Protein AF-0000000084943170 (afdb_homodimer)

pLDDT: mean 95.64, std 4.32, range [64.0, 98.88]

Radius of gyration: 23.35 Å; Cα contacts (8 Å, |Δi|>4): 1087; chains: 2; bounding box: 53×66×60 Å

Organism: NCBI:txid638301

Solvent-accessible surface area (backbone atoms only — not comparable to full-atom values): 25078 Å² total; per-residue (Å²): 88,80,46,65,38,45,72,90,43,23,25,42,84,36,26,47,27,69,30,46,51,51,42,52,52,52,50,51,52,50,56,54,42,66,68,33,92,60,60,56,48,46,53,76,71,42,34,42,80,41,78,40,33,44,36,36,41,33,76,44,67,56,38,62,67,37,54,33,36,45,46,72,45,60,60,23,20,44,67,50,40,37,36,32,39,36,38,34,22,39,81,86,64,44,74,25,33,40,34,42,38,33,32,32,32,30,33,62,87,75,68,38,79,39,67,54,55,63,76,59,52,64,60,47,89,51,87,39,62,83,37,82,77,73,79,81,81,64,70,83,64,61,72,90,75,34,48,74,45,78,41,71,52,50,57,79,41,19,26,64,87,60,27,47,37,74,38,51,54,47,52,56,56,55,40,69,62,37,67,70,52,53,74,47,36,42,69,38,33,38,38,38,41,53,69,41,86,46,55,76,80,36,52,35,42,40,33,38,42,82,39,82,46,98,80,30,37,34,38,28,34,36,36,27,42,88,92,31,71,24,31,40,25,34,34,35,29,33,71,109,89,78,46,66,38,45,73,88,45,23,25,42,85,35,27,46,27,69,31,45,52,49,44,52,52,51,49,52,53,49,56,55,42,66,69,35,92,59,60,56,49,44,54,76,70,42,33,43,79,40,78,40,32,44,38,38,41,34,75,44,68,57,38,60,67,38,53,31,35,44,45,72,45,60,59,23,20,45,67,48,39,37,35,33,38,38,38,34,21,38,81,88,65,44,73,25,34,40,34,41,37,34,32,32,32,29,32,62,88,77,68,39,79,39,65,55,54,64,74,58,53,66,61,48,89,51,84,37,64,83,36,83,77,74,80,80,80,64,70,82,62,61,71,93,76,34,47,75,44,78,42,70,53,49,56,77,41,19,26,64,87,60,25,46,38,74,40,51,53,47,53,56,58,54,38,68,61,37,68,70,52,53,75,45,35,41,70,38,33,40,36,37,40,54,71,41,86,46,54,75,80,35,54,34,42,40,33,37,40,82,39,82,46,98,79,32,37,35,37,28,36,36,35,27,42,90,91,32,71,24,31,39,26,33,35,36,30,34,71,109

Secondary structure (DSSP, 8-state):
-EEEPPGGGB-TTSBB-HHHHHHHHHHHHHHHHHTSSSTTHHHHTTEEEEEEEEEEEES-PPBTT-EEEEEEEEEEE-SS-EEEEEEEEETT--EEEEEEEEEEEEETTTTEEEPPPHHHHTTS--S-S---PPPPPPPPP-TTT-EEEEEEPPGGGB-TTSSB-GGGHHHHHHHHHHHHHHHHEEEEEEEEEE-SPPPTT-EEEEEEEEEEETTEEEEEEEEEETTEEEEEEEEEEEE-/-EEEPPGGGB-TTSBB-HHHHHHHHHHHHHHHHHTSSSTTHHHHTTEEEEEEEEEEEES-PPBTT-EEEEEEEEEEE-SS-EEEEEEEEETT--EEEEEEEEEEEEETTTTEEEPPPHHHHTTS--S-S---PPPPPPPPP-TTT-EEEEEEPPGGGB-TTSSB-GGGHHHHHHHHHHHHHHHHEEEEEEEEEE-SPPPTT-EEEEEEEEEEETTEEEEEEEEEETTEEEEEEEEEEEE-

Sequence (480 aa):
MNHVVKAYECNWKGELSLSHVVGIMMLASRKQERGLAHPDLIYQKGLSWIVIQNQLTVNRLPKLEEEIIVETEPIGYNKFFTFRRYTILSQEEEVLVDALTTFSMINIKERKLISLDEEVLSEYPIENKKDNRRNPRVPKIDLDNASVQTYRVRLNDIDYNHHVNNAKYFDWVMDSLGMDFIKTHSLKSVLVKYDKEILPEATVKSFYEIRETGNGVQTLHQLESDDQKCCHLSLEWEVKMNHVVKAYECNWKGELSLSHVVGIMMLASRKQERGLAHPDLIYQKGLSWIVIQNQLTVNRLPKLEEEIIVETEPIGYNKFFTFRRYTILSQEEEVLVDALTTFSMINIKERKLISLDEEVLSEYPIENKKDNRRNPRVPKIDLDNASVQTYRVRLNDIDYNHHVNNAKYFDWVMDSLGMDFIKTHSLKSVLVKYDKEILPEATVKSFYEIRETGNGVQTLHQLESDDQKCCHLSLEWEVK

Nearest PDB structures (foldseek):
  2own-assembly1_A  TM=9.478E-01  e=1.189E-25  Lactiplantibacillus plantarum
  2ess-assembly1_A-2  TM=8.669E-01  e=7.166E-19  Bacteroides thetaiotaomicron VPI-5482
  5kl9-assembly1_B  TM=9.130E-01  e=8.724E-07  Escherichia coli O157:H7
  5eo2-assembly2_C  TM=8.674E-01  e=5.618E-06  Staphylococcus aureus subsp. aureus Mu50
  5vpj-assembly3_J  TM=8.301E-01  e=6.269E-06  Actinomadura verrucosospora

Foldseek 3Di:
DKDFAAPVQADPVQFRAQLVVVVVLVVQVLVVLVPFPCSCVQVVVQKDKDWFKKKKFFPATDGHRFMKDKDKAWAEDDFFKTKMKIFIAGPVRHTGMIMIIIMGMARNVVRDTGTDDPVVVVRGPYPYHDDPDDADDADDDDQVPWDKDKDWDDPVQADPVQFGDPSCVSVVVVPVCPDVNPVFKDWGMKIKGFDATHHHRWMKIKTKDWDDDPFAIKMKIWIDTPNHTGMIMMITIGGD/DKDFAAPVQADPVQFRAQLVVVVVLVVQVLVVLVPFPCSCVQVVVQKDKDWFKKKKFFPATDGHRFMKDKDKAWAEDDFFKTKMKIFIAGPVRHTGMIMIIIMGMARNVVRGTGTDDPVVVVRGPYPYHDDPDDADDADDDDQVPWDKDKDWDDPVLADPVQFGDPSCVSVVVVPVCPDVNPVFKDWGMKIKGFDATHHHRWMKIKTKDWDADPFAIKMKIWIDTPNHTGMIMMIGIGGD

Structure (mmCIF, N/CA/C/O backbone):
data_AF-0000000084943170-model_v1
#
loop_
_entity.id
_entity.type
_entity.pdbx_description
1 polymer 'Acyl-ACP thioesterase'
#
loop_
_atom_site.group_PDB
_atom_site.id
_atom_site.type_symbol
_atom_site.label_atom_id
_atom_site.label_alt_id
_atom_site.label_comp_id
_atom_site.label_asym_id
_atom_site.label_entity_id
_atom_site.label_seq_id
_atom_site.pdbx_PDB_ins_code
_atom_site.Cartn_x
_atom_site.Cartn_y
_atom_site.Cartn_z
_atom_site.occupancy
_atom_site.B_iso_or_equiv
_atom_site.auth_seq_id
_atom_site.auth_comp_id
_atom_site.auth_asym_id
_atom_site.auth_atom_id
_atom_site.pdbx_PDB_model_num
ATOM 1 N N . MET A 1 1 ? -1.779 -1.945 -21.016 1 95.69 1 MET A N 1
ATOM 2 C CA . MET A 1 1 ? -2.273 -0.81 -20.234 1 95.69 1 MET A CA 1
ATOM 3 C C . MET A 1 1 ? -1.126 0.103 -19.812 1 95.69 1 MET A C 1
ATOM 5 O O . MET A 1 1 ? -0.005 -0.36 -19.609 1 95.69 1 MET A O 1
ATOM 9 N N . ASN A 1 2 ? -1.379 1.353 -19.734 1 97 2 ASN A N 1
ATOM 10 C CA . ASN A 1 2 ? -0.413 2.326 -19.25 1 97 2 ASN A CA 1
ATOM 11 C C . ASN A 1 2 ? -0.577 2.566 -17.75 1 97 2 ASN A C 1
ATOM 13 O O . ASN A 1 2 ? -1.683 2.457 -17.219 1 97 2 ASN A O 1
ATOM 17 N N . HIS A 1 3 ? 0.514 2.795 -17.156 1 97.94 3 HIS A N 1
ATOM 18 C CA . HIS A 1 3 ? 0.517 3.066 -15.727 1 97.94 3 HIS A CA 1
ATOM 19 C C . HIS A 1 3 ? 1.647 4.016 -15.352 1 97.94 3 HIS A C 1
ATOM 21 O O . HIS A 1 3 ? 2.773 3.873 -15.828 1 97.94 3 HIS A O 1
ATOM 27 N N . VAL A 1 4 ? 1.336 5.035 -14.578 1 97.5 4 VAL A N 1
ATOM 28 C CA . VAL A 1 4 ? 2.367 5.895 -14.008 1 97.5 4 VAL A CA 1
ATOM 29 C C . VAL A 1 4 ? 2.623 5.496 -12.555 1 97.5 4 VAL A C 1
ATOM 31 O O . VAL A 1 4 ? 1.701 5.484 -11.734 1 97.5 4 VAL A O 1
ATOM 34 N N . VAL A 1 5 ? 3.873 5.168 -12.297 1 98.12 5 VAL A N 1
ATOM 35 C CA . VAL A 1 5 ? 4.238 4.707 -10.961 1 98.12 5 VAL A CA 1
ATOM 36 C C . VAL A 1 5 ? 4.008 5.824 -9.945 1 98.12 5 VAL A C 1
ATOM 38 O O . VAL A 1 5 ? 4.531 6.93 -10.102 1 98.12 5 VAL A O 1
ATOM 41 N N . LYS A 1 6 ? 3.26 5.535 -8.914 1 97.31 6 LYS A N 1
ATOM 42 C CA . LYS A 1 6 ? 2.893 6.516 -7.898 1 97.31 6 LYS A CA 1
ATOM 43 C C . LYS A 1 6 ? 3.764 6.371 -6.652 1 97.31 6 LYS A C 1
ATOM 45 O O . LYS A 1 6 ? 4.301 5.293 -6.387 1 97.31 6 LYS A O 1
ATOM 50 N N . ALA A 1 7 ? 3.84 7.418 -5.867 1 95.88 7 ALA A N 1
ATOM 51 C CA . ALA A 1 7 ? 4.715 7.457 -4.699 1 95.88 7 ALA A CA 1
ATOM 52 C C . ALA A 1 7 ? 4.344 6.371 -3.695 1 95.88 7 ALA A C 1
ATOM 54 O O . ALA A 1 7 ? 5.219 5.68 -3.164 1 95.88 7 ALA A O 1
ATOM 55 N N . TYR A 1 8 ? 3.035 6.172 -3.486 1 96.19 8 TYR A N 1
ATOM 56 C CA . TYR A 1 8 ? 2.615 5.242 -2.443 1 96.19 8 TYR A CA 1
ATOM 57 C C . TYR A 1 8 ? 2.736 3.799 -2.918 1 96.19 8 TYR A C 1
ATOM 59 O O . TYR A 1 8 ? 2.404 2.865 -2.184 1 96.19 8 TYR A O 1
ATOM 67 N N . GLU A 1 9 ? 3.205 3.594 -4.172 1 97.69 9 GLU A N 1
ATOM 68 C CA . GLU A 1 9 ? 3.479 2.258 -4.691 1 97.69 9 GLU A CA 1
ATOM 69 C C . GLU A 1 9 ? 4.961 1.908 -4.566 1 97.69 9 GLU A C 1
ATOM 71 O O . GLU A 1 9 ? 5.359 0.774 -4.836 1 97.69 9 GLU A O 1
ATOM 76 N N . CYS A 1 10 ? 5.758 2.863 -4.148 1 97.38 10 CYS A N 1
ATOM 77 C CA . CYS A 1 10 ? 7.211 2.713 -4.184 1 97.38 10 CYS A CA 1
ATOM 78 C C . CYS A 1 10 ? 7.75 2.346 -2.805 1 97.38 10 CYS A C 1
ATOM 80 O O . CYS A 1 10 ? 7.121 2.639 -1.787 1 97.38 10 CYS A O 1
ATOM 82 N N . ASN A 1 11 ? 8.914 1.675 -2.854 1 94.75 11 ASN A N 1
ATOM 83 C CA . ASN A 1 11 ? 9.695 1.483 -1.638 1 94.75 11 ASN A CA 1
ATOM 84 C C . ASN A 1 11 ? 10.547 2.707 -1.323 1 94.75 11 ASN A C 1
ATOM 86 O O . ASN A 1 11 ? 10.445 3.732 -2 1 94.75 11 ASN A O 1
ATOM 90 N N . TRP A 1 12 ? 11.375 2.568 -0.243 1 95.5 12 TRP A N 1
ATOM 91 C CA . TRP A 1 12 ? 12.133 3.703 0.273 1 95.5 12 TRP A CA 1
ATOM 92 C C . TRP A 1 12 ? 13.227 4.121 -0.705 1 95.5 12 TRP A C 1
ATOM 94 O O . TRP A 1 12 ? 13.82 5.188 -0.559 1 95.5 12 TRP A O 1
ATOM 104 N N . LYS A 1 13 ? 13.523 3.326 -1.732 1 96.06 13 LYS A N 1
ATOM 105 C CA . LYS A 1 13 ? 14.508 3.645 -2.764 1 96.06 13 LYS A CA 1
ATOM 106 C C . LYS A 1 13 ? 13.859 4.383 -3.932 1 96.06 13 LYS A C 1
ATOM 108 O O . LYS A 1 13 ? 14.531 4.73 -4.902 1 96.06 13 LYS A O 1
ATOM 113 N N . GLY A 1 14 ? 12.547 4.562 -3.885 1 96.31 14 GLY A N 1
ATOM 114 C CA . GLY A 1 14 ? 11.844 5.176 -5 1 96.31 14 GLY A CA 1
ATOM 115 C C . GLY A 1 14 ? 11.594 4.215 -6.148 1 96.31 14 GLY A C 1
ATOM 116 O O . GLY A 1 14 ? 11.547 4.625 -7.309 1 96.31 14 GLY A O 1
ATOM 117 N N . GLU A 1 15 ? 11.594 2.988 -5.859 1 97.56 15 GLU A N 1
ATOM 118 C CA . GLU A 1 15 ? 11.297 1.934 -6.824 1 97.56 15 GLU A CA 1
ATOM 119 C C . GLU A 1 15 ? 9.969 1.257 -6.516 1 97.56 15 GLU A C 1
ATOM 121 O O . GLU A 1 15 ? 9.586 1.127 -5.348 1 97.56 15 GLU A O 1
ATOM 126 N N . LEU A 1 16 ? 9.289 0.887 -7.609 1 98.31 16 LEU A N 1
ATOM 127 C CA . LEU A 1 16 ? 8.062 0.115 -7.418 1 98.31 16 LEU A CA 1
ATOM 128 C C . LEU A 1 16 ? 8.328 -1.115 -6.555 1 98.31 16 LEU A C 1
ATOM 130 O O . LEU A 1 16 ? 9.258 -1.877 -6.82 1 98.31 16 LEU A O 1
ATOM 134 N N . SER A 1 17 ? 7.566 -1.269 -5.48 1 97.88 17 SER A N 1
ATOM 135 C CA . SER A 1 17 ? 7.758 -2.426 -4.613 1 97.88 17 SER A CA 1
ATOM 136 C C . SER A 1 17 ? 7.332 -3.715 -5.309 1 97.88 17 SER A C 1
ATOM 138 O O . SER A 1 17 ? 6.508 -3.688 -6.227 1 97.88 17 SER A O 1
ATOM 140 N N . LEU A 1 18 ? 7.844 -4.836 -4.859 1 98 18 LEU A N 1
ATOM 141 C CA . LEU A 1 18 ? 7.52 -6.121 -5.469 1 98 18 LEU A CA 1
ATOM 142 C C . LEU A 1 18 ? 6.031 -6.43 -5.324 1 98 18 LEU A C 1
ATOM 144 O O . LEU A 1 18 ? 5.414 -6.969 -6.246 1 98 18 LEU A O 1
ATOM 148 N N . SER A 1 19 ? 5.465 -6.117 -4.141 1 98.12 19 SER A N 1
ATOM 149 C CA . SER A 1 19 ? 4.035 -6.332 -3.949 1 98.12 19 SER A CA 1
ATOM 150 C C . SER A 1 19 ? 3.217 -5.551 -4.973 1 98.12 19 SER A C 1
ATOM 152 O O . SER A 1 19 ? 2.209 -6.047 -5.48 1 98.12 19 SER A O 1
ATOM 154 N N . HIS A 1 20 ? 3.648 -4.34 -5.277 1 98.38 20 HIS A N 1
ATOM 155 C CA . HIS A 1 20 ? 2.904 -3.537 -6.242 1 98.38 20 HIS A CA 1
ATOM 156 C C . HIS A 1 20 ? 3.193 -3.984 -7.672 1 98.38 20 HIS A C 1
ATOM 158 O O . HIS A 1 20 ? 2.346 -3.834 -8.555 1 98.38 20 HIS A O 1
ATOM 164 N N . VAL A 1 21 ? 4.383 -4.551 -7.93 1 98.75 21 VAL A N 1
ATOM 165 C CA . VAL A 1 21 ? 4.613 -5.195 -9.219 1 98.75 21 VAL A CA 1
ATOM 166 C C . VAL A 1 21 ? 3.541 -6.258 -9.461 1 98.75 21 VAL A C 1
ATOM 168 O O . VAL A 1 21 ? 2.857 -6.234 -10.484 1 98.75 21 VAL A O 1
ATOM 171 N N . VAL A 1 22 ? 3.371 -7.117 -8.508 1 98.44 22 VAL A N 1
ATOM 172 C CA . VAL A 1 22 ? 2.398 -8.203 -8.625 1 98.44 22 VAL A CA 1
ATOM 173 C C . VAL A 1 22 ? 0.987 -7.621 -8.695 1 98.44 22 VAL A C 1
ATOM 175 O O . VAL A 1 22 ? 0.159 -8.086 -9.484 1 98.44 22 VAL A O 1
ATOM 178 N N . GLY A 1 23 ? 0.731 -6.605 -7.922 1 97.69 23 GLY A N 1
ATOM 179 C CA . GLY A 1 23 ? -0.563 -5.945 -7.977 1 97.69 23 GLY A CA 1
ATOM 180 C C . GLY A 1 23 ? -0.897 -5.391 -9.352 1 97.69 23 GLY A C 1
ATOM 181 O O . GLY A 1 23 ? -2.025 -5.539 -9.828 1 97.69 23 GLY A O 1
ATOM 182 N N . ILE A 1 24 ? 0.049 -4.75 -9.938 1 98.31 24 ILE A N 1
ATOM 183 C CA . ILE A 1 24 ? -0.141 -4.133 -11.25 1 98.31 24 ILE A CA 1
ATOM 184 C C . ILE A 1 24 ? -0.339 -5.219 -12.305 1 98.31 24 ILE A C 1
ATOM 186 O O . ILE A 1 24 ? -1.137 -5.055 -13.227 1 98.31 24 ILE A O 1
ATOM 190 N N . MET A 1 25 ? 0.372 -6.324 -12.172 1 98.31 25 MET A N 1
ATOM 191 C CA . MET A 1 25 ? 0.158 -7.465 -13.062 1 98.31 25 MET A CA 1
ATOM 192 C C . MET A 1 25 ? -1.285 -7.953 -12.977 1 98.31 25 MET A C 1
ATOM 194 O O . MET A 1 25 ? -1.931 -8.164 -14.008 1 98.31 25 MET A O 1
ATOM 198 N N . MET A 1 26 ? -1.789 -8.094 -11.758 1 97.19 26 MET A N 1
ATOM 199 C CA . MET A 1 26 ? -3.158 -8.562 -11.555 1 97.19 26 MET A CA 1
ATOM 200 C C . MET A 1 26 ? -4.16 -7.562 -12.125 1 97.19 26 MET A C 1
ATOM 202 O O . MET A 1 26 ? -5.176 -7.957 -12.695 1 97.19 26 MET A O 1
ATOM 206 N N . LEU A 1 27 ? -3.822 -6.348 -11.945 1 96.81 27 LEU A N 1
ATOM 207 C CA . LEU A 1 27 ? -4.676 -5.305 -12.5 1 96.81 27 LEU A CA 1
ATOM 208 C C . LEU A 1 27 ? -4.789 -5.449 -14.016 1 96.81 27 LEU A C 1
ATOM 210 O O . LEU A 1 27 ? -5.879 -5.332 -14.578 1 96.81 27 LEU A O 1
ATOM 214 N N . ALA A 1 28 ? -3.695 -5.703 -14.68 1 97.5 28 ALA A N 1
ATOM 215 C CA . ALA A 1 28 ? -3.682 -5.867 -16.125 1 97.5 28 ALA A CA 1
ATOM 216 C C . ALA A 1 28 ? -4.547 -7.051 -16.562 1 97.5 28 ALA A C 1
ATOM 218 O O . ALA A 1 28 ? -5.305 -6.953 -17.531 1 97.5 28 ALA A O 1
ATOM 219 N N . SER A 1 29 ? -4.41 -8.148 -15.859 1 95.5 29 SER A N 1
ATOM 220 C CA . SER A 1 29 ? -5.203 -9.328 -16.203 1 95.5 29 SER A CA 1
ATOM 221 C C . SER A 1 29 ? -6.691 -9.07 -16 1 95.5 29 SER A C 1
ATOM 223 O O . SER A 1 29 ? -7.52 -9.5 -16.797 1 95.5 29 SER A O 1
ATOM 225 N N . ARG A 1 30 ? -7.031 -8.375 -14.914 1 94.12 30 ARG A N 1
ATOM 226 C CA . ARG A 1 30 ? -8.43 -8.047 -14.648 1 94.12 30 ARG A CA 1
ATOM 227 C C . ARG A 1 30 ? -9 -7.156 -15.75 1 94.12 30 ARG A C 1
ATOM 229 O O . ARG A 1 30 ? -10.133 -7.352 -16.188 1 94.12 30 ARG A O 1
ATOM 236 N N . LYS A 1 31 ? -8.242 -6.184 -16.125 1 94.94 31 LYS A N 1
ATOM 237 C CA . LYS A 1 31 ? -8.672 -5.309 -17.219 1 94.94 31 LYS A CA 1
ATOM 238 C C . LYS A 1 31 ? -8.945 -6.105 -18.484 1 94.94 31 LYS A C 1
ATOM 240 O O . LYS A 1 31 ? -9.938 -5.871 -19.172 1 94.94 31 LYS A O 1
ATOM 245 N N . GLN A 1 32 ? -8.047 -6.988 -18.828 1 94.38 32 GLN A N 1
ATOM 246 C CA . GLN A 1 32 ? -8.266 -7.836 -19.984 1 94.38 32 GLN A CA 1
ATOM 247 C C . GLN A 1 32 ? -9.531 -8.672 -19.844 1 94.38 32 GLN A C 1
ATOM 249 O O . GLN A 1 32 ? -10.312 -8.812 -20.781 1 94.38 32 GLN A O 1
ATOM 254 N N . GLU A 1 33 ? -9.703 -9.25 -18.672 1 93.19 33 GLU A N 1
ATOM 255 C CA . GLU A 1 33 ? -10.852 -10.109 -18.391 1 93.19 33 GLU A CA 1
ATOM 256 C C . GLU A 1 33 ? -12.164 -9.344 -18.547 1 93.19 33 GLU A C 1
ATOM 258 O O . GLU A 1 33 ? -13.172 -9.906 -18.984 1 93.19 33 GLU A O 1
ATOM 263 N N . ARG A 1 34 ? -12.195 -8.125 -18.188 1 93.06 34 ARG A N 1
ATOM 264 C CA . ARG A 1 34 ? -13.383 -7.293 -18.328 1 93.06 34 ARG A CA 1
ATOM 265 C C . ARG A 1 34 ? -13.773 -7.125 -19.797 1 93.06 34 ARG A C 1
ATOM 267 O O . ARG A 1 34 ? -14.93 -6.82 -20.109 1 93.06 34 ARG A O 1
ATOM 274 N N . GLY A 1 35 ? -12.875 -7.34 -20.688 1 92.94 35 GLY A N 1
ATOM 275 C CA . GLY A 1 35 ? -13.141 -7.223 -22.109 1 92.94 35 GLY A CA 1
ATOM 276 C C . GLY A 1 35 ? -13.641 -8.508 -22.734 1 92.94 35 GLY A C 1
ATOM 277 O O . GLY A 1 35 ? -13.984 -8.539 -23.906 1 92.94 35 GLY A O 1
ATOM 278 N N . LEU A 1 36 ? -13.688 -9.555 -21.953 1 94.56 36 LEU A N 1
ATOM 279 C CA . LEU A 1 36 ? -14.203 -10.836 -22.438 1 94.56 36 LEU A CA 1
ATOM 280 C C . LEU A 1 36 ? -15.695 -10.742 -22.719 1 94.56 36 LEU A C 1
ATOM 282 O O . LEU A 1 36 ? -16.375 -9.836 -22.234 1 94.56 36 LEU A O 1
ATOM 286 N N . ALA A 1 37 ? -16.234 -11.711 -23.5 1 94.56 37 ALA A N 1
ATOM 287 C CA . ALA A 1 37 ? -17.656 -11.75 -23.828 1 94.56 37 ALA A CA 1
ATOM 288 C C . ALA A 1 37 ? -18.5 -11.961 -22.578 1 94.56 37 ALA A C 1
ATOM 290 O O . ALA A 1 37 ? -19.547 -11.32 -22.406 1 94.56 37 ALA A O 1
ATOM 291 N N . HIS A 1 38 ? -18.094 -12.805 -21.719 1 95.81 38 HIS A N 1
ATOM 292 C CA . HIS A 1 38 ? -18.766 -13.086 -20.453 1 95.81 38 HIS A CA 1
ATOM 293 C C . HIS A 1 38 ? -17.781 -13.031 -19.297 1 95.81 38 HIS A C 1
ATOM 295 O O . HIS A 1 38 ? -17.438 -14.062 -18.719 1 95.81 38 HIS A O 1
ATOM 301 N N . PRO A 1 39 ? -17.5 -11.852 -18.891 1 93.25 39 PRO A N 1
ATOM 302 C CA . PRO A 1 39 ? -16.469 -11.703 -17.859 1 93.25 39 PRO A CA 1
ATOM 303 C C . PRO A 1 39 ? -16.859 -12.328 -16.531 1 93.25 39 PRO A C 1
ATOM 305 O O . PRO A 1 39 ? -15.992 -12.711 -15.742 1 93.25 39 PRO A O 1
ATOM 308 N N . ASP A 1 40 ? -18.141 -12.516 -16.312 1 94.56 40 ASP A N 1
ATOM 309 C CA . ASP A 1 40 ? -18.609 -13.016 -15.023 1 94.56 40 ASP A CA 1
ATOM 310 C C . ASP A 1 40 ? -18.922 -14.508 -15.078 1 94.56 40 ASP A C 1
ATOM 312 O O . ASP A 1 40 ? -19.359 -15.094 -14.094 1 94.56 40 ASP A O 1
ATOM 316 N N . LEU A 1 41 ? -18.656 -15.078 -16.172 1 96.5 41 LEU A N 1
ATOM 317 C CA . LEU A 1 41 ? -19.016 -16.484 -16.359 1 96.5 41 LEU A CA 1
ATOM 318 C C . LEU A 1 41 ? -18.422 -17.359 -15.273 1 96.5 41 LEU A C 1
ATOM 320 O O . LEU A 1 41 ? -19.094 -18.234 -14.734 1 96.5 41 LEU A O 1
ATOM 324 N N . ILE A 1 42 ? -17.172 -17.141 -14.969 1 96.38 42 ILE A N 1
ATOM 325 C CA . ILE A 1 42 ? -16.5 -17.969 -13.992 1 96.38 42 ILE A CA 1
ATOM 326 C C . ILE A 1 42 ? -17.219 -17.906 -12.648 1 96.38 42 ILE A C 1
ATOM 328 O O . ILE A 1 42 ? -17.438 -18.922 -11.992 1 96.38 42 ILE A O 1
ATOM 332 N N . TYR A 1 43 ? -17.609 -16.797 -12.273 1 95.25 43 TYR A N 1
ATOM 333 C CA . TYR A 1 43 ? -18.297 -16.609 -11 1 95.25 43 TYR A CA 1
ATOM 334 C C . TYR A 1 43 ? -19.719 -17.172 -11.055 1 95.25 43 TYR A C 1
ATOM 336 O O . TYR A 1 43 ? -20.219 -17.703 -10.07 1 95.25 43 TYR A O 1
ATOM 344 N N . GLN A 1 44 ? -20.328 -16.969 -12.141 1 97 44 GLN A N 1
ATOM 345 C CA . GLN A 1 44 ? -21.672 -17.5 -12.328 1 97 44 GLN A CA 1
ATOM 346 C C . GLN A 1 44 ? -21.688 -19.031 -12.188 1 97 44 GLN A C 1
ATOM 348 O O . GLN A 1 44 ? -22.688 -19.609 -11.766 1 97 44 GLN A O 1
ATOM 353 N N . LYS A 1 45 ? -20.578 -19.609 -12.477 1 97.25 45 LYS A N 1
ATOM 354 C CA . LYS A 1 45 ? -20.438 -21.062 -12.375 1 97.25 45 LYS A CA 1
ATOM 355 C C . LYS A 1 45 ? -19.984 -21.484 -10.984 1 97.25 45 LYS A C 1
ATOM 357 O O . LYS A 1 45 ? -19.719 -22.656 -10.734 1 97.25 45 LYS A O 1
ATOM 362 N N . GLY A 1 46 ? -19.797 -20.516 -10.141 1 97.06 46 GLY A N 1
ATOM 363 C CA . GLY A 1 46 ? -19.359 -20.797 -8.789 1 97.06 46 GLY A CA 1
ATOM 364 C C . GLY A 1 46 ? -17.875 -21.078 -8.68 1 97.06 46 GLY A C 1
ATOM 365 O O . GLY A 1 46 ? -17.438 -21.812 -7.789 1 97.06 46 GLY A O 1
ATOM 366 N N . LEU A 1 47 ? -17.109 -20.547 -9.625 1 97.44 47 LEU A N 1
ATOM 367 C CA . LEU A 1 47 ? -15.68 -20.797 -9.695 1 97.44 47 LEU A CA 1
ATOM 368 C C . LEU A 1 47 ? -14.891 -19.5 -9.516 1 97.44 47 LEU A C 1
ATOM 370 O O . LEU A 1 47 ? -15.461 -18.406 -9.562 1 97.44 47 LEU A O 1
ATOM 374 N N . SER A 1 48 ? -13.625 -19.688 -9.203 1 95.56 48 SER A N 1
ATOM 375 C CA . SER A 1 48 ? -12.703 -18.562 -9.117 1 95.56 48 SER A CA 1
ATOM 376 C C . SER A 1 48 ? -11.281 -18.984 -9.469 1 95.56 48 SER A C 1
ATOM 378 O O . SER A 1 48 ? -10.922 -20.141 -9.32 1 95.56 48 SER A O 1
ATOM 380 N N . TRP A 1 49 ? -10.539 -18.078 -9.977 1 95.75 49 TRP A N 1
ATOM 381 C CA . TRP A 1 49 ? -9.125 -18.297 -10.234 1 95.75 49 TRP A CA 1
ATOM 382 C C . TRP A 1 49 ? -8.312 -18.172 -8.945 1 95.75 49 TRP A C 1
ATOM 384 O O . TRP A 1 49 ? -8.586 -17.297 -8.117 1 95.75 49 TRP A O 1
ATOM 394 N N . ILE A 1 50 ? -7.297 -18.953 -8.805 1 95.75 50 ILE A N 1
ATOM 395 C CA . ILE A 1 50 ? -6.355 -18.812 -7.703 1 95.75 50 ILE A CA 1
ATOM 396 C C . ILE A 1 50 ? -4.926 -18.812 -8.234 1 95.75 50 ILE A C 1
ATOM 398 O O . ILE A 1 50 ? -4.609 -19.547 -9.18 1 95.75 50 ILE A O 1
ATOM 402 N N . VAL A 1 51 ? -4.145 -18 -7.691 1 97.38 51 VAL A N 1
ATOM 403 C CA . VAL A 1 51 ? -2.738 -17.953 -8.07 1 97.38 51 VAL A CA 1
ATOM 404 C C . VAL A 1 51 ? -1.98 -19.094 -7.387 1 97.38 51 VAL A C 1
ATOM 406 O O . VAL A 1 51 ? -2.029 -19.234 -6.16 1 97.38 51 VAL A O 1
ATOM 409 N N . ILE A 1 52 ? -1.231 -19.859 -8.164 1 97.19 52 ILE A N 1
ATOM 410 C CA . ILE A 1 52 ? -0.487 -21.016 -7.676 1 97.19 52 ILE A CA 1
ATOM 411 C C . ILE A 1 52 ? 0.998 -20.656 -7.582 1 97.19 52 ILE A C 1
ATOM 413 O O . ILE A 1 52 ? 1.663 -21.016 -6.605 1 97.19 52 ILE A O 1
ATOM 417 N N . GLN A 1 53 ? 1.463 -20.016 -8.586 1 98.44 53 GLN A N 1
ATOM 418 C CA . GLN A 1 53 ? 2.893 -19.734 -8.656 1 98.44 53 GLN A CA 1
ATOM 419 C C . GLN A 1 53 ? 3.164 -18.484 -9.484 1 98.44 53 GLN A C 1
ATOM 421 O O . GLN A 1 53 ? 2.518 -18.25 -10.508 1 98.44 53 GLN A O 1
ATOM 426 N N . ASN A 1 54 ? 4.109 -17.703 -9.023 1 98.69 54 ASN A N 1
ATOM 427 C CA . ASN A 1 54 ? 4.652 -16.594 -9.805 1 98.69 54 ASN A CA 1
ATOM 428 C C . ASN A 1 54 ? 6.145 -16.766 -10.07 1 98.69 54 ASN A C 1
ATOM 430 O O . ASN A 1 54 ? 6.895 -17.156 -9.172 1 98.69 54 ASN A O 1
ATOM 434 N N . GLN A 1 55 ? 6.52 -16.562 -11.242 1 98.69 55 GLN A N 1
ATOM 435 C CA . GLN A 1 55 ? 7.914 -16.5 -11.68 1 98.69 55 GLN A CA 1
ATOM 436 C C . GLN A 1 55 ? 8.227 -15.133 -12.289 1 98.69 55 GLN A C 1
ATOM 438 O O . GLN A 1 55 ? 7.637 -14.75 -13.305 1 98.69 55 GLN A O 1
ATOM 443 N N . LEU A 1 56 ? 9.156 -14.469 -11.727 1 98.81 56 LEU A N 1
ATOM 444 C CA . LEU A 1 56 ? 9.5 -13.148 -12.242 1 98.81 56 LEU A CA 1
ATOM 445 C C . LEU A 1 56 ? 10.984 -13.07 -12.586 1 98.81 56 LEU A C 1
ATOM 447 O O . LEU A 1 56 ? 11.828 -13.578 -11.844 1 98.81 56 LEU A O 1
ATOM 451 N N . THR A 1 57 ? 11.289 -12.477 -13.633 1 98.81 57 THR A N 1
ATOM 452 C CA . THR A 1 57 ? 12.617 -11.961 -13.961 1 98.81 57 THR A CA 1
ATOM 453 C C . THR A 1 57 ? 12.625 -10.438 -13.906 1 98.81 57 THR A C 1
ATOM 455 O O . THR A 1 57 ? 11.789 -9.781 -14.523 1 98.81 57 THR A O 1
ATOM 458 N N . VAL A 1 58 ? 13.602 -9.93 -13.164 1 98.75 58 VAL A N 1
ATOM 459 C CA . VAL A 1 58 ? 13.633 -8.492 -12.922 1 98.75 58 VAL A CA 1
ATOM 460 C C . VAL A 1 58 ? 14.922 -7.902 -13.492 1 98.75 58 VAL A C 1
ATOM 462 O O . VAL A 1 58 ? 16.016 -8.133 -12.953 1 98.75 58 VAL A O 1
ATOM 465 N N . ASN A 1 59 ? 14.828 -7.164 -14.555 1 98.62 59 ASN A N 1
ATOM 466 C CA . ASN A 1 59 ? 15.977 -6.402 -15.039 1 98.62 59 ASN A CA 1
ATOM 467 C C . ASN A 1 59 ? 16.219 -5.152 -14.195 1 98.62 59 ASN A C 1
ATOM 469 O O . ASN A 1 59 ? 17.344 -4.863 -13.812 1 98.62 59 ASN A O 1
ATOM 473 N N . ARG A 1 60 ? 15.188 -4.469 -13.969 1 98 60 ARG A N 1
ATOM 474 C CA . ARG A 1 60 ? 15.125 -3.414 -12.961 1 98 60 ARG A CA 1
ATOM 475 C C . ARG A 1 60 ? 13.688 -3.105 -12.578 1 98 60 ARG A C 1
ATOM 477 O O . ARG A 1 60 ? 12.758 -3.375 -13.352 1 98 60 ARG A O 1
ATOM 484 N N . LEU A 1 61 ? 13.492 -2.57 -11.383 1 98.38 61 LEU A N 1
ATOM 485 C CA . LEU A 1 61 ? 12.156 -2.156 -10.969 1 98.38 61 LEU A CA 1
ATOM 486 C C . LEU A 1 61 ? 11.828 -0.761 -11.492 1 98.38 61 LEU A C 1
ATOM 488 O O . LEU A 1 61 ? 12.711 0.103 -11.547 1 98.38 61 LEU A O 1
ATOM 492 N N . PRO A 1 62 ? 10.539 -0.545 -11.922 1 98.69 62 PRO A N 1
ATOM 493 C CA . PRO A 1 62 ? 10.148 0.802 -12.344 1 98.69 62 PRO A CA 1
ATOM 494 C C . PRO A 1 62 ? 10.391 1.852 -11.258 1 98.69 62 PRO A C 1
ATOM 496 O O . PRO A 1 62 ? 10.289 1.549 -10.062 1 98.69 62 PRO A O 1
ATOM 499 N N . LYS A 1 63 ? 10.648 3.061 -11.672 1 98.12 63 LYS A N 1
ATOM 500 C CA . LYS A 1 63 ? 10.969 4.137 -10.742 1 98.12 63 LYS A CA 1
ATOM 501 C C . LYS A 1 63 ? 9.773 5.055 -10.523 1 98.12 63 LYS A C 1
ATOM 503 O O . LYS A 1 63 ? 8.828 5.047 -11.312 1 98.12 63 LYS A O 1
ATOM 508 N N . LEU A 1 64 ? 9.852 5.809 -9.461 1 96.94 64 LEU A N 1
ATOM 509 C CA . LEU A 1 64 ? 8.836 6.805 -9.141 1 96.94 64 LEU A CA 1
ATOM 510 C C . LEU A 1 64 ? 8.539 7.688 -10.352 1 96.94 64 LEU A C 1
ATOM 512 O O . LEU A 1 64 ? 9.461 8.164 -11.016 1 96.94 64 LEU A O 1
ATOM 516 N N . GLU A 1 65 ? 7.246 7.852 -10.672 1 95.88 65 GLU A N 1
ATOM 517 C CA . GLU A 1 65 ? 6.699 8.719 -11.703 1 95.88 65 GLU A CA 1
ATOM 518 C C . GLU A 1 65 ? 7.074 8.219 -13.102 1 95.88 65 GLU A C 1
ATOM 520 O O . GLU A 1 65 ? 6.801 8.883 -14.102 1 95.88 65 GLU A O 1
ATOM 525 N N . GLU A 1 66 ? 7.75 7.031 -13.172 1 98.06 66 GLU A N 1
ATOM 526 C CA . GLU A 1 66 ? 8.023 6.426 -14.477 1 98.06 66 GLU A CA 1
ATOM 527 C C . GLU A 1 66 ? 6.738 5.938 -15.141 1 98.06 66 GLU A C 1
ATOM 529 O O . GLU A 1 66 ? 5.891 5.324 -14.484 1 98.06 66 GLU A O 1
ATOM 534 N N . GLU A 1 67 ? 6.531 6.32 -16.359 1 98.19 67 GLU A N 1
ATOM 535 C CA . GLU A 1 67 ? 5.43 5.766 -17.141 1 98.19 67 GLU A CA 1
ATOM 536 C C . GLU A 1 67 ? 5.793 4.395 -17.703 1 98.19 67 GLU A C 1
ATOM 538 O O . GLU A 1 67 ? 6.773 4.262 -18.438 1 98.19 67 GLU A O 1
ATOM 543 N N . ILE A 1 68 ? 5 3.428 -17.391 1 98.75 68 ILE A N 1
ATOM 544 C CA . ILE A 1 68 ? 5.309 2.068 -17.812 1 98.75 68 ILE A CA 1
ATOM 545 C C . ILE A 1 68 ? 4.129 1.498 -18.609 1 98.75 68 ILE A C 1
ATOM 547 O O . ILE A 1 68 ? 3.01 2.006 -18.516 1 98.75 68 ILE A O 1
ATOM 551 N N . ILE A 1 69 ? 4.434 0.524 -19.406 1 98.75 69 ILE A N 1
ATOM 552 C CA . ILE A 1 69 ? 3.453 -0.244 -20.172 1 98.75 69 ILE A CA 1
ATOM 553 C C . ILE A 1 69 ? 3.395 -1.674 -19.641 1 98.75 69 ILE A C 1
ATOM 555 O O . ILE A 1 69 ? 4.43 -2.33 -19.484 1 98.75 69 ILE A O 1
ATOM 559 N N . VAL A 1 70 ? 2.23 -2.133 -19.312 1 98.75 70 VAL A N 1
ATOM 560 C CA . VAL A 1 70 ? 2.041 -3.494 -18.812 1 98.75 70 VAL A CA 1
ATOM 561 C C . VAL A 1 70 ? 1.278 -4.316 -19.859 1 98.75 70 VAL A C 1
ATOM 563 O O . VAL A 1 70 ? 0.176 -3.943 -20.266 1 98.75 70 VAL A O 1
ATOM 566 N N . GLU A 1 71 ? 1.902 -5.375 -20.25 1 98.38 71 GLU A N 1
ATOM 567 C CA . GLU A 1 71 ? 1.287 -6.309 -21.188 1 98.38 71 GLU A CA 1
ATOM 568 C C . GLU A 1 71 ? 1.027 -7.66 -20.531 1 98.38 71 GLU A C 1
ATOM 570 O O . GLU A 1 71 ? 1.763 -8.07 -19.625 1 98.38 71 GLU A O 1
ATOM 575 N N . THR A 1 72 ? -0.032 -8.312 -20.969 1 97.94 72 THR A N 1
ATOM 576 C CA . THR A 1 72 ? -0.31 -9.648 -20.453 1 97.94 72 THR A CA 1
ATOM 577 C C . THR A 1 72 ? -1.069 -10.477 -21.484 1 97.94 72 THR A C 1
ATOM 579 O O . THR A 1 72 ? -1.783 -9.93 -22.328 1 97.94 72 THR A O 1
ATOM 582 N N . GLU A 1 73 ? -0.877 -11.742 -21.391 1 95.38 73 GLU A N 1
ATOM 583 C CA . GLU A 1 73 ? -1.593 -12.672 -22.25 1 95.38 73 GLU A CA 1
ATOM 584 C C . GLU A 1 73 ? -1.603 -14.078 -21.656 1 95.38 73 GLU A C 1
ATOM 586 O O . GLU A 1 73 ? -0.569 -14.57 -21.203 1 95.38 73 GLU A O 1
ATOM 591 N N . PRO A 1 74 ? -2.779 -14.664 -21.641 1 95.38 74 PRO A N 1
ATOM 592 C CA . PRO A 1 74 ? -2.742 -16.109 -21.359 1 95.38 74 PRO A CA 1
ATOM 593 C C . PRO A 1 74 ? -2.014 -16.891 -22.453 1 95.38 74 PRO A C 1
ATOM 595 O O . PRO A 1 74 ? -2.227 -16.656 -23.641 1 95.38 74 PRO A O 1
ATOM 598 N N . ILE A 1 75 ? -1.188 -17.844 -22.062 1 94.38 75 ILE A N 1
ATOM 599 C CA . ILE A 1 75 ? -0.332 -18.406 -23.109 1 94.38 75 ILE A CA 1
ATOM 600 C C . ILE A 1 75 ? -0.587 -19.906 -23.234 1 94.38 75 ILE A C 1
ATOM 602 O O . ILE A 1 75 ? -0.122 -20.547 -24.172 1 94.38 75 ILE A O 1
ATOM 606 N N . GLY A 1 76 ? -1.297 -20.531 -22.344 1 94.19 76 GLY A N 1
ATOM 607 C CA . GLY A 1 76 ? -1.587 -21.953 -22.422 1 94.19 76 GLY A CA 1
ATOM 608 C C . GLY A 1 76 ? -2.248 -22.484 -21.172 1 94.19 76 GLY A C 1
ATOM 609 O O . GLY A 1 76 ? -2.438 -21.766 -20.203 1 94.19 76 GLY A O 1
ATOM 610 N N . TYR A 1 77 ? -2.719 -23.703 -21.344 1 94.25 77 TYR A N 1
ATOM 611 C CA . TYR A 1 77 ? -3.326 -24.344 -20.188 1 94.25 77 TYR A CA 1
ATOM 612 C C . TYR A 1 77 ? -3.279 -25.859 -20.328 1 94.25 77 TYR A C 1
ATOM 614 O O . TYR A 1 77 ? -3.051 -26.391 -21.422 1 94.25 77 TYR A O 1
ATOM 622 N N . ASN A 1 78 ? -3.305 -26.547 -19.281 1 92.62 78 ASN A N 1
ATOM 623 C CA . ASN A 1 78 ? -3.557 -27.984 -19.219 1 92.62 78 ASN A CA 1
ATOM 624 C C . ASN A 1 78 ? -4.805 -28.297 -18.391 1 92.62 78 ASN A C 1
ATOM 626 O O . ASN A 1 78 ? -5.703 -27.469 -18.281 1 92.62 78 ASN A O 1
ATOM 630 N N . LYS A 1 79 ? -4.848 -29.547 -17.953 1 92.5 79 LYS A N 1
ATOM 631 C CA . LYS A 1 79 ? -6.074 -29.984 -17.297 1 92.5 79 LYS A CA 1
ATOM 632 C C . LYS A 1 79 ? -6.355 -29.172 -16.047 1 92.5 79 LYS A C 1
ATOM 634 O O . LYS A 1 79 ? -7.512 -28.891 -15.727 1 92.5 79 LYS A O 1
ATOM 639 N N . PHE A 1 80 ? -5.258 -28.75 -15.32 1 94.75 80 PHE A N 1
ATOM 640 C CA . PHE A 1 80 ? -5.469 -28.188 -13.992 1 94.75 80 PHE A CA 1
ATOM 641 C C . PHE A 1 80 ? -4.918 -26.766 -13.898 1 94.75 80 PHE A C 1
ATOM 643 O O . PHE A 1 80 ? -5.273 -26.016 -12.992 1 94.75 80 PHE A O 1
ATOM 650 N N . PHE A 1 81 ? -4.082 -26.391 -14.859 1 95.88 81 PHE A N 1
ATOM 651 C CA . PHE A 1 81 ? -3.381 -25.125 -14.719 1 95.88 81 PHE A CA 1
ATOM 652 C C . PHE A 1 81 ? -3.484 -24.297 -16 1 95.88 81 PHE A C 1
ATOM 654 O O . PHE A 1 81 ? -3.559 -24.875 -17.094 1 95.88 81 PHE A O 1
ATOM 661 N N . THR A 1 82 ? -3.533 -23.031 -15.867 1 95.88 82 THR A N 1
ATOM 662 C CA . THR A 1 82 ? -3.355 -22.094 -16.969 1 95.88 82 THR A CA 1
ATOM 663 C C . THR A 1 82 ? -2.193 -21.141 -16.703 1 95.88 82 THR A C 1
ATOM 665 O O . THR A 1 82 ? -1.88 -20.859 -15.539 1 95.88 82 THR A O 1
ATOM 668 N N . PHE A 1 83 ? -1.571 -20.703 -17.75 1 96.75 83 PHE A N 1
ATOM 669 C CA . PHE A 1 83 ? -0.347 -19.922 -17.672 1 96.75 83 PHE A CA 1
ATOM 670 C C . PHE A 1 83 ? -0.534 -18.562 -18.344 1 96.75 83 PHE A C 1
ATOM 672 O O . PHE A 1 83 ? -1.035 -18.484 -19.469 1 96.75 83 PHE A O 1
ATOM 679 N N . ARG A 1 84 ? -0.172 -17.562 -17.609 1 97 84 ARG A N 1
ATOM 680 C CA . ARG A 1 84 ? -0.312 -16.203 -18.125 1 97 84 ARG A CA 1
ATOM 681 C C . ARG A 1 84 ? 1.009 -15.445 -18.047 1 97 84 ARG A C 1
ATOM 683 O O . ARG A 1 84 ? 1.679 -15.477 -17.016 1 97 84 ARG A O 1
ATOM 690 N N . ARG A 1 85 ? 1.351 -14.805 -19.078 1 97.44 85 ARG A N 1
ATOM 691 C CA . ARG A 1 85 ? 2.578 -14.023 -19.141 1 97.44 85 ARG A CA 1
ATOM 692 C C . ARG A 1 85 ? 2.295 -12.539 -18.891 1 97.44 85 ARG A C 1
ATOM 694 O O . ARG A 1 85 ? 1.265 -12.023 -19.328 1 97.44 85 ARG A O 1
ATOM 701 N N . TYR A 1 86 ? 3.229 -11.922 -18.234 1 98.75 86 TYR A N 1
ATOM 702 C CA . TYR A 1 86 ? 3.219 -10.477 -18.047 1 98.75 86 TYR A CA 1
ATOM 703 C C . TYR A 1 86 ? 4.559 -9.859 -18.438 1 98.75 86 TYR A C 1
ATOM 705 O O . TYR A 1 86 ? 5.613 -10.445 -18.172 1 98.75 86 TYR A O 1
ATOM 713 N N . THR A 1 87 ? 4.465 -8.688 -19.031 1 98.81 87 THR A N 1
ATOM 714 C CA . THR A 1 87 ? 5.66 -7.898 -19.312 1 98.81 87 THR A CA 1
ATOM 715 C C . THR A 1 87 ? 5.441 -6.438 -18.922 1 98.81 87 THR A C 1
ATOM 717 O O . THR A 1 87 ? 4.457 -5.824 -19.344 1 98.81 87 THR A O 1
ATOM 720 N N . ILE A 1 88 ? 6.297 -5.945 -18.078 1 98.88 88 ILE A N 1
ATOM 721 C CA . ILE A 1 88 ? 6.316 -4.523 -17.766 1 98.88 88 ILE A CA 1
ATOM 722 C C . ILE A 1 88 ? 7.445 -3.836 -18.531 1 98.88 88 ILE A C 1
ATOM 724 O O . ILE A 1 88 ? 8.609 -4.215 -18.406 1 98.88 88 ILE A O 1
ATOM 728 N N . LEU A 1 89 ? 7.09 -2.84 -19.281 1 98.88 89 LEU A N 1
ATOM 729 C CA . LEU A 1 89 ? 8.023 -2.16 -20.172 1 98.88 89 LEU A CA 1
ATOM 730 C C . LEU A 1 89 ? 8.133 -0.679 -19.828 1 98.88 89 LEU A C 1
ATOM 732 O O . LEU A 1 89 ? 7.16 -0.078 -19.359 1 98.88 89 LEU A O 1
ATOM 736 N N . SER A 1 90 ? 9.305 -0.162 -20.078 1 98.5 90 SER A N 1
ATOM 737 C CA . SER A 1 90 ? 9.422 1.292 -20.125 1 98.5 90 SER A CA 1
ATOM 738 C C . SER A 1 90 ? 8.766 1.866 -21.375 1 98.5 90 SER A C 1
ATOM 740 O O . SER A 1 90 ? 8.336 1.119 -22.25 1 98.5 90 SER A O 1
ATOM 742 N N . GLN A 1 91 ? 8.672 3.193 -21.406 1 97.44 91 GLN A N 1
ATOM 743 C CA . GLN A 1 91 ? 8.117 3.838 -22.594 1 97.44 91 GLN A CA 1
ATOM 744 C C . GLN A 1 91 ? 9.008 3.598 -23.812 1 97.44 91 GLN A C 1
ATOM 746 O O . GLN A 1 91 ? 8.531 3.617 -24.953 1 97.44 91 GLN A O 1
ATOM 751 N N . GLU A 1 92 ? 10.266 3.365 -23.594 1 97.5 92 GLU A N 1
ATOM 752 C CA . GLU A 1 92 ? 11.211 3.074 -24.672 1 97.5 92 GLU A CA 1
ATOM 753 C C . GLU A 1 92 ? 11.227 1.585 -25 1 97.5 92 GLU A C 1
ATOM 755 O O . GLU A 1 92 ? 12.117 1.116 -25.719 1 97.5 92 GLU A O 1
ATOM 760 N N . GLU A 1 93 ? 10.375 0.783 -24.375 1 96.25 93 GLU A N 1
ATOM 761 C CA . GLU A 1 93 ? 10.141 -0.63 -24.641 1 96.25 93 GLU A CA 1
ATOM 762 C C . GLU A 1 93 ? 11.258 -1.501 -24.094 1 96.25 93 GLU A C 1
ATOM 764 O O . GLU A 1 93 ? 11.5 -2.604 -24.578 1 96.25 93 GLU A O 1
ATOM 769 N N . GLU A 1 94 ? 11.914 -0.903 -23.188 1 98.12 94 GLU A N 1
ATOM 770 C CA . GLU A 1 94 ? 12.797 -1.752 -22.391 1 98.12 94 GLU A CA 1
ATOM 771 C C . GLU A 1 94 ? 12.008 -2.678 -21.469 1 98.12 94 GLU A C 1
ATOM 773 O O . GLU A 1 94 ? 11.086 -2.236 -20.781 1 98.12 94 GLU A O 1
ATOM 778 N N . VAL A 1 95 ? 12.398 -3.986 -21.516 1 98.75 95 VAL A N 1
ATOM 779 C CA . VAL A 1 95 ? 11.734 -4.906 -20.594 1 98.75 95 VAL A CA 1
ATOM 780 C C . VAL A 1 95 ? 12.266 -4.695 -19.188 1 98.75 95 VAL A C 1
ATOM 782 O O . VAL A 1 95 ? 13.453 -4.926 -18.922 1 98.75 95 VAL A O 1
ATOM 785 N N . LEU A 1 96 ? 11.453 -4.258 -18.312 1 98.88 96 LEU A N 1
ATOM 786 C CA . LEU A 1 96 ? 11.812 -4.02 -16.922 1 98.88 96 LEU A CA 1
ATOM 787 C C . LEU A 1 96 ? 11.578 -5.27 -16.078 1 98.88 96 LEU A C 1
ATOM 789 O O . LEU A 1 96 ? 12.43 -5.637 -15.258 1 98.88 96 LEU A O 1
ATOM 793 N N . VAL A 1 97 ? 10.469 -5.914 -16.203 1 98.88 97 VAL A N 1
ATOM 794 C CA . VAL A 1 97 ? 10.094 -7.137 -15.492 1 98.88 97 VAL A CA 1
ATOM 795 C C . VAL A 1 97 ? 9.352 -8.078 -16.453 1 98.88 97 VAL A C 1
ATOM 797 O O . VAL A 1 97 ? 8.492 -7.641 -17.219 1 98.88 97 VAL A O 1
ATOM 800 N N . ASP A 1 98 ? 9.727 -9.289 -16.438 1 98.75 98 ASP A N 1
ATOM 801 C CA . ASP A 1 98 ? 9.008 -10.375 -17.109 1 98.75 98 ASP A CA 1
ATOM 802 C C . ASP A 1 98 ? 8.516 -11.406 -16.094 1 98.75 98 ASP A C 1
ATOM 804 O O . ASP A 1 98 ? 9.242 -11.781 -15.172 1 98.75 98 ASP A O 1
ATOM 808 N N . ALA A 1 99 ? 7.27 -11.836 -16.328 1 98.75 99 ALA A N 1
ATOM 809 C CA . ALA A 1 99 ? 6.715 -12.727 -15.32 1 98.75 99 ALA A CA 1
ATOM 810 C C . ALA A 1 99 ? 5.797 -13.773 -15.945 1 98.75 99 ALA A C 1
ATOM 812 O O . ALA A 1 99 ? 5.215 -13.531 -17.016 1 98.75 99 ALA A O 1
ATOM 813 N N . LEU A 1 100 ? 5.734 -14.891 -15.367 1 98.5 100 LEU A N 1
ATOM 814 C CA . LEU A 1 100 ? 4.793 -15.961 -15.656 1 98.5 100 LEU A CA 1
ATOM 815 C C . LEU A 1 100 ? 4.023 -16.359 -14.406 1 98.5 100 LEU A C 1
ATOM 817 O O . LEU A 1 100 ? 4.625 -16.672 -13.375 1 98.5 100 LEU A O 1
ATOM 821 N N . THR A 1 101 ? 2.766 -16.281 -14.492 1 98.5 101 THR A N 1
ATOM 822 C CA . THR A 1 101 ? 1.913 -16.688 -13.383 1 98.5 101 THR A CA 1
ATOM 823 C C . THR A 1 101 ? 1.143 -17.953 -13.727 1 98.5 101 THR A C 1
ATOM 825 O O . THR A 1 101 ? 0.598 -18.078 -14.828 1 98.5 101 THR A O 1
ATOM 828 N N . THR A 1 102 ? 1.126 -18.891 -12.859 1 98.12 102 THR A N 1
ATOM 829 C CA . THR A 1 102 ? 0.296 -20.094 -12.961 1 98.12 102 THR A CA 1
ATOM 830 C C . THR A 1 102 ? -0.972 -19.938 -12.125 1 98.12 102 THR A C 1
ATOM 832 O O . THR A 1 102 ? -0.903 -19.641 -10.938 1 98.12 102 THR A O 1
ATOM 835 N N . PHE A 1 103 ? -2.076 -20.125 -12.789 1 97.44 103 PHE A N 1
ATOM 836 C CA . PHE A 1 103 ? -3.363 -20.094 -12.109 1 97.44 103 PHE A CA 1
ATOM 837 C C . PHE A 1 103 ? -3.998 -21.469 -12.07 1 97.44 103 PHE A C 1
ATOM 839 O O . PHE A 1 103 ? -3.674 -22.328 -12.898 1 97.44 103 PHE A O 1
ATOM 846 N N . SER A 1 104 ? -4.828 -21.656 -11.133 1 97.06 104 SER A N 1
ATOM 847 C CA . SER A 1 104 ? -5.758 -22.781 -11.094 1 97.06 104 SER A CA 1
ATOM 848 C C . SER A 1 104 ? -7.176 -22.328 -10.773 1 97.06 104 SER A C 1
ATOM 850 O O . SER A 1 104 ? -7.434 -21.125 -10.68 1 97.06 104 SER A O 1
ATOM 852 N N . MET A 1 105 ? -8.062 -23.312 -10.828 1 97.25 105 MET A N 1
ATOM 853 C CA . MET A 1 105 ? -9.469 -23 -10.594 1 97.25 105 MET A CA 1
ATOM 854 C C . MET A 1 105 ? -9.977 -23.672 -9.32 1 97.25 105 MET A C 1
ATOM 856 O O . MET A 1 105 ? -9.633 -24.812 -9.039 1 97.25 105 MET A O 1
ATOM 860 N N . ILE A 1 106 ? -10.742 -22.891 -8.609 1 96.56 106 ILE A N 1
ATOM 861 C CA . ILE A 1 106 ? -11.289 -23.422 -7.363 1 96.56 106 ILE A CA 1
ATOM 862 C C . ILE A 1 106 ? -12.812 -23.312 -7.383 1 96.56 106 ILE A C 1
ATOM 864 O O . ILE A 1 106 ? -13.359 -22.328 -7.887 1 96.56 106 ILE A O 1
ATOM 868 N N . ASN A 1 107 ? -13.492 -24.344 -6.863 1 96.75 107 ASN A N 1
ATOM 869 C CA . ASN A 1 107 ? -14.906 -24.234 -6.547 1 96.75 107 ASN A CA 1
ATOM 870 C C . ASN A 1 107 ? -15.141 -23.391 -5.293 1 96.75 107 ASN A C 1
ATOM 872 O O . ASN A 1 107 ? -14.68 -23.766 -4.207 1 96.75 107 ASN A O 1
ATOM 876 N N . ILE A 1 108 ? -15.859 -22.375 -5.43 1 93.88 108 ILE A N 1
ATOM 877 C CA . ILE A 1 108 ? -15.992 -21.406 -4.352 1 93.88 108 ILE A CA 1
ATOM 878 C C . ILE A 1 108 ? -16.688 -22.047 -3.156 1 93.88 108 ILE A C 1
ATOM 880 O O . ILE A 1 108 ? -16.266 -21.875 -2.012 1 93.88 108 ILE A O 1
ATOM 884 N N . LYS A 1 109 ? -17.719 -22.812 -3.35 1 94 109 LYS A N 1
ATOM 885 C CA . LYS A 1 109 ? -18.516 -23.422 -2.295 1 94 109 LYS A CA 1
ATOM 886 C C . LYS A 1 109 ? -17.734 -24.547 -1.604 1 94 109 LYS A C 1
ATOM 888 O O . LYS A 1 109 ? -17.656 -24.578 -0.375 1 94 109 LYS A O 1
ATOM 893 N N . GLU A 1 110 ? -17.172 -25.359 -2.383 1 94.31 110 GLU A N 1
ATOM 894 C CA . GLU A 1 110 ? -16.484 -26.547 -1.842 1 94.31 110 GLU A CA 1
ATOM 895 C C . GLU A 1 110 ? -15.07 -26.203 -1.395 1 94.31 110 GLU A C 1
ATOM 897 O O . GLU A 1 110 ? -14.438 -26.969 -0.673 1 94.31 110 GLU A O 1
ATOM 902 N N . ARG A 1 111 ? -14.578 -25.141 -1.888 1 90.69 111 ARG A N 1
ATOM 903 C CA . ARG A 1 111 ? -13.219 -24.703 -1.604 1 90.69 111 ARG A CA 1
ATOM 904 C C . ARG A 1 111 ? -12.203 -25.766 -1.986 1 90.69 111 ARG A C 1
ATOM 906 O O . ARG A 1 111 ? -11.328 -26.109 -1.192 1 90.69 111 ARG A O 1
ATOM 913 N N . LYS A 1 112 ? -12.398 -26.297 -3.172 1 93.88 112 LYS A N 1
ATOM 914 C CA . LYS A 1 112 ? -11.516 -27.312 -3.717 1 93.88 112 LYS A CA 1
ATOM 915 C C . LYS A 1 112 ? -11.062 -26.969 -5.129 1 93.88 112 LYS A C 1
ATOM 917 O O . LYS A 1 112 ? -11.836 -26.422 -5.918 1 93.88 112 LYS A O 1
ATOM 922 N N . LEU A 1 113 ? -9.781 -27.328 -5.363 1 94.12 113 LEU A N 1
ATOM 923 C CA . LEU A 1 113 ? -9.273 -27.203 -6.723 1 94.12 113 LEU A CA 1
ATOM 924 C C . LEU A 1 113 ? -9.992 -28.141 -7.672 1 94.12 113 LEU A C 1
ATOM 926 O O . LEU A 1 113 ? -10.273 -29.297 -7.312 1 94.12 113 LEU A O 1
ATOM 930 N N . ILE A 1 114 ? -10.289 -27.672 -8.766 1 95.31 114 ILE A N 1
ATOM 931 C CA . ILE A 1 114 ? -10.953 -28.484 -9.773 1 95.31 114 ILE A CA 1
ATOM 932 C C . ILE A 1 114 ? -10.195 -28.391 -11.094 1 95.31 114 ILE A C 1
ATOM 934 O O . ILE A 1 114 ? -9.312 -27.547 -11.258 1 95.31 114 ILE A O 1
ATOM 938 N N . SER A 1 115 ? -10.555 -29.359 -11.953 1 95.75 115 SER A N 1
ATOM 939 C CA . SER A 1 115 ? -10.078 -29.219 -13.328 1 95.75 115 SER A CA 1
ATOM 940 C C . SER A 1 115 ? -10.625 -27.953 -13.969 1 95.75 115 SER A C 1
ATOM 942 O O . SER A 1 115 ? -11.727 -27.516 -13.648 1 95.75 115 SER A O 1
ATOM 944 N N . LEU A 1 116 ? -9.844 -27.422 -14.906 1 95.19 116 LEU A N 1
ATOM 945 C CA . LEU A 1 116 ? -10.242 -26.172 -15.547 1 95.19 116 LEU A CA 1
ATOM 946 C C . LEU A 1 116 ? -11.539 -26.359 -16.328 1 95.19 116 LEU A C 1
ATOM 948 O O . LEU A 1 116 ? -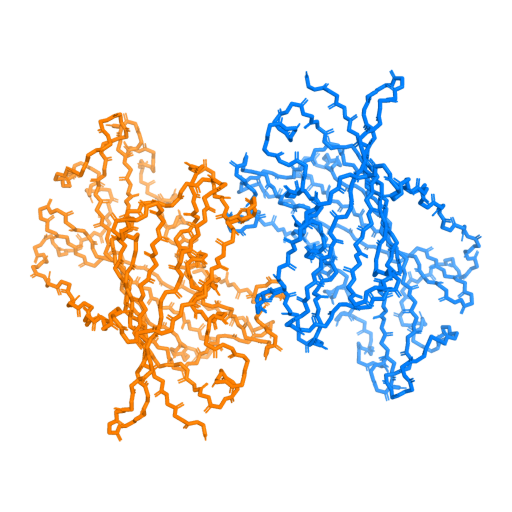11.719 -27.375 -17 1 95.19 116 LEU A O 1
ATOM 952 N N . ASP A 1 117 ? -12.367 -25.422 -16.156 1 94.94 117 ASP A N 1
ATOM 953 C CA . ASP A 1 117 ? -13.648 -25.438 -16.859 1 94.94 117 ASP A CA 1
ATOM 954 C C . ASP A 1 117 ? -13.469 -24.969 -18.312 1 94.94 117 ASP A C 1
ATOM 956 O O . ASP A 1 117 ? -13.109 -23.828 -18.562 1 94.94 117 ASP A O 1
ATOM 960 N N . GLU A 1 118 ? -13.852 -25.797 -19.219 1 92.19 118 GLU A N 1
ATOM 961 C CA . GLU A 1 118 ? -13.602 -25.547 -20.641 1 92.19 118 GLU A CA 1
ATOM 962 C C . GLU A 1 118 ? -14.406 -24.344 -21.141 1 92.19 118 GLU A C 1
ATOM 964 O O . GLU A 1 118 ? -13.945 -23.594 -22 1 92.19 118 GLU A O 1
ATOM 969 N N . GLU A 1 119 ? -15.562 -24.234 -20.688 1 94.25 119 GLU A N 1
ATOM 970 C CA . GLU A 1 119 ? -16.391 -23.109 -21.094 1 94.25 119 GLU A CA 1
ATOM 971 C C . GLU A 1 119 ? -15.766 -21.781 -20.688 1 94.25 119 GLU A C 1
ATOM 973 O O . GLU A 1 119 ? -15.758 -20.812 -21.469 1 94.25 119 GLU A O 1
ATOM 978 N N . VAL A 1 120 ? -15.242 -21.734 -19.484 1 94.56 120 VAL A N 1
ATOM 979 C CA . VAL A 1 120 ? -14.578 -20.531 -19 1 94.56 120 VAL A CA 1
ATOM 980 C C . VAL A 1 120 ? -13.328 -20.266 -19.828 1 94.56 120 VAL A C 1
ATOM 982 O O . VAL A 1 120 ? -13.086 -19.125 -20.25 1 94.56 120 VAL A O 1
ATOM 985 N N . LEU A 1 121 ? -12.617 -21.297 -20.125 1 93.31 121 LEU A N 1
ATOM 986 C CA . LEU A 1 121 ? -11.367 -21.172 -20.875 1 93.31 121 LEU A CA 1
ATOM 987 C C . LEU A 1 121 ? -11.633 -20.672 -22.297 1 93.31 121 LEU A C 1
ATOM 989 O O . LEU A 1 121 ? -10.812 -19.953 -22.859 1 93.31 121 LEU A O 1
ATOM 993 N N . SER A 1 122 ? -12.703 -21.047 -22.781 1 92.06 122 SER A N 1
ATOM 994 C CA . SER A 1 122 ? -13.031 -20.719 -24.172 1 92.06 122 SER A CA 1
ATOM 995 C C . SER A 1 122 ? -13.227 -19.219 -24.344 1 92.06 122 SER A C 1
ATOM 997 O O . SER A 1 122 ? -13.203 -18.703 -25.469 1 92.06 122 SER A O 1
ATOM 999 N N . GLU A 1 123 ? -13.453 -18.547 -23.234 1 92.75 123 GLU A N 1
ATOM 1000 C CA . GLU A 1 123 ? -13.641 -17.109 -23.312 1 92.75 123 GLU A CA 1
ATOM 1001 C C . GLU A 1 123 ? -12.32 -16.391 -23.594 1 92.75 123 GLU A C 1
ATOM 1003 O O . GLU A 1 123 ? -12.312 -15.242 -24.031 1 92.75 123 GLU A O 1
ATOM 1008 N N . TYR A 1 124 ? -11.211 -17.094 -23.281 1 92.12 124 TYR A N 1
ATOM 1009 C CA . TYR A 1 124 ? -9.898 -16.469 -23.391 1 92.12 124 TYR A CA 1
ATOM 1010 C C . TYR A 1 124 ? -9.258 -16.781 -24.75 1 92.12 124 TYR A C 1
ATOM 1012 O O . TYR A 1 124 ? -9.453 -17.859 -25.297 1 92.12 124 TYR A O 1
ATOM 1020 N N . PRO A 1 125 ? -8.586 -15.805 -25.281 1 86.44 125 PRO A N 1
ATOM 1021 C CA . PRO A 1 125 ? -7.891 -16.031 -26.547 1 86.44 125 PRO A CA 1
ATOM 1022 C C . PRO A 1 125 ? -6.602 -16.828 -26.391 1 86.44 125 PRO A C 1
ATOM 1024 O O . PRO A 1 125 ? -5.508 -16.297 -26.594 1 86.44 125 PRO A O 1
ATOM 1027 N N . ILE A 1 126 ? -6.762 -18.078 -26.047 1 86.81 126 ILE A N 1
ATOM 1028 C CA . ILE A 1 126 ? -5.602 -18.953 -25.844 1 86.81 126 ILE A CA 1
ATOM 1029 C C . ILE A 1 126 ? -5.375 -19.812 -27.094 1 86.81 126 ILE A C 1
ATOM 1031 O O . ILE A 1 126 ? -6.285 -20.516 -27.531 1 86.81 126 ILE A O 1
ATOM 1035 N N . GLU A 1 127 ? -4.262 -19.625 -27.75 1 73.75 127 GLU A N 1
ATOM 1036 C CA . GLU A 1 127 ? -3.955 -20.375 -28.953 1 73.75 127 GLU A CA 1
ATOM 1037 C C . GLU A 1 127 ? -3.609 -21.828 -28.641 1 73.75 127 GLU A C 1
ATOM 1039 O O . GLU A 1 127 ? -4.008 -22.75 -29.359 1 73.75 127 GLU A O 1
ATOM 1044 N N . ASN A 1 128 ? -2.723 -21.906 -27.578 1 64 128 ASN A N 1
ATOM 1045 C CA . ASN A 1 128 ? -2.164 -23.219 -27.266 1 64 128 ASN A CA 1
ATOM 1046 C C . ASN A 1 128 ? -2.898 -23.875 -26.109 1 64 128 ASN A C 1
ATOM 1048 O O . ASN A 1 128 ? -2.59 -23.609 -24.938 1 64 128 ASN A O 1
ATOM 1052 N N . LYS A 1 129 ? -3.768 -24.719 -26.359 1 69.69 129 LYS A N 1
ATOM 1053 C CA . LYS A 1 129 ? -4.586 -25.406 -25.359 1 69.69 129 LYS A CA 1
ATOM 1054 C C . LYS A 1 129 ? -3.771 -26.469 -24.625 1 69.69 129 LYS A C 1
ATOM 1056 O O . LYS A 1 129 ? -3.965 -26.672 -23.422 1 69.69 129 LYS A O 1
ATOM 1061 N N . LYS A 1 130 ? -2.742 -27.047 -25.312 1 80.88 130 LYS A N 1
ATOM 1062 C CA . LYS A 1 130 ? -2.037 -28.141 -24.656 1 80.88 130 LYS A CA 1
ATOM 1063 C C . LYS A 1 130 ? -0.635 -27.719 -24.234 1 80.88 130 LYS A C 1
ATOM 1065 O O . LYS A 1 130 ? 0.325 -27.891 -24.984 1 80.88 130 LYS A O 1
ATOM 1070 N N . ASP A 1 131 ? -0.636 -26.953 -23.125 1 88 131 ASP A N 1
ATOM 1071 C CA . ASP A 1 131 ? 0.62 -26.531 -22.516 1 88 131 ASP A CA 1
ATOM 1072 C C . ASP A 1 131 ? 0.985 -27.422 -21.328 1 88 131 ASP A C 1
ATOM 1074 O O . ASP A 1 131 ? 0.409 -27.281 -20.234 1 88 131 ASP A O 1
ATOM 1078 N N . ASN A 1 132 ? 2 -28.219 -21.531 1 88.62 132 ASN A N 1
ATOM 1079 C CA . ASN A 1 132 ? 2.381 -29.203 -20.516 1 88.62 132 ASN A CA 1
ATOM 1080 C C . ASN A 1 132 ? 3.617 -28.75 -19.734 1 88.62 132 ASN A C 1
ATOM 1082 O O . ASN A 1 132 ? 4.34 -29.578 -19.188 1 88.62 132 ASN A O 1
ATOM 1086 N N . ARG A 1 133 ? 3.799 -27.469 -19.75 1 90.88 133 ARG A N 1
ATOM 1087 C CA . ARG A 1 133 ? 4.934 -26.969 -18.984 1 90.88 133 ARG A CA 1
ATOM 1088 C C . ARG A 1 133 ? 4.809 -27.344 -17.516 1 90.88 133 ARG A C 1
ATOM 1090 O O . ARG A 1 133 ? 3.701 -27.406 -16.969 1 90.88 133 ARG A O 1
ATOM 1097 N N . ARG A 1 134 ? 5.926 -27.578 -16.984 1 89.44 134 ARG A N 1
ATOM 1098 C CA . ARG A 1 134 ? 5.969 -27.844 -15.555 1 89.44 134 ARG A CA 1
ATOM 1099 C C . ARG A 1 134 ? 6.457 -26.609 -14.789 1 89.44 134 ARG A C 1
ATOM 1101 O O . ARG A 1 134 ? 7.41 -25.953 -15.203 1 89.44 134 ARG A O 1
ATOM 1108 N N . ASN A 1 135 ? 5.758 -26.344 -13.75 1 91.94 135 ASN A N 1
ATOM 1109 C CA . ASN A 1 135 ? 6.23 -25.297 -12.859 1 91.94 135 ASN A CA 1
ATOM 1110 C C . ASN A 1 135 ? 7.547 -25.672 -12.188 1 91.94 135 ASN A C 1
ATOM 1112 O O . ASN A 1 135 ? 7.695 -26.797 -11.695 1 91.94 135 ASN A O 1
ATOM 1116 N N . PRO A 1 136 ? 8.484 -24.781 -12.25 1 95.25 136 PRO A N 1
ATOM 1117 C CA . PRO A 1 136 ? 9.727 -25.078 -11.531 1 95.25 136 PRO A CA 1
ATOM 1118 C C . PRO A 1 136 ? 9.516 -25.266 -10.031 1 95.25 136 PRO A C 1
ATOM 1120 O O . PRO A 1 136 ? 8.609 -24.656 -9.453 1 95.25 136 PRO A O 1
ATOM 1123 N N . ARG A 1 137 ? 10.359 -26.125 -9.477 1 96.06 137 ARG A N 1
ATOM 1124 C CA . ARG A 1 137 ? 10.297 -26.344 -8.031 1 96.06 137 ARG A CA 1
ATOM 1125 C C . ARG A 1 137 ? 11.055 -25.25 -7.281 1 96.06 137 ARG A C 1
ATOM 1127 O O . ARG A 1 137 ? 12.172 -24.891 -7.664 1 96.06 137 ARG A O 1
ATOM 1134 N N . VAL A 1 138 ? 10.414 -24.734 -6.262 1 96.69 138 VAL A N 1
ATOM 1135 C CA . VAL A 1 138 ? 11.102 -23.797 -5.379 1 96.69 138 VAL A CA 1
ATOM 1136 C C . VAL A 1 138 ? 12.062 -24.547 -4.465 1 96.69 138 VAL A C 1
ATOM 1138 O O . VAL A 1 138 ? 11.68 -25.531 -3.822 1 96.69 138 VAL A O 1
ATOM 1141 N N . PRO A 1 139 ? 13.297 -24.156 -4.43 1 95.81 139 PRO A N 1
ATOM 1142 C CA . PRO A 1 139 ? 14.242 -24.828 -3.539 1 95.81 139 PRO A CA 1
ATOM 1143 C C . PRO A 1 139 ? 13.797 -24.812 -2.08 1 95.81 139 PRO A C 1
ATOM 1145 O O . PRO A 1 139 ? 13.188 -23.844 -1.624 1 95.81 139 PRO A O 1
ATOM 1148 N N . LYS A 1 140 ? 14.188 -25.859 -1.395 1 93.94 140 LYS A N 1
ATOM 1149 C CA . LYS A 1 140 ? 13.781 -26 0.002 1 93.94 140 LYS A CA 1
ATOM 1150 C C . LYS A 1 140 ? 14.68 -25.188 0.919 1 93.94 140 LYS A C 1
ATOM 1152 O O . LYS A 1 140 ? 15.898 -25.125 0.716 1 93.94 140 LYS A O 1
ATOM 1157 N N . ILE A 1 141 ? 14.102 -24.625 1.842 1 97 141 ILE A N 1
ATOM 1158 C CA . ILE A 1 141 ? 14.812 -23.906 2.893 1 97 141 ILE A CA 1
ATOM 1159 C C . ILE A 1 141 ? 15.156 -24.859 4.035 1 97 141 ILE A C 1
ATOM 1161 O O . ILE A 1 141 ? 14.422 -25.828 4.285 1 97 141 ILE A O 1
ATOM 1165 N N . ASP A 1 142 ? 16.328 -24.672 4.664 1 96.56 142 ASP A N 1
ATOM 1166 C CA . ASP A 1 142 ? 16.688 -25.391 5.887 1 96.56 142 ASP A CA 1
ATOM 1167 C C . ASP A 1 142 ? 16.094 -24.703 7.113 1 96.56 142 ASP A C 1
ATOM 1169 O O . ASP A 1 142 ? 16.75 -23.875 7.75 1 96.56 142 ASP A O 1
ATOM 1173 N N . LEU A 1 143 ? 14.953 -25.109 7.535 1 96.25 143 LEU A N 1
ATOM 1174 C CA . LEU A 1 143 ? 14.195 -24.438 8.586 1 96.25 143 LEU A CA 1
ATOM 1175 C C . LEU A 1 143 ? 14.945 -24.5 9.914 1 96.25 143 LEU A C 1
ATOM 1177 O O . LEU A 1 143 ? 14.836 -23.578 10.727 1 96.25 143 LEU A O 1
ATOM 1181 N N . ASP A 1 144 ? 15.719 -25.578 10.117 1 96.31 144 ASP A N 1
ATOM 1182 C CA . ASP A 1 144 ? 16.422 -25.766 11.375 1 96.31 144 ASP A CA 1
ATOM 1183 C C . ASP A 1 144 ? 17.5 -24.703 11.578 1 96.31 144 ASP A C 1
ATOM 1185 O O . ASP A 1 144 ? 17.812 -24.328 12.711 1 96.31 144 ASP A O 1
ATOM 1189 N N . ASN A 1 145 ? 17.984 -24.203 10.516 1 97 145 ASN A N 1
ATOM 1190 C CA . ASN A 1 145 ? 19.062 -23.234 10.602 1 97 145 ASN A CA 1
ATOM 1191 C C . ASN A 1 145 ? 18.641 -21.875 10.062 1 97 145 ASN A C 1
ATOM 1193 O O . ASN A 1 145 ? 19.453 -20.953 9.977 1 97 145 ASN A O 1
ATOM 1197 N N . ALA A 1 146 ? 17.438 -21.766 9.711 1 98.06 146 ALA A N 1
ATOM 1198 C CA . ALA A 1 146 ? 16.938 -20.516 9.109 1 98.06 146 ALA A CA 1
ATOM 1199 C C . ALA A 1 146 ? 16.703 -19.453 10.18 1 98.06 146 ALA A C 1
ATOM 1201 O O . ALA A 1 146 ? 16.422 -19.781 11.336 1 98.06 146 ALA A O 1
ATOM 1202 N N . SER A 1 147 ? 16.922 -18.203 9.812 1 98.38 147 SER A N 1
ATOM 1203 C CA . SER A 1 147 ? 16.453 -17.078 10.633 1 98.38 147 SER A CA 1
ATOM 1204 C C . SER A 1 147 ? 14.93 -16.938 10.539 1 98.38 147 SER A C 1
ATOM 1206 O O . SER A 1 147 ? 14.312 -17.438 9.602 1 98.38 147 SER A O 1
ATOM 1208 N N . VAL A 1 148 ? 14.367 -16.312 11.578 1 98.06 148 VAL A N 1
ATOM 1209 C CA . VAL A 1 148 ? 12.914 -16.172 11.578 1 98.06 148 VAL A CA 1
ATOM 1210 C C . VAL A 1 148 ? 12.516 -14.781 12.07 1 98.06 148 VAL A C 1
ATOM 1212 O O . VAL A 1 148 ? 13.117 -14.258 13.008 1 98.06 148 VAL A O 1
ATOM 1215 N N . GLN A 1 149 ? 11.664 -14.148 11.391 1 97.06 149 GLN A N 1
ATOM 1216 C CA . GLN A 1 149 ? 10.992 -12.922 11.82 1 97.06 149 GLN A CA 1
ATOM 1217 C C . GLN A 1 149 ? 9.477 -13.125 11.898 1 97.06 149 GLN A C 1
ATOM 1219 O O . GLN A 1 149 ? 8.875 -13.68 10.977 1 97.06 149 GLN A O 1
ATOM 1224 N N . THR A 1 150 ? 8.867 -12.648 12.938 1 96.88 150 THR A N 1
ATOM 1225 C CA . THR A 1 150 ? 7.434 -12.844 13.141 1 96.88 150 THR A CA 1
ATOM 1226 C C . THR A 1 150 ? 6.668 -11.562 12.828 1 96.88 150 THR A C 1
ATOM 1228 O O . THR A 1 150 ? 7.098 -10.469 13.203 1 96.88 150 THR A O 1
ATOM 1231 N N . TYR A 1 151 ? 5.562 -11.75 12.141 1 96.31 151 TYR A N 1
ATOM 1232 C CA . TYR A 1 151 ? 4.703 -10.625 11.773 1 96.31 151 TYR A CA 1
ATOM 1233 C C . TYR A 1 151 ? 3.27 -10.875 12.227 1 96.31 151 TYR A C 1
ATOM 1235 O O . TYR A 1 151 ? 2.764 -11.992 12.125 1 96.31 151 TYR A O 1
ATOM 1243 N N . ARG A 1 152 ? 2.656 -9.805 12.688 1 95 152 ARG A N 1
ATOM 1244 C CA . ARG A 1 152 ? 1.204 -9.828 12.844 1 95 152 ARG A CA 1
ATOM 1245 C C . ARG A 1 152 ? 0.512 -9.367 11.562 1 95 152 ARG A C 1
ATOM 1247 O O . ARG A 1 152 ? 0.88 -8.344 10.984 1 95 152 ARG A O 1
ATOM 1254 N N . VAL A 1 153 ? -0.445 -10.148 11.156 1 97.12 153 VAL A N 1
ATOM 1255 C CA . VAL A 1 153 ? -1.239 -9.703 10.016 1 97.12 153 VAL A CA 1
ATOM 1256 C C . VAL A 1 153 ? -1.959 -8.398 10.367 1 97.12 153 VAL A C 1
ATOM 1258 O O . VAL A 1 153 ? -2.525 -8.273 11.453 1 97.12 153 VAL A O 1
ATOM 1261 N N . ARG A 1 154 ? -1.854 -7.402 9.453 1 96.75 154 ARG A N 1
ATOM 1262 C CA . ARG A 1 154 ? -2.549 -6.129 9.625 1 96.75 154 ARG A CA 1
ATOM 1263 C C . ARG A 1 154 ? -3.805 -6.074 8.758 1 96.75 154 ARG A C 1
ATOM 1265 O O . ARG A 1 154 ? -3.932 -6.824 7.793 1 96.75 154 ARG A O 1
ATOM 1272 N N . LEU A 1 155 ? -4.68 -5.195 9.133 1 95.94 155 LEU A N 1
ATOM 1273 C CA . LEU A 1 155 ? -5.938 -5.07 8.398 1 95.94 155 LEU A CA 1
ATOM 1274 C C . LEU A 1 155 ? -5.684 -4.789 6.926 1 95.94 155 LEU A C 1
ATOM 1276 O O . LEU A 1 155 ? -6.359 -5.344 6.059 1 95.94 155 LEU A O 1
ATOM 1280 N N . ASN A 1 156 ? -4.691 -3.975 6.668 1 93.75 156 ASN A N 1
ATOM 1281 C CA . ASN A 1 156 ? -4.434 -3.545 5.297 1 93.75 156 ASN A CA 1
ATOM 1282 C C . ASN A 1 156 ? -3.729 -4.633 4.492 1 93.75 156 ASN A C 1
ATOM 1284 O O . ASN A 1 156 ? -3.521 -4.484 3.287 1 93.75 156 ASN A O 1
ATOM 1288 N N . ASP A 1 157 ? -3.359 -5.746 5.145 1 96.81 157 ASP A N 1
ATOM 1289 C CA . ASP A 1 157 ? -2.83 -6.902 4.43 1 96.81 157 ASP A CA 1
ATOM 1290 C C . ASP A 1 157 ? -3.953 -7.727 3.809 1 96.81 157 ASP A C 1
ATOM 1292 O O . ASP A 1 157 ? -3.713 -8.547 2.92 1 96.81 157 ASP A O 1
ATOM 1296 N N . ILE A 1 158 ? -5.129 -7.523 4.301 1 96.5 158 ILE A N 1
ATOM 1297 C CA . ILE A 1 158 ? -6.281 -8.359 3.986 1 96.5 158 ILE A CA 1
ATOM 1298 C C . ILE A 1 158 ? -7.023 -7.789 2.779 1 96.5 158 ILE A C 1
ATOM 1300 O O . ILE A 1 158 ? -7.27 -6.582 2.709 1 96.5 158 ILE A O 1
ATOM 1304 N N . ASP A 1 159 ? -7.312 -8.656 1.821 1 93.44 159 ASP A N 1
ATOM 1305 C CA . ASP A 1 159 ? -8.039 -8.203 0.641 1 93.44 159 ASP A CA 1
ATOM 1306 C C . ASP A 1 159 ? -9.531 -8.5 0.766 1 93.44 159 ASP A C 1
ATOM 1308 O O . ASP A 1 159 ? -10 -8.898 1.833 1 93.44 159 ASP A O 1
ATOM 1312 N N . TYR A 1 160 ? -10.273 -8.227 -0.272 1 90.62 160 TYR A N 1
ATOM 1313 C CA . TYR A 1 160 ? -11.727 -8.328 -0.252 1 90.62 160 TYR A CA 1
ATOM 1314 C C . TYR A 1 160 ? -12.18 -9.781 -0.133 1 90.62 160 TYR A C 1
ATOM 1316 O O . TYR A 1 160 ? -13.352 -10.055 0.144 1 90.62 160 TYR A O 1
ATOM 1324 N N . ASN A 1 161 ? -11.281 -10.789 -0.37 1 87.69 161 ASN A N 1
ATOM 1325 C CA . ASN A 1 161 ? -11.586 -12.195 -0.148 1 87.69 161 ASN A CA 1
ATOM 1326 C C . ASN A 1 161 ? -11.453 -12.57 1.325 1 87.69 161 ASN A C 1
ATOM 1328 O O . ASN A 1 161 ? -11.672 -13.727 1.697 1 87.69 161 ASN A O 1
ATOM 1332 N N . HIS A 1 162 ? -11 -11.609 2.164 1 91.88 162 HIS A N 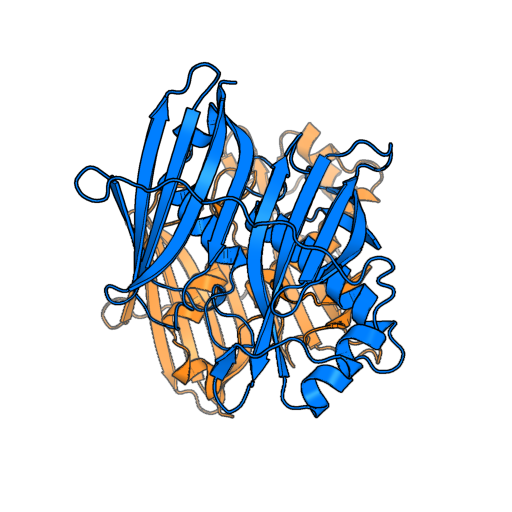1
ATOM 1333 C CA . HIS A 1 162 ? -10.906 -11.742 3.613 1 91.88 162 HIS A CA 1
ATOM 1334 C C . HIS A 1 162 ? -9.742 -12.641 4.008 1 91.88 162 HIS A C 1
ATOM 1336 O O . HIS A 1 162 ? -9.812 -13.359 5.008 1 91.88 162 HIS A O 1
ATOM 1342 N N . HIS A 1 163 ? -8.766 -12.773 3.217 1 94.88 163 HIS A N 1
ATOM 1343 C CA . HIS A 1 163 ? -7.457 -13.328 3.553 1 94.88 163 HIS A CA 1
ATOM 1344 C C . HIS A 1 163 ? -6.336 -12.367 3.164 1 94.88 163 HIS A C 1
ATOM 1346 O O . HIS A 1 163 ? -6.574 -11.359 2.504 1 94.88 163 HIS A O 1
ATOM 1352 N N . VAL A 1 164 ? -5.164 -12.695 3.586 1 97.19 164 VAL A N 1
ATOM 1353 C CA . VAL A 1 164 ? -4.02 -11.875 3.215 1 97.19 164 VAL A CA 1
ATOM 1354 C C . VAL A 1 164 ? -3.805 -11.938 1.704 1 97.19 164 VAL A C 1
ATOM 1356 O O . VAL A 1 164 ? -3.812 -13.023 1.113 1 97.19 164 VAL A O 1
ATOM 1359 N N . ASN A 1 165 ? -3.719 -10.75 1.061 1 96.06 165 ASN A N 1
ATOM 1360 C CA . ASN A 1 165 ? -3.369 -10.688 -0.354 1 96.06 165 ASN A CA 1
ATOM 1361 C C . ASN A 1 165 ? -2.006 -11.312 -0.624 1 96.06 165 ASN A C 1
ATOM 1363 O O . ASN A 1 165 ? -1.031 -11.016 0.069 1 96.06 165 ASN A O 1
ATOM 1367 N N . ASN A 1 166 ? -1.912 -12.172 -1.634 1 94.5 166 ASN A N 1
ATOM 1368 C CA . ASN A 1 166 ? -0.68 -12.898 -1.918 1 94.5 166 ASN A CA 1
ATOM 1369 C C . ASN A 1 166 ? 0.472 -11.953 -2.232 1 94.5 166 ASN A C 1
ATOM 1371 O O . ASN A 1 166 ? 1.638 -12.289 -2.016 1 94.5 166 ASN A O 1
ATOM 1375 N N . ALA A 1 167 ? 0.144 -10.781 -2.799 1 96.5 167 ALA A N 1
ATOM 1376 C CA . ALA A 1 167 ? 1.184 -9.797 -3.09 1 96.5 167 ALA A CA 1
ATOM 1377 C C . ALA A 1 167 ? 1.863 -9.32 -1.808 1 96.5 167 ALA A C 1
ATOM 1379 O O . ALA A 1 167 ? 3.053 -8.992 -1.813 1 96.5 167 ALA A O 1
ATOM 1380 N N . LYS A 1 168 ? 1.154 -9.32 -0.725 1 96.88 168 LYS A N 1
ATOM 1381 C CA . LYS A 1 168 ? 1.649 -8.789 0.542 1 96.88 168 LYS A CA 1
ATOM 1382 C C . LYS A 1 168 ? 2.699 -9.711 1.151 1 96.88 168 LYS A C 1
ATOM 1384 O O . LYS A 1 168 ? 3.459 -9.305 2.033 1 96.88 168 LYS A O 1
ATOM 1389 N N . TYR A 1 169 ? 2.74 -10.984 0.729 1 98.25 169 TYR A N 1
ATOM 1390 C CA . TYR A 1 169 ? 3.766 -11.914 1.188 1 98.25 169 TYR A CA 1
ATOM 1391 C C . TYR A 1 169 ? 5.16 -11.375 0.888 1 98.25 169 TYR A C 1
ATOM 1393 O O . TYR A 1 169 ? 6.082 -11.539 1.692 1 98.25 169 TYR A O 1
ATOM 1401 N N . PHE A 1 170 ? 5.266 -10.68 -0.189 1 98.31 170 PHE A N 1
ATOM 1402 C CA . PHE A 1 170 ? 6.555 -10.148 -0.61 1 98.31 170 PHE A CA 1
ATOM 1403 C C . PHE A 1 170 ? 7.031 -9.062 0.349 1 98.31 170 PHE A C 1
ATOM 1405 O O . PHE A 1 170 ? 8.234 -8.875 0.533 1 98.31 170 PHE A O 1
ATOM 1412 N N . ASP A 1 171 ? 6.098 -8.375 0.937 1 97.69 171 ASP A N 1
ATOM 1413 C CA . ASP A 1 171 ? 6.469 -7.348 1.902 1 97.69 171 ASP A CA 1
ATOM 1414 C C . ASP A 1 171 ? 7.188 -7.957 3.104 1 97.69 171 ASP A C 1
ATOM 1416 O O . ASP A 1 171 ? 8.203 -7.422 3.5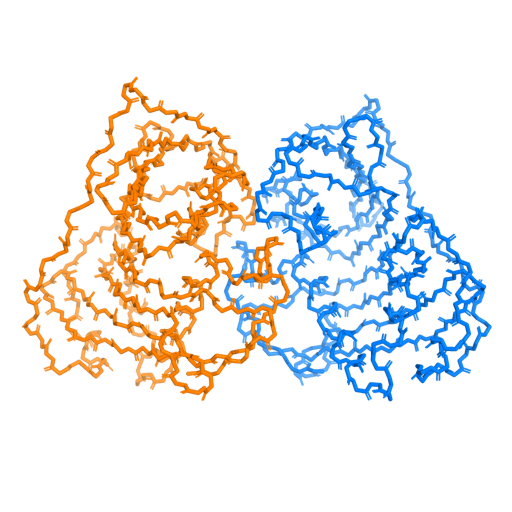62 1 97.69 171 ASP A O 1
ATOM 1420 N N . TRP A 1 172 ? 6.676 -9.078 3.605 1 98.06 172 TRP A N 1
ATOM 1421 C CA . TRP A 1 172 ? 7.301 -9.758 4.734 1 98.06 172 TRP A CA 1
ATOM 1422 C C . TRP A 1 172 ? 8.656 -10.328 4.34 1 98.06 172 TRP A C 1
ATOM 1424 O O . TRP A 1 172 ? 9.625 -10.227 5.098 1 98.06 172 TRP A O 1
ATOM 1434 N N . VAL A 1 173 ? 8.727 -10.867 3.162 1 98.38 173 VAL A N 1
ATOM 1435 C CA . VAL A 1 173 ? 9.938 -11.492 2.646 1 98.38 173 VAL A CA 1
ATOM 1436 C C . VAL A 1 173 ? 11.047 -10.453 2.537 1 98.38 173 VAL A C 1
ATOM 1438 O O . VAL A 1 173 ? 12.141 -10.648 3.068 1 98.38 173 VAL A O 1
ATOM 1441 N N . MET A 1 174 ? 10.75 -9.352 1.898 1 98 174 MET A N 1
ATOM 1442 C CA . MET A 1 174 ? 11.734 -8.297 1.726 1 98 174 MET A CA 1
ATOM 1443 C C . MET A 1 174 ? 12.125 -7.691 3.07 1 98 174 MET A C 1
ATOM 1445 O O . MET A 1 174 ? 13.305 -7.426 3.316 1 98 174 MET A O 1
ATOM 1449 N N . ASP A 1 175 ? 11.141 -7.492 3.885 1 97.75 175 ASP A N 1
ATOM 1450 C CA . ASP A 1 175 ? 11.375 -6.891 5.195 1 97.75 175 ASP A CA 1
ATOM 1451 C C . ASP A 1 175 ? 12.305 -7.754 6.035 1 97.75 175 ASP A C 1
ATOM 1453 O O . ASP A 1 175 ? 13.156 -7.23 6.766 1 97.75 175 ASP A O 1
ATOM 1457 N N . SER A 1 176 ? 12.156 -9.031 5.984 1 97.56 176 SER A N 1
ATOM 1458 C CA . SER A 1 176 ? 12.961 -9.945 6.793 1 97.56 176 SER A CA 1
ATOM 1459 C C . SER A 1 176 ? 14.438 -9.844 6.434 1 97.56 176 SER A C 1
ATOM 1461 O O . SER A 1 176 ? 15.305 -10.125 7.266 1 97.56 176 SER A O 1
ATOM 1463 N N . LEU A 1 177 ? 14.758 -9.484 5.223 1 97.44 177 LEU A N 1
ATOM 1464 C CA . LEU A 1 177 ? 16.141 -9.391 4.773 1 97.44 177 LEU A CA 1
ATOM 1465 C C . LEU A 1 177 ? 16.797 -8.125 5.305 1 97.44 177 LEU A C 1
ATOM 1467 O O . LEU A 1 177 ? 18.031 -8.062 5.434 1 97.44 177 LEU A O 1
ATOM 1471 N N . GLY A 1 178 ? 16 -7.051 5.52 1 95.38 178 GLY A N 1
ATOM 1472 C CA . GLY A 1 178 ? 16.5 -5.816 6.102 1 95.38 178 GLY A CA 1
ATOM 1473 C C . GLY A 1 178 ? 17.016 -4.832 5.066 1 95.38 178 GLY A C 1
ATOM 1474 O O . GLY A 1 178 ? 17.328 -5.215 3.939 1 95.38 178 GLY A O 1
ATOM 1475 N N . MET A 1 179 ? 17.156 -3.639 5.449 1 94.69 179 MET A N 1
ATOM 1476 C CA . MET A 1 179 ? 17.547 -2.541 4.562 1 94.69 179 MET A CA 1
ATOM 1477 C C . MET A 1 179 ? 18.984 -2.699 4.094 1 94.69 179 MET A C 1
ATOM 1479 O O . MET A 1 179 ? 19.297 -2.426 2.934 1 94.69 179 MET A O 1
ATOM 1483 N N . ASP A 1 180 ? 19.828 -3.109 5.016 1 95.44 180 ASP A N 1
ATOM 1484 C CA . ASP A 1 180 ? 21.25 -3.246 4.68 1 95.44 180 ASP A CA 1
ATOM 1485 C C . ASP A 1 180 ? 21.453 -4.242 3.541 1 95.44 180 ASP A C 1
ATOM 1487 O O . ASP A 1 180 ? 22.188 -3.969 2.592 1 95.44 180 ASP A O 1
ATOM 1491 N N . PHE A 1 181 ? 20.844 -5.355 3.607 1 97 181 PHE A N 1
ATOM 1492 C CA . PHE A 1 181 ? 20.953 -6.359 2.553 1 97 181 PHE A CA 1
ATOM 1493 C C . PHE A 1 181 ? 20.438 -5.801 1.229 1 97 181 PHE A C 1
ATOM 1495 O O . PHE A 1 181 ? 21.109 -5.922 0.2 1 97 181 PHE A O 1
ATOM 1502 N N . ILE A 1 182 ? 19.281 -5.152 1.256 1 96.44 182 ILE A N 1
ATOM 1503 C CA . ILE A 1 182 ? 18.609 -4.688 0.049 1 96.44 182 ILE A CA 1
ATOM 1504 C C . ILE A 1 182 ? 19.422 -3.576 -0.603 1 96.44 182 ILE A C 1
ATOM 1506 O O . ILE A 1 182 ? 19.484 -3.477 -1.831 1 96.44 182 ILE A O 1
ATOM 1510 N N . LYS A 1 183 ? 20.062 -2.785 0.191 1 94.75 183 LYS A N 1
ATOM 1511 C CA . LYS A 1 183 ? 20.875 -1.688 -0.319 1 94.75 183 LYS A CA 1
ATOM 1512 C C . LYS A 1 183 ? 22.062 -2.215 -1.138 1 94.75 183 LYS A C 1
ATOM 1514 O O . LYS A 1 183 ? 22.5 -1.564 -2.088 1 94.75 183 LYS A O 1
ATOM 1519 N N . THR A 1 184 ? 22.531 -3.365 -0.76 1 95.56 184 THR A N 1
ATOM 1520 C CA . THR A 1 184 ? 23.781 -3.842 -1.343 1 95.56 184 THR A CA 1
ATOM 1521 C C . THR A 1 184 ? 23.516 -4.93 -2.379 1 95.56 184 THR A C 1
ATOM 1523 O O . THR A 1 184 ? 24.453 -5.488 -2.955 1 95.56 184 THR A O 1
ATOM 1526 N N . HIS A 1 185 ? 22.281 -5.27 -2.627 1 96.56 185 HIS A N 1
ATOM 1527 C CA . HIS A 1 185 ? 21.938 -6.309 -3.588 1 96.56 185 HIS A CA 1
ATOM 1528 C C . HIS A 1 185 ? 20.828 -5.844 -4.531 1 96.56 185 HIS A C 1
ATOM 1530 O O . HIS A 1 185 ? 19.984 -5.043 -4.145 1 96.56 185 HIS A O 1
ATOM 1536 N N . SER A 1 186 ? 20.891 -6.297 -5.762 1 96.38 186 SER A N 1
ATOM 1537 C CA . SER A 1 186 ? 19.859 -6.043 -6.75 1 96.38 186 SER A CA 1
ATOM 1538 C C . SER A 1 186 ? 19.062 -7.309 -7.059 1 96.38 186 SER A C 1
ATOM 1540 O O . SER A 1 186 ? 19.641 -8.359 -7.348 1 96.38 186 SER A O 1
ATOM 1542 N N . LEU A 1 187 ? 17.797 -7.23 -6.953 1 98.06 187 LEU A N 1
ATOM 1543 C CA . LEU A 1 187 ? 16.906 -8.359 -7.207 1 98.06 187 LEU A CA 1
ATOM 1544 C C . LEU A 1 187 ? 16.938 -8.758 -8.68 1 98.06 187 LEU A C 1
ATOM 1546 O O . LEU A 1 187 ? 16.797 -7.902 -9.562 1 98.06 187 LEU A O 1
ATOM 1550 N N . LYS A 1 188 ? 17.047 -10.023 -8.984 1 97.88 188 LYS A N 1
ATOM 1551 C CA . LYS A 1 188 ? 17.156 -10.477 -10.367 1 97.88 188 LYS A CA 1
ATOM 1552 C C . LYS A 1 188 ? 15.984 -11.391 -10.742 1 97.88 188 LYS A C 1
ATOM 1554 O O . LYS A 1 188 ? 15.531 -11.383 -11.891 1 97.88 188 LYS A O 1
ATOM 1559 N N . SER A 1 189 ? 15.586 -12.188 -9.781 1 98.12 189 SER A N 1
ATOM 1560 C CA . SER A 1 189 ? 14.469 -13.078 -10.078 1 98.12 189 SER A CA 1
ATOM 1561 C C . SER A 1 189 ? 13.734 -13.484 -8.805 1 98.12 189 SER A C 1
ATOM 1563 O O . SER A 1 189 ? 14.289 -13.398 -7.703 1 98.12 189 SER A O 1
ATOM 1565 N N . VAL A 1 190 ? 12.562 -13.875 -8.938 1 98.75 190 VAL A N 1
ATOM 1566 C CA . VAL A 1 190 ? 11.688 -14.344 -7.867 1 98.75 190 VAL A CA 1
ATOM 1567 C C . VAL A 1 190 ? 10.945 -15.594 -8.32 1 98.75 190 VAL A C 1
ATOM 1569 O O . VAL A 1 190 ? 10.406 -15.641 -9.43 1 98.75 190 VAL A O 1
ATOM 1572 N N . LEU A 1 191 ? 10.953 -16.609 -7.578 1 98.81 191 LEU A N 1
ATOM 1573 C CA . LEU A 1 191 ? 10.109 -17.781 -7.746 1 98.81 191 LEU A CA 1
ATOM 1574 C C . LEU A 1 191 ? 9.305 -18.062 -6.477 1 98.81 191 LEU A C 1
ATOM 1576 O O . LEU A 1 191 ? 9.883 -18.297 -5.414 1 98.81 191 LEU A O 1
ATOM 1580 N N . VAL A 1 192 ? 7.992 -18.047 -6.559 1 98.62 192 VAL A N 1
ATOM 1581 C CA . VAL A 1 192 ? 7.184 -18.25 -5.359 1 98.62 192 VAL A CA 1
ATOM 1582 C C . VAL A 1 192 ? 6.074 -19.25 -5.648 1 98.62 192 VAL A C 1
ATOM 1584 O O . VAL A 1 192 ? 5.473 -19.234 -6.727 1 98.62 192 VAL A O 1
ATOM 1587 N N . LYS A 1 193 ? 5.832 -20.109 -4.777 1 98.5 193 LYS A N 1
ATOM 1588 C CA . LYS A 1 193 ? 4.695 -21.016 -4.766 1 98.5 193 LYS A CA 1
ATOM 1589 C C . LYS A 1 193 ? 3.795 -20.766 -3.562 1 98.5 193 LYS A C 1
ATOM 1591 O O . LYS A 1 193 ? 4.277 -20.641 -2.436 1 98.5 193 LYS A O 1
ATOM 1596 N N . TYR A 1 194 ? 2.562 -20.703 -3.816 1 97.62 194 TYR A N 1
ATOM 1597 C CA . TYR A 1 194 ? 1.571 -20.469 -2.771 1 97.62 194 TYR A CA 1
ATOM 1598 C C . TYR A 1 194 ? 0.883 -21.766 -2.369 1 97.62 194 TYR A C 1
ATOM 1600 O O . TYR A 1 194 ? 0.372 -22.484 -3.223 1 97.62 194 TYR A O 1
ATOM 1608 N N . ASP A 1 195 ? 0.8 -22 -1.098 1 95.56 195 ASP A N 1
ATOM 1609 C CA . ASP A 1 195 ? 0.279 -23.266 -0.62 1 95.56 195 ASP A CA 1
ATOM 1610 C C . ASP A 1 195 ? -1.066 -23.094 0.079 1 95.56 195 ASP A C 1
ATOM 1612 O O . ASP A 1 195 ? -2.025 -23.812 -0.209 1 95.56 195 ASP A O 1
ATOM 1616 N N . LYS A 1 196 ? -1.088 -22.203 1.002 1 94.81 196 LYS A N 1
ATOM 1617 C CA . LYS A 1 196 ? -2.289 -21.984 1.802 1 94.81 196 LYS A CA 1
ATOM 1618 C C . LYS A 1 196 ? -2.502 -20.5 2.078 1 94.81 196 LYS A C 1
ATOM 1620 O O . LYS A 1 196 ? -1.537 -19.75 2.225 1 94.81 196 LYS A O 1
ATOM 1625 N N . GLU A 1 197 ? -3.738 -20.172 2.217 1 95.12 197 GLU A N 1
ATOM 1626 C CA . GLU A 1 197 ? -4.07 -18.781 2.525 1 95.12 197 GLU A CA 1
ATOM 1627 C C . GLU A 1 197 ? -3.74 -18.453 3.977 1 95.12 197 GLU A C 1
ATOM 1629 O O . GLU A 1 197 ? -3.689 -19.344 4.828 1 95.12 197 GLU A O 1
ATOM 1634 N N . ILE A 1 198 ? -3.418 -17.234 4.25 1 97 198 ILE A N 1
ATOM 1635 C CA . ILE A 1 198 ? -3.209 -16.719 5.598 1 97 198 ILE A CA 1
ATOM 1636 C C . ILE A 1 198 ? -4.422 -15.898 6.031 1 97 198 ILE A C 1
ATOM 1638 O O . ILE A 1 198 ? -4.898 -15.039 5.285 1 97 198 ILE A O 1
ATOM 1642 N N . LEU A 1 199 ? -4.977 -16.141 7.156 1 95.38 199 LEU A N 1
ATOM 1643 C CA . LEU A 1 199 ? -6.23 -15.555 7.617 1 95.38 199 LEU A CA 1
ATOM 1644 C C . LEU A 1 199 ? -5.969 -14.281 8.422 1 95.38 199 LEU A C 1
ATOM 1646 O O . LEU A 1 199 ? -4.848 -14.047 8.875 1 95.38 199 LEU A O 1
ATOM 1650 N N . PRO A 1 200 ? -7.059 -13.492 8.57 1 94.44 200 PRO A N 1
ATOM 1651 C CA . PRO A 1 200 ? -6.914 -12.289 9.391 1 94.44 200 PRO A CA 1
ATOM 1652 C C . PRO A 1 200 ? -6.52 -12.602 10.828 1 94.44 200 PRO A C 1
ATOM 1654 O O . PRO A 1 200 ? -6.816 -13.688 11.336 1 94.44 200 PRO A O 1
ATOM 1657 N N . GLU A 1 201 ? -5.793 -11.625 11.461 1 90.19 201 GLU A N 1
ATOM 1658 C CA . GLU A 1 201 ? -5.422 -11.664 12.875 1 90.19 201 GLU A CA 1
ATOM 1659 C C . GLU A 1 201 ? -4.41 -12.773 13.148 1 90.19 201 GLU A C 1
ATOM 1661 O O . GLU A 1 201 ? -4.074 -13.039 14.305 1 90.19 201 GLU A O 1
ATOM 1666 N N . ALA A 1 202 ? -3.961 -13.477 12.117 1 94.88 202 ALA A N 1
ATOM 1667 C CA . ALA A 1 202 ? -2.959 -14.531 12.281 1 94.88 202 ALA A CA 1
ATOM 1668 C C . ALA A 1 202 ? -1.576 -13.938 12.531 1 94.88 202 ALA A C 1
ATOM 1670 O O . ALA A 1 202 ? -1.356 -12.742 12.305 1 94.88 202 ALA A O 1
ATOM 1671 N N . THR A 1 203 ? -0.77 -14.727 13.164 1 96.5 203 THR A N 1
ATOM 1672 C CA . THR A 1 203 ? 0.661 -14.445 13.234 1 96.5 203 THR A CA 1
ATOM 1673 C C . THR A 1 203 ? 1.42 -15.25 12.18 1 96.5 203 THR A C 1
ATOM 1675 O O . THR A 1 203 ? 1.136 -16.438 11.969 1 96.5 203 THR A O 1
ATOM 1678 N N . VAL A 1 204 ? 2.324 -14.594 11.516 1 97.88 204 VAL A N 1
ATOM 1679 C CA . VAL A 1 204 ? 3.072 -15.219 10.422 1 97.88 204 VAL A CA 1
ATOM 1680 C C . VAL A 1 204 ? 4.547 -15.32 10.805 1 97.88 204 VAL A C 1
ATOM 1682 O O . VAL A 1 204 ? 5.16 -14.328 11.203 1 97.88 204 VAL A O 1
ATOM 1685 N N . LYS A 1 205 ? 5.078 -16.5 10.773 1 98.19 205 LYS A N 1
ATOM 1686 C CA . LYS A 1 205 ? 6.523 -16.703 10.867 1 98.19 205 LYS A CA 1
ATOM 1687 C C . LYS A 1 205 ? 7.176 -16.656 9.492 1 98.19 205 LYS A C 1
ATOM 1689 O O . LYS A 1 205 ? 6.859 -17.484 8.625 1 98.19 205 LYS A O 1
ATOM 1694 N N . SER A 1 206 ? 8.008 -15.719 9.281 1 98.44 206 SER A N 1
ATOM 1695 C CA . SER A 1 206 ? 8.758 -15.594 8.031 1 98.44 206 SER A CA 1
ATOM 1696 C C . SER A 1 206 ? 10.18 -16.125 8.188 1 98.44 206 SER A C 1
ATOM 1698 O O . SER A 1 206 ? 11.047 -15.453 8.75 1 98.44 206 SER A O 1
ATOM 1700 N N . PHE A 1 207 ? 10.398 -17.312 7.68 1 98.69 207 PHE A N 1
ATOM 1701 C CA . PHE A 1 207 ? 11.727 -17.922 7.707 1 98.69 207 PHE A CA 1
ATOM 1702 C C . PHE A 1 207 ? 12.547 -17.484 6.496 1 98.69 207 PHE A C 1
ATOM 1704 O O . PHE A 1 207 ? 12.008 -17.344 5.398 1 98.69 207 PHE A O 1
ATOM 1711 N N . TYR A 1 208 ? 13.836 -17.281 6.727 1 98.75 208 TYR A N 1
ATOM 1712 C CA . TYR A 1 208 ? 14.672 -16.969 5.574 1 98.75 208 TYR A CA 1
ATOM 1713 C C . TYR A 1 208 ? 16.094 -17.469 5.781 1 98.75 208 TYR A C 1
ATOM 1715 O O . TYR A 1 208 ? 16.562 -17.594 6.918 1 98.75 208 TYR A O 1
ATOM 1723 N N . GLU A 1 209 ? 16.656 -17.828 4.707 1 98.12 209 GLU A N 1
ATOM 1724 C CA . GLU A 1 209 ? 18.031 -18.281 4.598 1 98.12 209 GLU A CA 1
ATOM 1725 C C . GLU A 1 209 ? 18.766 -17.578 3.449 1 98.12 209 GLU A C 1
ATOM 1727 O O . GLU A 1 209 ? 18.188 -17.391 2.371 1 98.12 209 GLU A O 1
ATOM 1732 N N . ILE A 1 210 ? 19.984 -17.141 3.73 1 97.44 210 ILE A N 1
ATOM 1733 C CA . ILE A 1 210 ? 20.797 -16.5 2.707 1 97.44 210 ILE A CA 1
ATOM 1734 C C . ILE A 1 210 ? 21.922 -17.438 2.289 1 97.44 210 ILE A C 1
ATOM 1736 O O . ILE A 1 210 ? 22.719 -17.875 3.127 1 97.44 210 ILE A O 1
ATOM 1740 N N . ARG A 1 211 ? 21.938 -17.688 1.013 1 95.69 211 ARG A N 1
ATOM 1741 C CA . ARG A 1 211 ? 22.953 -18.578 0.463 1 95.69 211 ARG A CA 1
ATOM 1742 C C . ARG A 1 211 ? 23.797 -17.875 -0.6 1 95.69 211 ARG A C 1
ATOM 1744 O O . ARG A 1 211 ? 23.25 -17.266 -1.523 1 95.69 211 ARG A O 1
ATOM 1751 N N . GLU A 1 212 ? 25.062 -18.031 -0.422 1 92.31 212 GLU A N 1
ATOM 1752 C CA . GLU A 1 212 ? 25.953 -17.531 -1.473 1 92.31 212 GLU A CA 1
ATOM 1753 C C . GLU A 1 212 ? 25.969 -18.469 -2.676 1 92.31 212 GLU A C 1
ATOM 1755 O O . GLU A 1 212 ? 25.953 -19.688 -2.518 1 92.31 212 GLU A O 1
ATOM 1760 N N . THR A 1 213 ? 25.875 -17.844 -3.783 1 86.81 213 THR A N 1
ATOM 1761 C CA . THR A 1 213 ? 25.969 -18.594 -5.023 1 86.81 213 THR A CA 1
ATOM 1762 C C . THR A 1 213 ? 27.109 -18.094 -5.891 1 86.81 213 THR A C 1
ATOM 1764 O O . THR A 1 213 ? 27.75 -17.078 -5.562 1 86.81 213 THR A O 1
ATOM 1767 N N . GLY A 1 214 ? 27.594 -18.859 -6.812 1 78.5 214 GLY A N 1
ATOM 1768 C CA . GLY A 1 214 ? 28.688 -18.453 -7.684 1 78.5 214 GLY A CA 1
ATOM 1769 C C . GLY A 1 214 ? 28.484 -17.078 -8.297 1 78.5 214 GLY A C 1
ATOM 1770 O O . GLY A 1 214 ? 29.453 -16.328 -8.477 1 78.5 214 GLY A O 1
ATOM 1771 N N . ASN A 1 215 ? 27.391 -16.656 -8.594 1 75.94 215 ASN A N 1
ATOM 1772 C CA . ASN A 1 215 ? 27.141 -15.406 -9.312 1 75.94 215 ASN A CA 1
ATOM 1773 C C . ASN A 1 215 ? 26.359 -14.414 -8.453 1 75.94 215 ASN A C 1
ATOM 1775 O O . ASN A 1 215 ? 25.828 -13.43 -8.969 1 75.94 215 ASN A O 1
ATOM 1779 N N . GLY A 1 216 ? 26.266 -14.695 -7.246 1 89.06 216 GLY A N 1
ATOM 1780 C CA . GLY A 1 216 ? 25.516 -13.766 -6.414 1 89.06 216 GLY A CA 1
ATOM 1781 C C . GLY A 1 216 ? 25.016 -14.391 -5.129 1 89.06 216 GLY A C 1
ATOM 1782 O O . GLY A 1 216 ? 25.766 -15.031 -4.398 1 89.06 216 GLY A O 1
ATOM 1783 N N . VAL A 1 217 ? 23.828 -14.008 -4.785 1 96.62 217 VAL A N 1
ATOM 1784 C CA . VAL A 1 217 ? 23.219 -14.477 -3.541 1 96.62 217 VAL A CA 1
ATOM 1785 C C . VAL A 1 217 ? 21.797 -14.969 -3.811 1 96.62 217 VAL A C 1
ATOM 1787 O O . VAL A 1 217 ? 21.078 -14.383 -4.621 1 96.62 217 VAL A O 1
ATOM 1790 N N . GLN A 1 218 ? 21.484 -16.062 -3.213 1 97.94 218 GLN A N 1
ATOM 1791 C CA . GLN A 1 218 ? 20.125 -16.594 -3.223 1 97.94 218 GLN A CA 1
ATOM 1792 C C . GLN A 1 218 ? 19.516 -16.547 -1.827 1 97.94 218 GLN A C 1
ATOM 1794 O O . GLN A 1 218 ? 20.156 -16.906 -0.845 1 97.94 218 GLN A O 1
ATOM 1799 N N . THR A 1 219 ? 18.328 -16.047 -1.744 1 98.5 219 THR A N 1
ATOM 1800 C CA . THR A 1 219 ? 17.609 -16.109 -0.48 1 98.5 219 THR A CA 1
ATOM 1801 C C . THR A 1 219 ? 16.422 -17.062 -0.592 1 98.5 219 THR A C 1
ATOM 1803 O O . THR A 1 219 ? 15.664 -17.016 -1.57 1 98.5 219 THR A O 1
ATOM 1806 N N . LEU A 1 220 ? 16.328 -17.938 0.353 1 98.69 220 LEU A N 1
ATOM 1807 C CA . LEU A 1 220 ? 15.219 -18.875 0.453 1 98.69 220 LEU A CA 1
ATOM 1808 C C . LEU A 1 220 ? 14.281 -18.484 1.593 1 98.69 220 LEU A C 1
ATOM 1810 O O . LEU A 1 220 ? 14.734 -18.078 2.664 1 98.69 220 LEU A O 1
ATOM 1814 N N . HIS A 1 221 ? 12.984 -18.625 1.34 1 98.81 221 HIS A N 1
ATOM 1815 C CA . HIS A 1 221 ? 11.992 -18.141 2.295 1 98.81 221 HIS A CA 1
ATOM 1816 C C . HIS A 1 221 ? 10.852 -19.141 2.449 1 98.81 221 HIS A C 1
ATOM 1818 O O . HIS A 1 221 ? 10.508 -19.844 1.5 1 98.81 221 HIS A O 1
ATOM 1824 N N . GLN A 1 222 ? 10.289 -19.141 3.572 1 98.69 222 GLN A N 1
ATOM 1825 C CA . GLN A 1 222 ? 9.047 -19.859 3.865 1 98.69 222 GLN A CA 1
ATOM 1826 C C . GLN A 1 222 ? 8.195 -19.078 4.867 1 98.69 222 GLN A C 1
ATOM 1828 O O . GLN A 1 222 ? 8.703 -18.594 5.879 1 98.69 222 GLN A O 1
ATOM 1833 N N . LEU A 1 223 ? 6.965 -18.859 4.547 1 98.62 223 LEU A N 1
ATOM 1834 C CA . LEU A 1 223 ? 6.004 -18.25 5.457 1 98.62 223 LEU A CA 1
ATOM 1835 C C . LEU A 1 223 ? 5.09 -19.312 6.07 1 98.62 223 LEU A C 1
ATOM 1837 O O . LEU A 1 223 ? 4.547 -20.156 5.355 1 98.62 223 LEU A O 1
ATOM 1841 N N . GLU A 1 224 ? 4.93 -19.203 7.359 1 98.38 224 GLU A N 1
ATOM 1842 C CA . GLU A 1 224 ? 4.051 -20.141 8.07 1 98.38 224 GLU A CA 1
ATOM 1843 C C . GLU A 1 224 ? 3.059 -19.391 8.953 1 98.38 224 GLU A C 1
ATOM 1845 O O . GLU A 1 224 ? 3.402 -18.375 9.555 1 98.38 224 GLU A O 1
ATOM 1850 N N . SER A 1 225 ? 1.914 -19.812 8.953 1 97.19 225 SER A N 1
ATOM 1851 C CA . SER A 1 225 ? 0.861 -19.375 9.867 1 97.19 225 SER A CA 1
ATOM 1852 C C . SER A 1 225 ? 0.169 -20.562 10.523 1 97.19 225 SER A C 1
ATOM 1854 O O . SER A 1 225 ? -0.233 -21.5 9.844 1 97.19 225 SER A O 1
ATOM 1856 N N . ASP A 1 226 ? -0.01 -20.547 11.922 1 92.12 226 ASP A N 1
ATOM 1857 C CA . ASP A 1 226 ? -0.613 -21.641 12.664 1 92.12 226 ASP A CA 1
ATOM 1858 C C . ASP A 1 226 ? 0.055 -22.969 12.312 1 92.12 226 ASP A C 1
ATOM 1860 O O . ASP A 1 226 ? -0.624 -23.938 11.977 1 92.12 226 ASP A O 1
ATOM 1864 N N . ASP A 1 227 ? 1.309 -22.953 12.172 1 90.56 227 ASP A N 1
ATOM 1865 C CA . ASP A 1 227 ? 2.168 -24.109 11.953 1 90.56 227 ASP A CA 1
ATOM 1866 C C . ASP A 1 227 ? 1.892 -24.75 10.594 1 90.56 227 ASP A C 1
ATOM 1868 O O . ASP A 1 227 ? 2.104 -25.953 10.406 1 90.56 227 ASP A O 1
ATOM 1872 N N . GLN A 1 228 ? 1.365 -23.953 9.805 1 95.69 228 GLN A N 1
ATOM 1873 C CA . GLN A 1 228 ? 1.133 -24.422 8.445 1 95.69 228 GLN A CA 1
ATOM 1874 C C . GLN A 1 228 ? 1.929 -23.594 7.438 1 95.69 228 GLN A C 1
ATOM 1876 O O . GLN A 1 228 ? 1.995 -22.375 7.547 1 95.69 228 GLN A O 1
ATOM 1881 N N . LYS A 1 229 ? 2.506 -24.344 6.539 1 97.62 229 LYS A N 1
ATOM 1882 C CA . LYS A 1 229 ? 3.223 -23.672 5.461 1 97.62 229 LYS A CA 1
ATOM 1883 C C . LYS A 1 229 ? 2.256 -22.953 4.52 1 97.62 229 LYS A C 1
ATOM 1885 O O . LYS A 1 229 ? 1.398 -23.594 3.904 1 97.62 229 LYS A O 1
ATOM 1890 N N . CYS A 1 230 ? 2.422 -21.672 4.367 1 97.88 230 CYS A N 1
ATOM 1891 C CA . CYS A 1 230 ? 1.519 -20.875 3.553 1 97.88 230 CYS A CA 1
ATOM 1892 C C . CYS A 1 230 ? 2.135 -20.578 2.191 1 97.88 230 CYS A C 1
ATOM 1894 O O . CYS A 1 230 ? 1.416 -20.406 1.203 1 97.88 230 CYS A O 1
ATOM 1896 N N . CYS A 1 231 ? 3.424 -20.406 2.115 1 97.69 231 CYS A N 1
ATOM 1897 C CA . CYS A 1 231 ? 4.133 -20.141 0.869 1 97.69 231 CYS A CA 1
ATOM 1898 C C . CYS A 1 231 ? 5.629 -20.391 1.03 1 97.69 231 CYS A C 1
ATOM 1900 O O . CYS A 1 231 ? 6.148 -20.375 2.146 1 97.69 231 CYS A O 1
ATOM 1902 N N . HIS A 1 232 ? 6.309 -20.672 -0.007 1 98.25 232 HIS A N 1
ATOM 1903 C CA . HIS A 1 232 ? 7.766 -20.734 -0.056 1 98.25 232 HIS A CA 1
ATOM 1904 C C . HIS A 1 232 ? 8.297 -20.094 -1.339 1 98.25 232 HIS A C 1
ATOM 1906 O O . HIS A 1 232 ? 7.66 -20.188 -2.391 1 98.25 232 HIS A O 1
ATOM 1912 N N . LEU A 1 233 ? 9.391 -19.453 -1.229 1 98.44 233 LEU A N 1
ATOM 1913 C CA . LEU A 1 233 ? 9.883 -18.688 -2.367 1 98.44 233 LEU A CA 1
ATOM 1914 C C . LEU A 1 233 ? 11.406 -18.594 -2.342 1 98.44 233 LEU A C 1
ATOM 1916 O O . LEU A 1 233 ? 12.031 -18.797 -1.294 1 98.44 233 LEU A O 1
ATOM 1920 N N . SER A 1 234 ? 11.938 -18.406 -3.465 1 98.56 234 SER A N 1
ATOM 1921 C CA . SER A 1 234 ? 13.359 -18.172 -3.684 1 98.56 234 SER A CA 1
ATOM 1922 C C . SER A 1 234 ? 13.594 -16.906 -4.508 1 98.56 234 SER A C 1
ATOM 1924 O O . SER A 1 234 ? 12.891 -16.656 -5.488 1 98.56 234 SER A O 1
ATOM 1926 N N . LEU A 1 235 ? 14.469 -16.094 -4.094 1 98.5 235 LEU A N 1
ATOM 1927 C CA . LEU A 1 235 ? 14.883 -14.891 -4.812 1 98.5 235 LEU A CA 1
ATOM 1928 C C . LEU A 1 235 ? 16.375 -14.953 -5.16 1 98.5 235 LEU A C 1
ATOM 1930 O O . LEU A 1 235 ? 17.188 -15.391 -4.344 1 98.5 235 LEU A O 1
ATOM 1934 N N . GLU A 1 236 ? 16.688 -14.531 -6.336 1 98.06 236 GLU A N 1
ATOM 1935 C CA . GLU A 1 236 ? 18.078 -14.391 -6.746 1 98.06 236 GLU A CA 1
ATOM 1936 C C . GLU A 1 236 ? 18.5 -12.922 -6.762 1 98.06 236 GLU A C 1
ATOM 1938 O O . GLU A 1 236 ? 17.75 -12.062 -7.215 1 98.06 236 GLU A O 1
ATOM 1943 N N . TRP A 1 237 ? 19.703 -12.719 -6.281 1 98 237 TRP A N 1
ATOM 1944 C CA . TRP A 1 237 ? 20.219 -11.359 -6.145 1 98 237 TRP A CA 1
ATOM 1945 C C . TRP A 1 237 ? 21.625 -11.242 -6.754 1 98 237 TRP A C 1
ATOM 1947 O O . TRP A 1 237 ? 22.422 -12.18 -6.676 1 98 237 TRP A O 1
ATOM 1957 N N . GLU A 1 238 ? 21.875 -10.133 -7.312 1 96.19 238 GLU A N 1
ATOM 1958 C CA . GLU A 1 238 ? 23.234 -9.75 -7.699 1 96.19 238 GLU A CA 1
ATOM 1959 C C . GLU A 1 238 ? 23.828 -8.742 -6.723 1 96.19 238 GLU A C 1
ATOM 1961 O O . GLU A 1 238 ? 23.125 -7.824 -6.27 1 96.19 238 GLU A O 1
ATOM 1966 N N . VAL A 1 239 ? 25.062 -8.953 -6.34 1 92.94 239 VAL A N 1
ATOM 1967 C CA . VAL A 1 239 ? 25.734 -7.988 -5.484 1 92.94 239 VAL A CA 1
ATOM 1968 C C . VAL A 1 239 ? 26.016 -6.703 -6.266 1 92.94 239 VAL A C 1
ATOM 1970 O O . VAL A 1 239 ? 26.484 -6.754 -7.406 1 92.94 239 VAL A O 1
ATOM 1973 N N . LYS A 1 240 ? 25.656 -5.512 -5.691 1 90.12 240 LYS A N 1
ATOM 1974 C CA . LYS A 1 240 ? 25.875 -4.23 -6.355 1 90.12 240 LYS A CA 1
ATOM 1975 C C . LYS A 1 240 ? 27.344 -3.82 -6.309 1 90.12 240 LYS A C 1
ATOM 1977 O O . LYS A 1 240 ? 28.047 -4.148 -5.359 1 90.12 240 LYS A O 1
ATOM 1982 N N . MET B 1 1 ? -7.84 15.711 -11.25 1 95.62 1 MET B N 1
ATOM 1983 C CA . MET B 1 1 ? -7.289 14.5 -11.852 1 95.62 1 MET B CA 1
ATOM 1984 C C . MET B 1 1 ? -8.266 13.336 -11.719 1 95.62 1 MET B C 1
ATOM 1986 O O . MET B 1 1 ? -9.031 13.266 -10.75 1 95.62 1 MET B O 1
ATOM 1990 N N . ASN B 1 2 ? -8.273 12.469 -12.664 1 97 2 ASN B N 1
ATOM 1991 C CA . ASN B 1 2 ? -9.07 11.25 -12.617 1 97 2 ASN B CA 1
ATOM 1992 C C . ASN B 1 2 ? -8.281 10.086 -12.039 1 97 2 ASN B C 1
ATOM 1994 O O . ASN B 1 2 ? -7.059 10.023 -12.188 1 97 2 ASN B O 1
ATOM 1998 N N . HIS B 1 3 ? -8.984 9.289 -11.367 1 98 3 HIS B N 1
ATOM 1999 C CA . HIS B 1 3 ? -8.375 8.109 -10.773 1 98 3 HIS B CA 1
ATOM 2000 C C . HIS B 1 3 ? -9.375 6.953 -10.695 1 98 3 HIS B C 1
ATOM 2002 O O . HIS B 1 3 ? -10.531 7.152 -10.336 1 98 3 HIS B O 1
ATOM 2008 N N . VAL B 1 4 ? -8.961 5.785 -11.117 1 97.5 4 VAL B N 1
ATOM 2009 C CA . VAL B 1 4 ? -9.758 4.582 -10.914 1 97.5 4 VAL B CA 1
ATOM 2010 C C . VAL B 1 4 ? -9.211 3.795 -9.727 1 97.5 4 VAL B C 1
ATOM 2012 O O . VAL B 1 4 ? -8.039 3.428 -9.703 1 97.5 4 VAL B O 1
ATOM 2015 N N . VAL B 1 5 ? -10.094 3.574 -8.773 1 98.12 5 VAL B N 1
ATOM 2016 C CA . VAL B 1 5 ? -9.68 2.893 -7.551 1 98.12 5 VAL B CA 1
ATOM 2017 C C . VAL B 1 5 ? -9.242 1.467 -7.879 1 98.12 5 VAL B C 1
ATOM 2019 O O . VAL B 1 5 ? -9.992 0.704 -8.492 1 98.12 5 VAL B O 1
ATOM 2022 N N . LYS B 1 6 ? -8.055 1.104 -7.461 1 97.31 6 LYS B N 1
ATOM 2023 C CA . LYS B 1 6 ? -7.469 -0.199 -7.758 1 97.31 6 LYS B CA 1
ATOM 2024 C C . LYS B 1 6 ? -7.602 -1.145 -6.566 1 97.31 6 LYS B C 1
ATOM 2026 O O . LYS B 1 6 ? -7.711 -0.698 -5.422 1 97.31 6 LYS B O 1
ATOM 2031 N N . ALA B 1 7 ? -7.516 -2.424 -6.824 1 95.88 7 ALA B N 1
ATOM 2032 C CA . ALA B 1 7 ? -7.727 -3.447 -5.801 1 95.88 7 ALA B CA 1
ATOM 2033 C C . ALA B 1 7 ? -6.707 -3.314 -4.676 1 95.88 7 ALA B C 1
ATOM 2035 O O . ALA B 1 7 ? -7.062 -3.391 -3.496 1 95.88 7 ALA B O 1
ATOM 2036 N N . TYR B 1 8 ? -5.449 -3.051 -5.043 1 96.19 8 TYR B N 1
ATOM 2037 C CA . TYR B 1 8 ? -4.402 -3.045 -4.027 1 96.19 8 TYR B CA 1
ATOM 2038 C C . TYR B 1 8 ? -4.426 -1.749 -3.225 1 96.19 8 TYR B C 1
ATOM 2040 O O . TYR B 1 8 ? -3.604 -1.55 -2.33 1 96.19 8 TYR B O 1
ATOM 2048 N N . GLU B 1 9 ? -5.367 -0.833 -3.547 1 97.69 9 GLU B N 1
ATOM 2049 C CA . GLU B 1 9 ? -5.566 0.391 -2.775 1 97.69 9 GLU B CA 1
ATOM 2050 C C . GLU B 1 9 ? -6.703 0.232 -1.771 1 97.69 9 GLU B C 1
ATOM 2052 O O . GLU B 1 9 ? -6.938 1.115 -0.943 1 97.69 9 GLU B O 1
ATOM 2057 N N . CYS B 1 10 ? -7.398 -0.875 -1.833 1 97.38 10 CYS B N 1
ATOM 2058 C CA . CYS B 1 10 ? -8.625 -1.054 -1.068 1 97.38 10 CYS B CA 1
ATOM 2059 C C . CYS B 1 10 ? -8.367 -1.868 0.194 1 97.38 10 CYS B C 1
ATOM 2061 O O . CYS B 1 10 ? -7.41 -2.639 0.257 1 97.38 10 CYS B O 1
ATOM 2063 N N . ASN B 1 11 ? -9.242 -1.609 1.177 1 94.81 11 ASN B N 1
ATOM 2064 C CA . ASN B 1 11 ? -9.305 -2.484 2.344 1 94.81 11 ASN B CA 1
ATOM 2065 C C . ASN B 1 11 ? -10.148 -3.729 2.068 1 94.81 11 ASN B C 1
ATOM 2067 O O . ASN B 1 11 ? -10.586 -3.947 0.938 1 94.81 11 ASN B O 1
ATOM 2071 N N . TRP B 1 12 ? -10.32 -4.562 3.145 1 95.5 12 TRP B N 1
ATOM 2072 C CA . TRP B 1 12 ? -10.961 -5.863 2.99 1 95.5 12 TRP B CA 1
ATOM 2073 C C . TRP B 1 12 ? -12.445 -5.703 2.68 1 95.5 12 TRP B C 1
ATOM 2075 O O . TRP B 1 12 ? -13.117 -6.668 2.305 1 95.5 12 TRP B O 1
ATOM 2085 N N . LYS B 1 13 ? -13.016 -4.496 2.809 1 96.06 13 LYS B N 1
ATOM 2086 C CA . LYS B 1 13 ? -14.414 -4.211 2.486 1 96.06 13 LYS B CA 1
ATOM 2087 C C . LYS B 1 13 ? -14.562 -3.771 1.031 1 96.06 13 LYS B C 1
ATOM 2089 O O . LYS B 1 13 ? -15.664 -3.482 0.574 1 96.06 13 LYS B O 1
ATOM 2094 N N . GLY B 1 14 ? -13.461 -3.656 0.314 1 96.31 14 GLY B N 1
ATOM 2095 C CA . GLY B 1 14 ? -13.508 -3.16 -1.052 1 96.31 14 GLY B CA 1
ATOM 2096 C C . GLY B 1 14 ? -13.625 -1.649 -1.133 1 96.31 14 GLY B C 1
ATOM 2097 O O . GLY B 1 14 ? -14.227 -1.117 -2.072 1 96.31 14 GLY B O 1
ATOM 2098 N N . GLU B 1 15 ? -13.234 -1.002 -0.123 1 97.56 15 GLU B N 1
ATOM 2099 C CA . GLU B 1 15 ? -13.211 0.456 -0.055 1 97.56 15 GLU B CA 1
ATOM 2100 C C . GLU B 1 15 ? -11.781 0.988 -0.044 1 97.56 15 GLU B C 1
ATOM 2102 O O . GLU B 1 15 ? -10.883 0.348 0.501 1 97.56 15 GLU B O 1
ATOM 2107 N N . LEU B 1 16 ? -11.641 2.139 -0.704 1 98.31 16 LEU B N 1
ATOM 2108 C CA . LEU B 1 16 ? -10.344 2.797 -0.636 1 98.31 16 LEU B CA 1
ATOM 2109 C C . LEU B 1 16 ? -9.906 2.99 0.812 1 98.31 16 LEU B C 1
ATOM 2111 O O . LEU B 1 16 ? -10.672 3.5 1.633 1 98.31 16 LEU B O 1
ATOM 2115 N N . SER B 1 17 ? -8.719 2.52 1.15 1 97.88 17 SER B N 1
ATOM 2116 C CA . SER B 1 17 ? -8.227 2.676 2.516 1 97.88 17 SER B CA 1
ATOM 2117 C C . SER B 1 17 ? -7.918 4.137 2.828 1 97.88 17 SER B C 1
ATOM 2119 O O . SER B 1 17 ? -7.645 4.926 1.921 1 97.88 17 SER B O 1
ATOM 2121 N N . LEU B 1 18 ? -7.902 4.484 4.086 1 98 18 LEU B N 1
ATOM 2122 C CA . LEU B 1 18 ? -7.637 5.859 4.496 1 98 18 LEU B CA 1
ATOM 2123 C C . LEU B 1 18 ? -6.23 6.289 4.09 1 98 18 LEU B C 1
ATOM 2125 O O . LEU B 1 18 ? -6.02 7.43 3.674 1 98 18 LEU B O 1
ATOM 2129 N N . SER B 1 19 ? -5.254 5.371 4.254 1 98.12 19 SER B N 1
ATOM 2130 C CA . SER B 1 19 ? -3.895 5.688 3.838 1 98.12 19 SER B CA 1
ATOM 2131 C C . SER B 1 19 ? -3.838 6.031 2.352 1 98.12 19 SER B C 1
ATOM 2133 O O . SER B 1 19 ? -3.113 6.941 1.947 1 98.12 19 SER B O 1
ATOM 2135 N N . HIS B 1 20 ? -4.609 5.32 1.55 1 98.38 20 HIS B N 1
ATOM 2136 C CA . HIS B 1 20 ? -4.594 5.586 0.116 1 98.38 20 HIS B CA 1
ATOM 2137 C C . HIS B 1 20 ? -5.418 6.824 -0.221 1 98.38 20 HIS B C 1
ATOM 2139 O O . HIS B 1 20 ? -5.137 7.516 -1.205 1 98.38 20 HIS B O 1
ATOM 2145 N N . VAL B 1 21 ? -6.434 7.148 0.586 1 98.75 21 VAL B N 1
ATOM 2146 C CA . VAL B 1 21 ? -7.098 8.438 0.439 1 98.75 21 VAL B CA 1
ATOM 2147 C C . VAL B 1 21 ? -6.07 9.562 0.539 1 98.75 21 VAL B C 1
ATOM 2149 O O . VAL B 1 21 ? -5.969 10.406 -0.36 1 98.75 21 VAL B O 1
ATOM 2152 N N . VAL B 1 22 ? -5.289 9.531 1.576 1 98.44 22 VAL B N 1
ATOM 2153 C CA . VAL B 1 22 ? -4.285 10.562 1.806 1 98.44 22 VAL B CA 1
ATOM 2154 C C . VAL B 1 22 ? -3.227 10.508 0.705 1 98.44 22 VAL B C 1
ATOM 2156 O O . VAL B 1 22 ? -2.789 11.547 0.204 1 98.44 22 VAL B O 1
ATOM 2159 N N . GLY B 1 23 ? -2.865 9.32 0.302 1 97.69 23 GLY B N 1
ATOM 2160 C CA . GLY B 1 23 ? -1.918 9.172 -0.792 1 97.69 23 GLY B CA 1
ATOM 2161 C C . GLY B 1 23 ? -2.393 9.82 -2.082 1 97.69 23 GLY B C 1
ATOM 2162 O O . GLY B 1 23 ? -1.617 10.484 -2.771 1 97.69 23 GLY B O 1
ATOM 2163 N N . ILE B 1 24 ? -3.617 9.586 -2.404 1 98.31 24 ILE B N 1
ATOM 2164 C CA . ILE B 1 24 ? -4.199 10.109 -3.637 1 98.31 24 ILE B CA 1
ATOM 2165 C C . ILE B 1 24 ? -4.297 11.633 -3.557 1 98.31 24 ILE B C 1
ATOM 2167 O O . ILE B 1 24 ? -4.082 12.328 -4.551 1 98.31 24 ILE B O 1
ATOM 2171 N N . MET B 1 25 ? -4.613 12.148 -2.387 1 98.31 25 MET B N 1
ATOM 2172 C CA . MET B 1 25 ? -4.602 13.602 -2.18 1 98.31 25 MET B CA 1
ATOM 2173 C C . MET B 1 25 ? -3.225 14.18 -2.479 1 98.31 25 MET B C 1
ATOM 2175 O O . MET B 1 25 ? -3.109 15.172 -3.199 1 98.31 25 MET B O 1
ATOM 2179 N N . MET B 1 26 ? -2.188 13.539 -1.939 1 97.12 26 MET B N 1
ATOM 2180 C CA . MET B 1 26 ? -0.821 14.008 -2.148 1 97.12 26 MET B CA 1
ATOM 2181 C C . MET B 1 26 ? -0.437 13.922 -3.621 1 97.12 26 MET B C 1
ATOM 2183 O O . MET B 1 26 ? 0.249 14.805 -4.141 1 97.12 26 MET B O 1
ATOM 2187 N N . LEU B 1 27 ? -0.901 12.891 -4.211 1 96.81 27 LEU B N 1
ATOM 2188 C CA . LEU B 1 27 ? -0.652 12.742 -5.641 1 96.81 27 LEU B CA 1
ATOM 2189 C C . LEU B 1 27 ? -1.234 13.914 -6.422 1 96.81 27 LEU B C 1
ATOM 2191 O O . LEU B 1 27 ? -0.584 14.445 -7.324 1 96.81 27 LEU B O 1
ATOM 2195 N N . ALA B 1 28 ? -2.428 14.32 -6.098 1 97.5 28 ALA B N 1
ATOM 2196 C CA . ALA B 1 28 ? -3.084 15.438 -6.766 1 97.5 28 ALA B CA 1
ATOM 2197 C C . ALA B 1 28 ? -2.289 16.734 -6.582 1 97.5 28 ALA B C 1
ATOM 2199 O O . ALA B 1 28 ? -2.115 17.5 -7.527 1 97.5 28 ALA B O 1
ATOM 2200 N N . SER B 1 29 ? -1.846 16.969 -5.375 1 95.5 29 SER B N 1
ATOM 2201 C CA . SER B 1 29 ? -1.07 18.172 -5.109 1 95.5 29 SER B CA 1
ATOM 2202 C C . SER B 1 29 ? 0.242 18.172 -5.883 1 95.5 29 SER B C 1
ATOM 2204 O O . SER B 1 29 ? 0.656 19.203 -6.414 1 95.5 29 SER B O 1
ATOM 2206 N N . ARG B 1 30 ? 0.886 17.016 -5.938 1 94.06 30 ARG B N 1
ATOM 2207 C CA . ARG B 1 30 ? 2.137 16.906 -6.68 1 94.06 30 ARG B CA 1
ATOM 2208 C C . ARG B 1 30 ? 1.921 17.172 -8.164 1 94.06 30 ARG B C 1
ATOM 2210 O O . ARG B 1 30 ? 2.73 17.844 -8.797 1 94.06 30 ARG B O 1
ATOM 2217 N N . LYS B 1 31 ? 0.897 16.609 -8.688 1 94.94 31 LYS B N 1
ATOM 2218 C CA . LYS B 1 31 ? 0.57 16.859 -10.094 1 94.94 31 LYS B CA 1
ATOM 2219 C C . LYS B 1 31 ? 0.371 18.344 -10.359 1 94.94 31 LYS B C 1
ATOM 2221 O O . LYS B 1 31 ? 0.854 18.859 -11.367 1 94.94 31 LYS B O 1
ATOM 2226 N N . GLN B 1 32 ? -0.363 18.984 -9.516 1 94.38 32 GLN B N 1
ATOM 2227 C CA . GLN B 1 32 ? -0.55 20.422 -9.664 1 94.38 32 GLN B CA 1
ATOM 2228 C C . GLN B 1 32 ? 0.783 21.172 -9.594 1 94.38 32 GLN B C 1
ATOM 2230 O O . GLN B 1 32 ? 1.034 22.078 -10.375 1 94.38 32 GLN B O 1
ATOM 2235 N N . GLU B 1 33 ? 1.595 20.797 -8.633 1 93.19 33 GLU B N 1
ATOM 2236 C CA . GLU B 1 33 ? 2.889 21.438 -8.422 1 93.19 33 GLU B CA 1
ATOM 2237 C C . GLU B 1 33 ? 3.779 21.297 -9.648 1 93.19 33 GLU B C 1
ATOM 2239 O O . GLU B 1 33 ? 4.551 22.203 -9.969 1 93.19 33 GLU B O 1
ATOM 2244 N N . ARG B 1 34 ? 3.717 20.203 -10.328 1 93.06 34 ARG B N 1
ATOM 2245 C CA . ARG B 1 34 ? 4.504 19.984 -11.531 1 93.06 34 ARG B CA 1
ATOM 2246 C C . ARG B 1 34 ? 4.109 20.969 -12.633 1 93.06 34 ARG B C 1
ATOM 2248 O O . ARG B 1 34 ? 4.891 21.219 -13.555 1 93.06 34 ARG B O 1
ATOM 2255 N N . GLY B 1 35 ? 2.973 21.547 -12.539 1 93 35 GLY B N 1
ATOM 2256 C CA . GLY B 1 35 ? 2.506 22.516 -13.523 1 93 35 GLY B CA 1
ATOM 2257 C C . GLY B 1 35 ? 2.92 23.938 -13.211 1 93 35 GLY B C 1
ATOM 2258 O O . GLY B 1 35 ? 2.67 24.844 -13.992 1 93 35 GLY B O 1
ATOM 2259 N N . LEU B 1 36 ? 3.551 24.125 -12.078 1 94.56 36 LEU B N 1
ATOM 2260 C CA . LEU B 1 36 ? 4.027 25.453 -11.703 1 94.56 36 LEU B CA 1
ATOM 2261 C C . LEU B 1 36 ? 5.164 25.891 -12.617 1 94.56 36 LEU B C 1
ATOM 2263 O O . LEU B 1 36 ? 5.785 25.062 -13.289 1 94.56 36 LEU B O 1
ATOM 2267 N N . ALA B 1 37 ? 5.465 27.203 -12.617 1 94.69 37 ALA B N 1
ATOM 2268 C CA . ALA B 1 37 ? 6.543 27.766 -13.438 1 94.69 37 ALA B CA 1
ATOM 2269 C C . ALA B 1 37 ? 7.898 27.203 -13 1 94.69 37 ALA B C 1
ATOM 2271 O O . ALA B 1 37 ? 8.734 26.875 -13.836 1 94.69 37 ALA B O 1
ATOM 2272 N N . HIS B 1 38 ? 8.133 27.125 -11.758 1 95.88 38 HIS B N 1
ATOM 2273 C CA . HIS B 1 38 ? 9.352 26.562 -11.188 1 95.88 38 HIS B CA 1
ATOM 2274 C C . HIS B 1 38 ? 9.039 25.516 -10.133 1 95.88 38 HIS B C 1
ATOM 2276 O O . HIS B 1 38 ? 9.227 25.75 -8.938 1 95.88 38 HIS B O 1
ATOM 2282 N N . PRO B 1 39 ? 8.742 24.359 -10.586 1 93.25 39 PRO B N 1
ATOM 2283 C CA . PRO B 1 39 ? 8.297 23.328 -9.648 1 93.25 39 PRO B CA 1
ATOM 2284 C C . PRO B 1 39 ? 9.383 22.922 -8.664 1 93.25 39 PRO B C 1
ATOM 2286 O O . PRO B 1 39 ? 9.086 22.453 -7.562 1 93.25 39 PRO B O 1
ATOM 2289 N N . ASP B 1 40 ? 10.625 23.172 -9.031 1 94.56 40 ASP B N 1
ATOM 2290 C CA . ASP B 1 40 ? 11.727 22.703 -8.188 1 94.56 40 ASP B CA 1
ATOM 2291 C C . ASP B 1 40 ? 12.289 23.828 -7.336 1 94.56 40 ASP B C 1
ATOM 2293 O O . ASP B 1 40 ? 13.25 23.641 -6.594 1 94.56 40 ASP B O 1
ATOM 2297 N N . LEU B 1 41 ? 11.688 24.938 -7.41 1 96.56 41 LEU B N 1
ATOM 2298 C CA . LEU B 1 41 ? 12.203 26.109 -6.723 1 96.56 41 LEU B CA 1
ATOM 2299 C C . LEU B 1 41 ? 12.383 25.828 -5.23 1 96.56 41 LEU B C 1
ATOM 2301 O O . LEU B 1 41 ? 13.398 26.203 -4.645 1 96.56 41 LEU B O 1
ATOM 2305 N N . ILE B 1 42 ? 11.414 25.219 -4.629 1 96.38 42 ILE B N 1
ATOM 2306 C CA . ILE B 1 42 ? 11.461 24.969 -3.189 1 96.38 42 ILE B CA 1
ATOM 2307 C C . ILE B 1 42 ? 12.695 24.141 -2.848 1 96.38 42 ILE B C 1
ATOM 2309 O O . ILE B 1 42 ? 13.398 24.422 -1.878 1 96.38 42 ILE B O 1
ATOM 2313 N N . TYR B 1 43 ? 12.969 23.203 -3.602 1 95.19 43 TYR B N 1
ATOM 2314 C CA . TYR B 1 43 ? 14.109 22.328 -3.357 1 95.19 43 TYR B CA 1
ATOM 2315 C C . TYR B 1 43 ? 15.422 23.047 -3.668 1 95.19 43 TYR B C 1
ATOM 2317 O O . TYR B 1 43 ? 16.422 22.828 -2.99 1 95.19 43 TYR B O 1
ATOM 2325 N N . GLN B 1 44 ? 15.398 23.781 -4.684 1 97 44 GLN B N 1
ATOM 2326 C CA . GLN B 1 44 ? 16.578 24.562 -5.047 1 97 44 GLN B CA 1
ATOM 2327 C C . GLN B 1 44 ? 16.969 25.516 -3.922 1 97 44 GLN B C 1
ATOM 2329 O O . GLN B 1 44 ? 18.156 25.828 -3.756 1 97 44 GLN B O 1
ATOM 2334 N N . LYS B 1 45 ? 16.016 25.891 -3.146 1 97.25 45 LYS B N 1
ATOM 2335 C CA . LYS B 1 45 ? 16.266 26.797 -2.027 1 97.25 45 LYS B CA 1
ATOM 2336 C C . LYS B 1 45 ? 16.609 26.016 -0.757 1 97.25 45 LYS B C 1
ATOM 2338 O O . LYS B 1 45 ? 16.75 26.609 0.316 1 97.25 45 LYS B O 1
ATOM 2343 N N . GLY B 1 46 ? 16.641 24.734 -0.891 1 97.06 46 GLY B N 1
ATOM 2344 C CA . GLY B 1 46 ? 16.969 23.906 0.256 1 97.06 46 GLY B CA 1
ATOM 2345 C C . GLY B 1 46 ? 15.797 23.719 1.206 1 97.06 46 GLY B C 1
ATOM 2346 O O . GLY B 1 46 ? 15.992 23.516 2.406 1 97.06 46 GLY B O 1
ATOM 2347 N N . LEU B 1 47 ? 14.578 23.844 0.676 1 97.38 47 LEU B N 1
ATOM 2348 C CA . LEU B 1 47 ? 13.375 23.75 1.49 1 97.38 47 LEU B CA 1
ATOM 2349 C C . LEU B 1 47 ? 12.508 22.578 1.061 1 97.38 47 LEU B C 1
ATOM 2351 O O . LEU B 1 47 ? 12.742 21.984 0.008 1 97.38 47 LEU B O 1
ATOM 2355 N N . SER B 1 48 ? 11.594 22.234 1.953 1 95.5 48 SER B N 1
ATOM 2356 C CA . SER B 1 48 ? 10.602 21.203 1.648 1 95.5 48 SER B CA 1
ATOM 2357 C C . SER B 1 48 ? 9.305 21.438 2.416 1 95.5 48 SER B C 1
ATOM 2359 O O . SER B 1 48 ? 9.312 22.078 3.473 1 95.5 48 SER B O 1
ATOM 2361 N N . TRP B 1 49 ? 8.25 21 1.852 1 95.69 49 TRP B N 1
ATOM 2362 C CA . TRP B 1 49 ? 6.957 21.031 2.527 1 95.69 49 TRP B CA 1
ATOM 2363 C C . TRP B 1 49 ? 6.836 19.875 3.523 1 95.69 49 TRP B C 1
ATOM 2365 O O . TRP B 1 49 ? 7.27 18.766 3.242 1 95.69 49 TRP B O 1
ATOM 2375 N N . ILE B 1 50 ? 6.207 20.125 4.617 1 95.69 50 ILE B N 1
ATOM 2376 C CA . ILE B 1 50 ? 5.887 19.062 5.57 1 95.69 50 ILE B CA 1
ATOM 2377 C C . ILE B 1 50 ? 4.406 19.141 5.945 1 95.69 50 ILE B C 1
ATOM 2379 O O . ILE B 1 50 ? 3.846 20.234 6.074 1 95.69 50 ILE B O 1
ATOM 2383 N N . VAL B 1 51 ? 3.828 18.031 6.043 1 97.31 51 VAL B N 1
ATOM 2384 C CA . VAL B 1 51 ? 2.432 17.969 6.465 1 97.31 51 VAL B CA 1
ATOM 2385 C C . VAL B 1 51 ? 2.342 18.125 7.98 1 97.31 51 VAL B C 1
ATOM 2387 O O . VAL B 1 51 ? 2.988 17.375 8.719 1 97.31 51 VAL B O 1
ATOM 2390 N N . ILE B 1 52 ? 1.496 19.031 8.43 1 97.12 52 ILE B N 1
ATOM 2391 C CA . ILE B 1 52 ? 1.329 19.328 9.852 1 97.12 52 ILE B CA 1
ATOM 2392 C C . ILE B 1 52 ? 0.028 18.703 10.359 1 97.12 52 ILE B C 1
ATOM 2394 O O . ILE B 1 52 ? -0.01 18.141 11.453 1 97.12 52 ILE B O 1
ATOM 2398 N N . GLN B 1 53 ? -0.978 18.859 9.578 1 98.44 53 GLN B N 1
ATOM 2399 C CA . GLN B 1 53 ? -2.293 18.406 10.016 1 98.44 53 GLN B CA 1
ATOM 2400 C C . GLN B 1 53 ? -3.184 18.078 8.82 1 98.44 53 GLN B C 1
ATOM 2402 O O . GLN B 1 53 ? -3.156 18.766 7.801 1 98.44 53 GLN B O 1
ATOM 2407 N N . ASN B 1 54 ? -3.945 17.016 8.969 1 98.69 54 ASN B N 1
ATOM 2408 C CA . ASN B 1 54 ? -5.012 16.688 8.031 1 98.69 54 ASN B CA 1
ATOM 2409 C C . ASN B 1 54 ? -6.375 16.672 8.719 1 98.69 54 ASN B C 1
ATOM 2411 O O . ASN B 1 54 ? -6.512 16.156 9.828 1 98.69 54 ASN B O 1
ATOM 2415 N N . GLN B 1 55 ? -7.293 17.266 8.109 1 98.69 55 GLN B N 1
ATOM 2416 C CA . GLN B 1 55 ? -8.703 17.234 8.477 1 98.69 55 GLN B CA 1
ATOM 2417 C C . GLN B 1 55 ? -9.547 16.656 7.344 1 98.69 55 GLN B C 1
ATOM 2419 O O . GLN B 1 55 ? -9.602 17.219 6.25 1 98.69 55 GLN B O 1
ATOM 2424 N N . LEU B 1 56 ? -10.227 15.602 7.629 1 98.81 56 LEU B N 1
ATOM 2425 C CA . LEU B 1 56 ? -11.039 14.977 6.594 1 98.81 56 LEU B CA 1
ATOM 2426 C C . LEU B 1 56 ? -12.492 14.852 7.047 1 98.81 56 LEU B C 1
ATOM 2428 O O . LEU B 1 56 ? -12.758 14.516 8.203 1 98.81 56 LEU B O 1
ATOM 2432 N N . THR B 1 57 ? -13.367 15.117 6.207 1 98.81 57 THR B N 1
ATOM 2433 C CA . THR B 1 57 ? -14.766 14.711 6.293 1 98.81 57 THR B CA 1
ATOM 2434 C C . THR B 1 57 ? -15.07 13.617 5.273 1 98.81 57 THR B C 1
ATOM 2436 O O . THR B 1 57 ? -14.789 13.773 4.086 1 98.81 57 THR B O 1
ATOM 2439 N N . VAL B 1 58 ? -15.664 12.555 5.785 1 98.75 58 VAL B N 1
ATOM 2440 C CA . VAL B 1 58 ? -15.883 11.391 4.938 1 98.75 58 VAL B CA 1
ATOM 2441 C C . VAL B 1 58 ? -17.375 11.102 4.82 1 98.75 58 VAL B C 1
ATOM 2443 O O . VAL B 1 58 ? -18.016 10.664 5.785 1 98.75 58 VAL B O 1
ATOM 2446 N N . ASN B 1 59 ? -17.953 11.344 3.674 1 98.62 59 ASN B N 1
ATOM 2447 C CA . ASN B 1 59 ? -19.328 10.914 3.42 1 98.62 59 ASN B CA 1
ATOM 2448 C C . ASN B 1 59 ? -19.391 9.414 3.127 1 98.62 59 ASN B C 1
ATOM 2450 O O . ASN B 1 59 ? -20.25 8.711 3.678 1 98.62 59 ASN B O 1
ATOM 2454 N N . ARG B 1 60 ? -18.562 9 2.293 1 98.06 60 ARG B N 1
ATOM 2455 C CA . ARG B 1 60 ? -18.25 7.59 2.084 1 98.06 60 ARG B CA 1
ATOM 2456 C C . ARG B 1 60 ? -16.906 7.418 1.401 1 98.06 60 ARG B C 1
ATOM 2458 O O . ARG B 1 60 ? -16.406 8.336 0.737 1 98.06 60 ARG B O 1
ATOM 2465 N N . LEU B 1 61 ? -16.281 6.258 1.599 1 98.38 61 LEU B N 1
ATOM 2466 C CA . LEU B 1 61 ? -15.031 5.965 0.913 1 98.38 61 LEU B CA 1
ATOM 2467 C C . LEU B 1 61 ? -15.289 5.438 -0.493 1 98.38 61 LEU B C 1
ATOM 2469 O O . LEU B 1 61 ? -16.25 4.695 -0.714 1 98.38 61 LEU B O 1
ATOM 2473 N N . PRO B 1 62 ? -14.43 5.859 -1.484 1 98.69 62 PRO B N 1
ATOM 2474 C CA . PRO B 1 62 ? -14.57 5.305 -2.832 1 98.69 62 PRO B CA 1
ATOM 2475 C C . PRO B 1 62 ? -14.492 3.779 -2.855 1 98.69 62 PRO B C 1
ATOM 2477 O O . PRO B 1 62 ? -13.773 3.182 -2.045 1 98.69 62 PRO B O 1
ATOM 2480 N N . LYS B 1 63 ? -15.172 3.176 -3.791 1 98.12 63 LYS B N 1
ATOM 2481 C CA . LYS B 1 63 ? -15.234 1.72 -3.877 1 98.12 63 LYS B CA 1
ATOM 2482 C C . LYS B 1 63 ? -14.297 1.191 -4.957 1 98.12 63 LYS B C 1
ATOM 2484 O O . LYS B 1 63 ? -13.859 1.944 -5.828 1 98.12 63 LYS B O 1
ATOM 2489 N N . LEU B 1 64 ? -14.023 -0.09 -4.859 1 97 64 LEU B N 1
ATOM 2490 C CA . LEU B 1 64 ? -13.211 -0.785 -5.852 1 97 64 LEU B CA 1
ATOM 2491 C C . LEU B 1 64 ? -13.711 -0.489 -7.262 1 97 64 LEU B C 1
ATOM 2493 O O . LEU B 1 64 ? -14.906 -0.551 -7.531 1 97 64 LEU B O 1
ATOM 2497 N N . GLU B 1 65 ? -12.773 -0.11 -8.156 1 95.88 65 GLU B N 1
ATOM 2498 C CA . GLU B 1 65 ? -12.977 0.13 -9.586 1 95.88 65 GLU B CA 1
ATOM 2499 C C . GLU B 1 65 ? -13.844 1.361 -9.82 1 95.88 65 GLU B C 1
ATOM 2501 O O . GLU B 1 65 ? -14.219 1.652 -10.961 1 95.88 65 GLU B O 1
ATOM 2506 N N . GLU B 1 66 ? -14.219 2.09 -8.734 1 98.06 66 GLU B N 1
ATOM 2507 C CA . GLU B 1 66 ? -14.938 3.35 -8.891 1 98.06 66 GLU B CA 1
ATOM 2508 C C . GLU B 1 66 ? -14.047 4.418 -9.516 1 98.06 66 GLU B C 1
ATOM 2510 O O . GLU B 1 66 ? -12.883 4.57 -9.125 1 98.06 66 GLU B O 1
ATOM 2515 N N . GLU B 1 67 ? -14.516 5.047 -10.547 1 98.19 67 GLU B N 1
ATOM 2516 C CA . GLU B 1 67 ? -13.828 6.207 -11.109 1 98.19 67 GLU B CA 1
ATOM 2517 C C . GLU B 1 67 ? -14.109 7.465 -10.297 1 98.19 67 GLU B C 1
ATOM 2519 O O . GLU B 1 67 ? -15.266 7.863 -10.148 1 98.19 67 GLU B O 1
ATOM 2524 N N . ILE B 1 68 ? -13.078 8.078 -9.82 1 98.75 68 ILE B N 1
ATOM 2525 C CA . ILE B 1 68 ? -13.258 9.25 -8.969 1 98.75 68 ILE B CA 1
ATOM 2526 C C . ILE B 1 68 ? -12.492 10.438 -9.555 1 98.75 68 ILE B C 1
ATOM 2528 O O . ILE B 1 68 ? -11.594 10.258 -10.383 1 98.75 68 ILE B O 1
ATOM 2532 N N . ILE B 1 69 ? -12.93 11.602 -9.18 1 98.75 69 ILE B N 1
ATOM 2533 C CA . ILE B 1 69 ? -12.281 12.867 -9.523 1 98.75 69 ILE B CA 1
ATOM 2534 C C . ILE B 1 69 ? -11.68 13.492 -8.266 1 98.75 69 ILE B C 1
ATOM 2536 O O . ILE B 1 69 ? -12.359 13.617 -7.242 1 98.75 69 ILE B O 1
ATOM 2540 N N . VAL B 1 70 ? -10.438 13.82 -8.32 1 98.75 70 VAL B N 1
ATOM 2541 C CA . VAL B 1 70 ? -9.758 14.461 -7.195 1 98.75 70 VAL B CA 1
ATOM 2542 C C . VAL B 1 70 ? -9.422 15.906 -7.547 1 98.75 70 VAL B C 1
ATOM 2544 O O . VAL B 1 70 ? -8.742 16.172 -8.547 1 98.75 70 VAL B O 1
ATOM 2547 N N . GLU B 1 71 ? -9.914 16.781 -6.734 1 98.38 71 GLU B N 1
ATOM 2548 C CA . GLU B 1 71 ? -9.633 18.203 -6.883 1 98.38 71 GLU B CA 1
ATOM 2549 C C . GLU B 1 71 ? -8.812 18.734 -5.707 1 98.38 71 GLU B C 1
ATOM 2551 O O . GLU B 1 71 ? -8.938 18.234 -4.586 1 98.38 71 GLU B O 1
ATOM 2556 N N . THR B 1 72 ? -7.977 19.719 -6.004 1 97.94 72 THR B N 1
ATOM 2557 C CA . THR B 1 72 ? -7.219 20.328 -4.926 1 97.94 72 THR B CA 1
ATOM 2558 C C . THR B 1 72 ? -6.871 21.781 -5.27 1 97.94 72 THR B C 1
ATOM 2560 O O . THR B 1 72 ? -6.766 22.125 -6.449 1 97.94 72 THR B O 1
ATOM 2563 N N . GLU B 1 73 ? -6.727 22.547 -4.258 1 95.44 73 GLU B N 1
ATOM 2564 C CA . GLU B 1 73 ? -6.312 23.938 -4.418 1 95.44 73 GLU B CA 1
ATOM 2565 C C . GLU B 1 73 ? -5.73 24.5 -3.119 1 95.44 73 GLU B C 1
ATOM 2567 O O . GLU B 1 73 ? -6.297 24.297 -2.043 1 95.44 73 GLU B O 1
ATOM 2572 N N . PRO B 1 74 ? -4.586 25.125 -3.246 1 95.44 74 PRO B N 1
ATOM 2573 C CA . PRO B 1 74 ? -4.191 25.922 -2.082 1 95.44 74 PRO B CA 1
ATOM 2574 C C . PRO B 1 74 ? -5.16 27.062 -1.788 1 95.44 74 PRO B C 1
ATOM 2576 O O . PRO B 1 74 ? -5.586 27.766 -2.707 1 95.44 74 PRO B O 1
ATOM 2579 N N . ILE B 1 75 ? -5.484 27.281 -0.523 1 94.56 75 ILE B N 1
ATOM 2580 C CA . ILE B 1 75 ? -6.59 28.203 -0.303 1 94.56 75 ILE B CA 1
ATOM 2581 C C . ILE B 1 75 ? -6.117 29.375 0.551 1 94.56 75 ILE B C 1
ATOM 2583 O O . ILE B 1 75 ? -6.824 30.375 0.688 1 94.56 75 ILE B O 1
ATOM 2587 N N . GLY B 1 76 ? -4.969 29.328 1.137 1 94.56 76 GLY B N 1
ATOM 2588 C CA . GLY B 1 76 ? -4.457 30.438 1.942 1 94.56 76 GLY B CA 1
ATOM 2589 C C . GLY B 1 76 ? -3.184 30.078 2.688 1 94.56 76 GLY B C 1
ATOM 2590 O O . GLY B 1 76 ? -2.707 28.953 2.615 1 94.56 76 GLY B O 1
ATOM 2591 N N . TYR B 1 77 ? -2.621 31.125 3.211 1 94.5 77 TYR B N 1
ATOM 2592 C CA . TYR B 1 77 ? -1.415 30.906 4 1 94.5 77 TYR B CA 1
ATOM 2593 C C . TYR B 1 77 ? -1.197 32.031 4.992 1 94.5 77 TYR B C 1
ATOM 2595 O O . TYR B 1 77 ? -1.801 33.094 4.867 1 94.5 77 TYR B O 1
ATOM 2603 N N . ASN B 1 78 ? -0.534 31.797 6.023 1 92.94 78 ASN B N 1
ATOM 2604 C CA . ASN B 1 78 ? 0.013 32.781 6.938 1 92.94 78 ASN B CA 1
ATOM 2605 C C . ASN B 1 78 ? 1.534 32.688 7.023 1 92.94 78 ASN B C 1
ATOM 2607 O O . ASN B 1 78 ? 2.186 32.219 6.086 1 92.94 78 ASN B O 1
ATOM 2611 N N . LYS B 1 79 ? 2.041 33.25 8.102 1 92.62 79 LYS B N 1
ATOM 2612 C CA . LYS B 1 79 ? 3.494 33.375 8.195 1 92.62 79 LYS B CA 1
ATOM 2613 C C . LYS B 1 79 ? 4.152 32 8.195 1 92.62 79 LYS B C 1
ATOM 2615 O O . LYS B 1 79 ? 5.23 31.828 7.621 1 92.62 79 LYS B O 1
ATOM 2620 N N . PHE B 1 80 ? 3.447 30.984 8.789 1 94.75 80 PHE B N 1
ATOM 2621 C CA . PHE B 1 80 ? 4.133 29.719 9.039 1 94.75 80 PHE B CA 1
ATOM 2622 C C . PHE B 1 80 ? 3.41 28.562 8.359 1 94.75 80 PHE B C 1
ATOM 2624 O O . PHE B 1 80 ? 3.988 27.484 8.164 1 94.75 80 PHE B O 1
ATOM 2631 N N . PHE B 1 81 ? 2.166 28.781 7.965 1 96 81 PHE B N 1
ATOM 2632 C CA . PHE B 1 81 ? 1.36 27.656 7.484 1 96 81 PHE B CA 1
ATOM 2633 C C . PHE B 1 81 ? 0.678 28.016 6.168 1 96 81 PHE B C 1
ATOM 2635 O O . PHE B 1 81 ? 0.349 29.172 5.926 1 96 81 PHE B O 1
ATOM 2642 N N . THR B 1 82 ? 0.522 27.047 5.336 1 96.06 82 THR B N 1
ATOM 2643 C CA . THR B 1 82 ? -0.346 27.125 4.168 1 96.06 82 THR B CA 1
ATOM 2644 C C . THR B 1 82 ?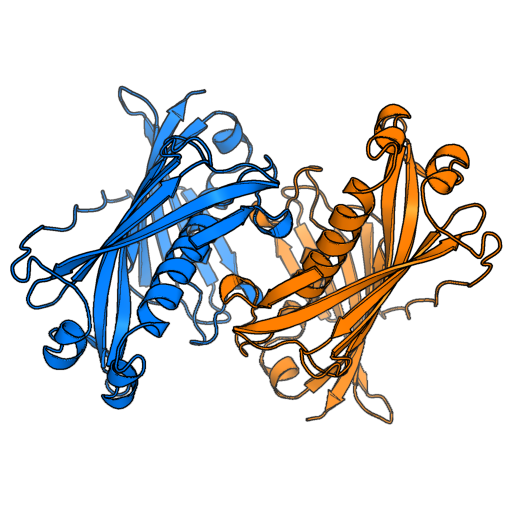 -1.412 26.047 4.207 1 96.06 82 THR B C 1
ATOM 2646 O O . THR B 1 82 ? -1.198 24.969 4.789 1 96.06 82 THR B O 1
ATOM 2649 N N . PHE B 1 83 ? -2.535 26.344 3.621 1 96.94 83 PHE B N 1
ATOM 2650 C CA . PHE B 1 83 ? -3.715 25.484 3.691 1 96.94 83 PHE B CA 1
ATOM 2651 C C . PHE B 1 83 ? -4.156 25.047 2.297 1 96.94 83 PHE B C 1
ATOM 2653 O O . PHE B 1 83 ? -4.27 25.891 1.394 1 96.94 83 PHE B O 1
ATOM 2660 N N . ARG B 1 84 ? -4.332 23.797 2.174 1 97.06 84 ARG B N 1
ATOM 2661 C CA . ARG B 1 84 ? -4.742 23.25 0.886 1 97.06 84 ARG B CA 1
ATOM 2662 C C . ARG B 1 84 ? -5.996 22.391 1.029 1 97.06 84 ARG B C 1
ATOM 2664 O O . ARG B 1 84 ? -6.082 21.547 1.929 1 97.06 84 ARG B O 1
ATOM 2671 N N . ARG B 1 85 ? -6.914 22.594 0.184 1 97.44 85 ARG B N 1
ATOM 2672 C CA . ARG B 1 85 ? -8.156 21.828 0.183 1 97.44 85 ARG B CA 1
ATOM 2673 C C . ARG B 1 85 ? -8.109 20.703 -0.838 1 97.44 85 ARG B C 1
ATOM 2675 O O . ARG B 1 85 ? -7.535 20.844 -1.918 1 97.44 85 ARG B O 1
ATOM 2682 N N . TYR B 1 86 ? -8.734 19.609 -0.473 1 98.75 86 TYR B N 1
ATOM 2683 C CA . TYR B 1 86 ? -8.945 18.484 -1.376 1 98.75 86 TYR B CA 1
ATOM 2684 C C . TYR B 1 86 ? -10.406 18.047 -1.389 1 98.75 86 TYR B C 1
ATOM 2686 O O . TYR B 1 86 ? -11.062 18.047 -0.347 1 98.75 86 TYR B O 1
ATOM 2694 N N . THR B 1 87 ? -10.852 17.688 -2.568 1 98.81 87 THR B N 1
ATOM 2695 C CA . THR B 1 87 ? -12.172 17.078 -2.707 1 98.81 87 THR B CA 1
ATOM 2696 C C . THR B 1 87 ? -12.109 15.852 -3.615 1 98.81 87 THR B C 1
ATOM 2698 O O . THR B 1 87 ? -11.594 15.922 -4.73 1 98.81 87 THR B O 1
ATOM 2701 N N . ILE B 1 88 ? -12.547 14.742 -3.098 1 98.88 88 ILE B N 1
ATOM 2702 C CA . ILE B 1 88 ? -12.719 13.539 -3.898 1 98.88 88 ILE B CA 1
ATOM 2703 C C . ILE B 1 88 ? -14.188 13.359 -4.266 1 98.88 88 ILE B C 1
ATOM 2705 O O . ILE B 1 88 ? -15.047 13.281 -3.385 1 98.88 88 ILE B O 1
ATOM 2709 N N . LEU B 1 89 ? -14.438 13.266 -5.531 1 98.88 89 LEU B N 1
ATOM 2710 C CA . LEU B 1 89 ? -15.797 13.211 -6.051 1 98.88 89 LEU B CA 1
ATOM 2711 C C . LEU B 1 89 ? -16.031 11.93 -6.84 1 98.88 89 LEU B C 1
ATOM 2713 O O . LEU B 1 89 ? -15.102 11.398 -7.453 1 98.88 89 LEU B O 1
ATOM 2717 N N . SER B 1 90 ? -17.281 11.508 -6.793 1 98.56 90 SER B N 1
ATOM 2718 C CA . SER B 1 90 ? -17.703 10.508 -7.77 1 98.56 90 SER B CA 1
ATOM 2719 C C . SER B 1 90 ? -17.844 11.117 -9.156 1 98.56 90 SER B C 1
ATOM 2721 O O . SER B 1 90 ? -17.734 12.336 -9.32 1 98.56 90 SER B O 1
ATOM 2723 N N . GLN B 1 91 ? -18.062 10.258 -10.141 1 97.44 91 GLN B N 1
ATOM 2724 C CA . GLN B 1 91 ? -18.281 10.75 -11.5 1 97.44 91 GLN B CA 1
ATOM 2725 C C . GLN B 1 91 ? -19.562 11.57 -11.578 1 97.44 91 GLN B C 1
ATOM 2727 O O . GLN B 1 91 ? -19.688 12.445 -12.438 1 97.44 91 GLN B O 1
ATOM 2732 N N . GLU B 1 92 ? -20.484 11.305 -10.711 1 97.5 92 GLU B N 1
ATOM 2733 C CA . GLU B 1 92 ? -21.75 12.055 -10.656 1 97.5 92 GLU B CA 1
ATOM 2734 C C . GLU B 1 92 ? -21.609 13.305 -9.789 1 97.5 92 GLU B C 1
ATOM 2736 O O . GLU B 1 92 ? -22.609 13.938 -9.445 1 97.5 92 GLU B O 1
ATOM 2741 N N . GLU B 1 93 ? -20.406 13.594 -9.289 1 96.25 93 GLU B N 1
ATOM 2742 C CA . GLU B 1 93 ? -20.031 14.812 -8.578 1 96.25 93 GLU B CA 1
ATOM 2743 C C . GLU B 1 93 ? -20.562 14.789 -7.141 1 96.25 93 GLU B C 1
ATOM 2745 O O . GLU B 1 93 ? -20.766 15.844 -6.535 1 96.25 93 GLU B O 1
ATOM 2750 N N . GLU B 1 94 ? -20.812 13.609 -6.758 1 98.12 94 GLU B N 1
ATOM 2751 C CA . GLU B 1 94 ? -21.031 13.453 -5.32 1 98.12 94 GLU B CA 1
ATOM 2752 C C . GLU B 1 94 ? -19.719 13.625 -4.547 1 98.12 94 GLU B C 1
ATOM 2754 O O . GLU B 1 94 ? -18.703 13.039 -4.906 1 98.12 94 GLU B O 1
ATOM 2759 N N . VAL B 1 95 ? -19.812 14.484 -3.482 1 98.75 95 VAL B N 1
ATOM 2760 C CA . VAL B 1 95 ? -18.625 14.625 -2.648 1 98.75 95 VAL B CA 1
ATOM 2761 C C . VAL B 1 95 ? -18.453 13.383 -1.771 1 98.75 95 VAL B C 1
ATOM 2763 O O . VAL B 1 95 ? -19.297 13.109 -0.911 1 98.75 95 VAL B O 1
ATOM 2766 N N . LEU B 1 96 ? -17.422 12.648 -1.975 1 98.88 96 LEU B N 1
ATOM 2767 C CA . LEU B 1 96 ? -17.141 11.445 -1.205 1 98.88 96 LEU B CA 1
ATOM 2768 C C . LEU B 1 96 ? -16.281 11.766 0.013 1 98.88 96 LEU B C 1
ATOM 2770 O O . LEU B 1 96 ? -16.547 11.281 1.114 1 98.88 96 LEU B O 1
ATOM 2774 N N . VAL B 1 97 ? -15.25 12.539 -0.125 1 98.88 97 VAL B N 1
ATOM 2775 C CA . VAL B 1 97 ? -14.336 12.977 0.929 1 98.88 97 VAL B CA 1
ATOM 2776 C C . VAL B 1 97 ? -13.953 14.438 0.713 1 98.88 97 VAL B C 1
ATOM 2778 O O . VAL B 1 97 ? -13.664 14.852 -0.413 1 98.88 97 VAL B O 1
ATOM 2781 N N . ASP B 1 98 ? -14.008 15.195 1.729 1 98.75 98 ASP B N 1
ATOM 2782 C CA . ASP B 1 98 ? -13.477 16.547 1.783 1 98.75 98 ASP B CA 1
ATOM 2783 C C . ASP B 1 98 ? -12.359 16.656 2.814 1 98.75 98 ASP B C 1
ATOM 2785 O O . ASP B 1 98 ? -12.469 16.125 3.918 1 98.75 98 ASP B O 1
ATOM 2789 N N . ALA B 1 99 ? -11.32 17.375 2.396 1 98.75 99 ALA B N 1
ATOM 2790 C CA . ALA B 1 99 ? -10.18 17.406 3.312 1 98.75 99 ALA B CA 1
ATOM 2791 C C . ALA B 1 99 ? -9.469 18.766 3.262 1 98.75 99 ALA B C 1
ATOM 2793 O O . ALA B 1 99 ? -9.523 19.453 2.246 1 98.75 99 ALA B O 1
ATOM 2794 N N . LEU B 1 100 ? -8.914 19.141 4.324 1 98.5 100 LEU B N 1
ATOM 2795 C CA . LEU B 1 100 ? -8.016 20.281 4.473 1 98.5 100 LEU B CA 1
ATOM 2796 C C . LEU B 1 100 ? -6.68 19.859 5.074 1 98.5 100 LEU B C 1
ATOM 2798 O O . LEU B 1 100 ? -6.648 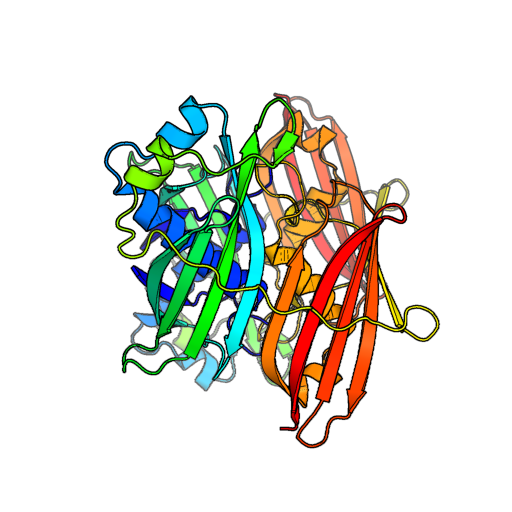19.219 6.137 1 98.5 100 LEU B O 1
ATOM 2802 N N . THR B 1 101 ? -5.66 20.109 4.379 1 98.5 101 THR B N 1
ATOM 2803 C CA . THR B 1 101 ? -4.32 19.797 4.867 1 98.5 101 THR B CA 1
ATOM 2804 C C . THR B 1 101 ? -3.555 21.078 5.195 1 98.5 101 THR B C 1
ATOM 2806 O O . THR B 1 101 ? -3.578 22.031 4.422 1 98.5 101 THR B O 1
ATOM 2809 N N . THR B 1 102 ? -2.934 21.141 6.305 1 98.12 102 THR B N 1
ATOM 2810 C CA . THR B 1 102 ? -2.018 22.203 6.688 1 98.12 102 THR B CA 1
ATOM 2811 C C . THR B 1 102 ? -0.569 21.781 6.449 1 98.12 102 THR B C 1
ATOM 2813 O O . THR B 1 102 ? -0.134 20.734 6.918 1 98.12 102 THR B O 1
ATOM 2816 N N . PHE B 1 103 ? 0.104 22.609 5.703 1 97.44 103 PHE B N 1
ATOM 2817 C CA . PHE B 1 103 ? 1.521 22.375 5.441 1 97.44 103 PHE B CA 1
ATOM 2818 C C . PHE B 1 103 ? 2.373 23.438 6.121 1 97.44 103 PHE B C 1
ATOM 2820 O O . PHE B 1 103 ? 1.89 24.531 6.414 1 97.44 103 PHE B O 1
ATOM 2827 N N . SER B 1 104 ? 3.57 23.094 6.375 1 97 104 SER B N 1
ATOM 2828 C CA . SER B 1 104 ? 4.625 24.031 6.742 1 97 104 SER B CA 1
ATOM 2829 C C . SER B 1 104 ? 5.895 23.781 5.934 1 97 104 SER B C 1
ATOM 2831 O O . SER B 1 104 ? 5.914 22.922 5.051 1 97 104 SER B O 1
ATOM 2833 N N . MET B 1 105 ? 6.84 24.703 6.16 1 97.25 105 MET B N 1
ATOM 2834 C CA . MET B 1 105 ? 8.094 24.609 5.418 1 97.25 105 MET B CA 1
ATOM 2835 C C . MET B 1 105 ? 9.25 24.281 6.348 1 97.25 105 MET B C 1
ATOM 2837 O O . MET B 1 105 ? 9.328 24.797 7.461 1 97.25 105 MET B O 1
ATOM 2841 N N . ILE B 1 106 ? 10.078 23.422 5.844 1 96.5 106 ILE B N 1
ATOM 2842 C CA . ILE B 1 106 ? 11.234 23.031 6.637 1 96.5 106 ILE B CA 1
ATOM 2843 C C . ILE B 1 106 ? 12.516 23.281 5.84 1 96.5 106 ILE B C 1
ATOM 2845 O O . ILE B 1 106 ? 12.547 23.062 4.625 1 96.5 106 ILE B O 1
ATOM 2849 N N . ASN B 1 107 ? 13.562 23.766 6.531 1 96.69 107 ASN B N 1
ATOM 2850 C CA . ASN B 1 107 ? 14.906 23.766 5.957 1 96.69 107 ASN B CA 1
ATOM 2851 C C . ASN B 1 107 ? 15.516 22.375 5.957 1 96.69 107 ASN B C 1
ATOM 2853 O O . ASN B 1 107 ? 15.703 21.766 7.016 1 96.69 107 ASN B O 1
ATOM 2857 N N . ILE B 1 108 ? 15.852 21.906 4.84 1 93.75 108 ILE B N 1
ATOM 2858 C CA . ILE B 1 108 ? 16.281 20.516 4.688 1 93.75 108 ILE B CA 1
ATOM 2859 C C . ILE B 1 108 ? 17.578 20.281 5.457 1 93.75 108 ILE B C 1
ATOM 2861 O O . ILE B 1 108 ? 17.703 19.281 6.164 1 93.75 108 ILE B O 1
ATOM 2865 N N . LYS B 1 109 ? 18.516 21.156 5.398 1 94 109 LYS B N 1
ATOM 2866 C CA . LYS B 1 109 ? 19.828 21.016 6.023 1 94 109 LYS B CA 1
ATOM 2867 C C . LYS B 1 109 ? 19.734 21.156 7.543 1 94 109 LYS B C 1
ATOM 2869 O O . LYS B 1 109 ? 20.25 20.312 8.273 1 94 109 LYS B O 1
ATOM 2874 N N . GLU B 1 110 ? 19.031 22.141 7.953 1 94.25 110 GLU B N 1
ATOM 2875 C CA . GLU B 1 110 ? 18.953 22.422 9.383 1 94.25 110 GLU B CA 1
ATOM 2876 C C . GLU B 1 110 ? 17.875 21.578 10.055 1 94.25 110 GLU B C 1
ATOM 2878 O O . GLU B 1 110 ? 17.844 21.484 11.289 1 94.25 110 GLU B O 1
ATOM 2883 N N . ARG B 1 111 ? 17 21.094 9.273 1 90.5 111 ARG B N 1
ATOM 2884 C CA . ARG B 1 111 ? 15.875 20.297 9.766 1 90.5 111 ARG B CA 1
ATOM 2885 C C . ARG B 1 111 ? 15.055 21.094 10.781 1 90.5 111 ARG B C 1
ATOM 2887 O O . ARG B 1 111 ? 14.75 20.594 11.867 1 90.5 111 ARG B O 1
ATOM 2894 N N . LYS B 1 112 ? 14.766 22.312 10.391 1 93.81 112 LYS B N 1
ATOM 2895 C CA . LYS B 1 112 ? 13.969 23.219 11.219 1 93.81 112 LYS B CA 1
ATOM 2896 C C . LYS B 1 112 ? 12.836 23.859 10.414 1 93.81 112 LYS B C 1
ATOM 2898 O O . LYS B 1 112 ? 13.016 24.188 9.242 1 93.81 112 LYS B O 1
ATOM 2903 N N . LEU B 1 113 ? 11.703 24.016 11.148 1 94 113 LEU B N 1
ATOM 2904 C CA . LEU B 1 113 ? 10.602 24.75 10.547 1 94 113 LEU B CA 1
ATOM 2905 C C . LEU B 1 113 ? 10.977 26.219 10.359 1 94 113 LEU B C 1
ATOM 2907 O O . LEU B 1 113 ? 11.625 26.812 11.219 1 94 113 LEU B O 1
ATOM 2911 N N . ILE B 1 114 ? 10.609 26.719 9.281 1 95.19 114 ILE B N 1
ATOM 2912 C CA . ILE B 1 114 ? 10.883 28.125 8.992 1 95.19 114 ILE B CA 1
ATOM 2913 C C . ILE B 1 114 ? 9.594 28.828 8.555 1 95.19 114 ILE B C 1
ATOM 2915 O O . ILE B 1 114 ? 8.586 28.172 8.281 1 95.19 114 ILE B O 1
ATOM 2919 N N . SER B 1 115 ? 9.703 30.156 8.586 1 95.75 115 SER B N 1
ATOM 2920 C CA . SER B 1 115 ? 8.625 30.906 7.961 1 95.75 115 SER B CA 1
ATOM 2921 C C . SER B 1 115 ? 8.523 30.594 6.473 1 95.75 115 SER B C 1
ATOM 2923 O O . SER B 1 115 ? 9.531 30.297 5.828 1 95.75 115 SER B O 1
ATOM 2925 N N . LEU B 1 116 ? 7.301 30.719 5.957 1 95.38 116 LEU B N 1
ATOM 2926 C CA . LEU B 1 116 ? 7.086 30.391 4.555 1 95.38 116 LEU B CA 1
ATOM 2927 C C . LEU B 1 116 ? 7.871 31.328 3.646 1 95.38 116 LEU B C 1
ATOM 2929 O O . LEU B 1 116 ? 7.938 32.531 3.904 1 95.38 116 LEU B O 1
ATOM 2933 N N . ASP B 1 117 ? 8.469 30.75 2.715 1 95.06 117 ASP B N 1
ATOM 2934 C CA . ASP B 1 117 ? 9.234 31.516 1.733 1 95.06 117 ASP B CA 1
ATOM 2935 C C . ASP B 1 117 ? 8.312 32.156 0.706 1 95.06 117 ASP B C 1
ATOM 2937 O O . ASP B 1 117 ? 7.645 31.484 -0.065 1 95.06 117 ASP B O 1
ATOM 2941 N N . GLU B 1 118 ? 8.398 33.438 0.594 1 92.38 118 GLU B N 1
ATOM 2942 C CA . GLU B 1 118 ? 7.473 34.219 -0.24 1 92.38 118 GLU B CA 1
ATOM 2943 C C . GLU B 1 118 ? 7.672 33.875 -1.719 1 92.38 118 GLU B C 1
ATOM 2945 O O . GLU B 1 118 ? 6.715 33.875 -2.494 1 92.38 118 GLU B O 1
ATOM 2950 N N . GLU B 1 119 ? 8.859 33.719 -2.092 1 94.44 119 GLU B N 1
ATOM 2951 C CA . GLU B 1 119 ? 9.141 33.406 -3.488 1 94.44 119 GLU B CA 1
ATOM 2952 C C . GLU B 1 119 ? 8.508 32.094 -3.891 1 94.44 119 GLU B C 1
ATOM 2954 O O . GLU B 1 119 ? 7.93 31.969 -4.973 1 94.44 119 GLU B O 1
ATOM 2959 N N . VAL B 1 120 ? 8.609 31.109 -3.012 1 94.75 120 VAL B N 1
ATOM 2960 C CA . VAL B 1 120 ? 8.008 29.812 -3.266 1 94.75 120 VAL B CA 1
ATOM 2961 C C . VAL B 1 120 ? 6.488 29.938 -3.322 1 94.75 120 VAL B C 1
ATOM 2963 O O . VAL B 1 120 ? 5.844 29.406 -4.23 1 94.75 120 VAL B O 1
ATOM 2966 N N . LEU B 1 121 ? 5.965 30.719 -2.424 1 93.56 121 LEU B N 1
ATOM 2967 C CA . LEU B 1 121 ? 4.52 30.891 -2.334 1 93.56 121 LEU B CA 1
ATOM 2968 C C . LEU B 1 121 ? 3.975 31.594 -3.576 1 93.56 121 LEU B C 1
ATOM 2970 O O . LEU B 1 121 ? 2.854 31.312 -4.008 1 93.56 121 LEU B O 1
ATOM 2974 N N . SER B 1 122 ? 4.742 32.406 -4.086 1 92.31 122 SER B N 1
ATOM 2975 C CA . SER B 1 122 ? 4.305 33.219 -5.223 1 92.31 122 SER B CA 1
ATOM 2976 C C . SER B 1 122 ? 4.078 32.344 -6.457 1 92.31 122 SER B C 1
ATOM 2978 O O . SER B 1 122 ? 3.422 32.781 -7.41 1 92.31 122 SER B O 1
ATOM 2980 N N . GLU B 1 123 ? 4.641 31.172 -6.422 1 92.88 123 GLU B N 1
ATOM 2981 C CA . GLU B 1 123 ? 4.465 30.266 -7.551 1 92.88 123 GLU B CA 1
ATOM 2982 C C . GLU B 1 123 ? 3.051 29.703 -7.586 1 92.88 123 GLU B C 1
ATOM 2984 O O . GLU B 1 123 ? 2.592 29.219 -8.625 1 92.88 123 GLU B O 1
ATOM 2989 N N . TYR B 1 124 ? 2.396 29.719 -6.414 1 92.25 124 TYR B N 1
ATOM 2990 C CA . TYR B 1 124 ? 1.086 29.094 -6.289 1 92.25 124 TYR B CA 1
ATOM 2991 C C . TYR B 1 124 ? -0.03 30.109 -6.512 1 92.25 124 TYR B C 1
ATOM 2993 O O . TYR B 1 124 ? 0.107 31.281 -6.152 1 92.25 124 TYR B O 1
ATOM 3001 N N . PRO B 1 125 ? -1.051 29.688 -7.145 1 86.75 125 PRO B N 1
ATOM 3002 C CA . PRO B 1 125 ? -2.199 30.562 -7.355 1 86.75 125 PRO B CA 1
ATOM 3003 C C . PRO B 1 125 ? -3.053 30.734 -6.098 1 86.75 125 PRO B C 1
ATOM 3005 O O . PRO B 1 125 ? -4.207 30.297 -6.07 1 86.75 125 PRO B O 1
ATOM 3008 N N . ILE B 1 126 ? -2.496 31.359 -5.113 1 87.31 126 ILE B N 1
ATOM 3009 C CA . ILE B 1 126 ? -3.211 31.562 -3.857 1 87.31 126 ILE B CA 1
ATOM 3010 C C . ILE B 1 126 ? -3.816 32.969 -3.83 1 87.31 126 ILE B C 1
ATOM 3012 O O . ILE B 1 126 ? -3.111 33.969 -4.023 1 87.31 126 ILE B O 1
ATOM 3016 N N . GLU B 1 127 ? -5.098 33.031 -3.752 1 75.19 127 GLU B N 1
ATOM 3017 C CA . GLU B 1 127 ? -5.785 34.344 -3.752 1 75.19 127 GLU B CA 1
ATOM 3018 C C . GLU B 1 127 ? -5.637 35.031 -2.406 1 75.19 127 GLU B C 1
ATOM 3020 O O . GLU B 1 127 ? -5.477 36.25 -2.354 1 75.19 127 GLU B O 1
ATOM 3025 N N . ASN B 1 128 ? -5.801 34.219 -1.367 1 66.06 128 ASN B N 1
ATOM 3026 C CA . ASN B 1 128 ? -5.879 34.75 -0.022 1 66.06 128 ASN B CA 1
ATOM 3027 C C . ASN B 1 128 ? -4.566 34.594 0.737 1 66.06 128 ASN B C 1
ATOM 3029 O O . ASN B 1 128 ? -4.359 33.562 1.396 1 66.06 128 ASN B O 1
ATOM 3033 N N . LYS B 1 129 ? -3.789 35.562 0.751 1 70.75 129 LYS B N 1
ATOM 3034 C CA . LYS B 1 129 ? -2.48 35.5 1.399 1 70.75 129 LYS B CA 1
ATOM 3035 C C . LYS B 1 129 ? -2.613 35.625 2.914 1 70.75 129 LYS B C 1
ATOM 3037 O O . LYS B 1 129 ? -1.806 35.094 3.662 1 70.75 129 LYS B O 1
ATOM 3042 N N . LYS B 1 130 ? -3.713 36.219 3.34 1 82.5 130 LYS B N 1
ATOM 3043 C CA . LYS B 1 130 ? -3.871 36.406 4.781 1 82.5 130 LYS B CA 1
ATOM 3044 C C . LYS B 1 130 ? -4.949 35.469 5.328 1 82.5 130 LYS B C 1
ATOM 3046 O O . LYS B 1 130 ? -6.125 35.844 5.379 1 82.5 130 LYS B O 1
ATOM 3051 N N . ASP B 1 131 ? -4.535 34.219 5.504 1 88.94 131 ASP B N 1
ATOM 3052 C CA . ASP B 1 131 ? -5.402 33.188 6.102 1 88.94 131 ASP B CA 1
ATOM 3053 C C . ASP B 1 131 ? -4.98 32.906 7.539 1 88.94 131 ASP B C 1
ATOM 3055 O O . ASP B 1 131 ? -4.008 32.188 7.766 1 88.94 131 ASP B O 1
ATOM 3059 N N . ASN B 1 132 ? -5.793 33.375 8.469 1 89 132 ASN B N 1
ATOM 3060 C CA . ASN B 1 132 ? -5.43 33.281 9.875 1 89 132 ASN B CA 1
ATOM 3061 C C . ASN B 1 132 ? -6.223 32.156 10.562 1 89 132 ASN B C 1
ATOM 3063 O O . ASN B 1 132 ? -6.406 32.188 11.781 1 89 132 ASN B O 1
ATOM 3067 N N . ARG B 1 133 ? -6.652 31.25 9.75 1 91 133 ARG B N 1
ATOM 3068 C CA . ARG B 1 133 ? -7.375 30.125 10.352 1 91 133 ARG B CA 1
ATOM 3069 C C . ARG B 1 133 ? -6.5 29.391 11.352 1 91 133 ARG B C 1
ATOM 3071 O O . ARG B 1 133 ? -5.281 29.297 11.18 1 91 133 ARG B O 1
ATOM 3078 N N . ARG B 1 134 ? -7.16 28.953 12.328 1 89.31 134 ARG B N 1
ATOM 3079 C CA . ARG B 1 134 ? -6.473 28.125 13.32 1 89.31 134 ARG B CA 1
ATOM 3080 C C . ARG B 1 134 ? -6.789 26.656 13.117 1 89.31 134 ARG B C 1
ATOM 3082 O O . ARG B 1 134 ? -7.941 26.281 12.883 1 89.31 134 ARG B O 1
ATOM 3089 N N . ASN B 1 135 ? -5.762 25.891 13.172 1 91.81 135 ASN B N 1
ATOM 3090 C CA . ASN B 1 135 ? -5.973 24.453 13.148 1 91.81 135 ASN B CA 1
ATOM 3091 C C . ASN B 1 135 ? -6.703 23.969 14.398 1 91.81 135 ASN B C 1
ATOM 3093 O O . ASN B 1 135 ? -6.359 24.375 15.508 1 91.81 135 ASN B O 1
ATOM 3097 N N . PRO B 1 136 ? -7.723 23.219 14.18 1 95.19 136 PRO B N 1
ATOM 3098 C CA . PRO B 1 136 ? -8.391 22.672 15.359 1 95.19 136 PRO B CA 1
ATOM 3099 C C . PRO B 1 136 ? -7.461 21.797 16.203 1 95.19 136 PRO B C 1
ATOM 3101 O O . PRO B 1 136 ? -6.547 21.156 15.68 1 95.19 136 PRO B O 1
ATOM 3104 N N . ARG B 1 137 ? -7.746 21.828 17.5 1 95.94 137 ARG B N 1
ATOM 3105 C CA . ARG B 1 137 ? -6.973 20.984 18.422 1 95.94 137 ARG B CA 1
ATOM 3106 C C . ARG B 1 137 ? -7.496 19.547 18.422 1 95.94 137 ARG B C 1
ATOM 3108 O O . ARG B 1 137 ? -8.703 19.328 18.484 1 95.94 137 ARG B O 1
ATOM 3115 N N . VAL B 1 138 ? -6.57 18.625 18.312 1 96.69 138 VAL B N 1
ATOM 3116 C CA . VAL B 1 138 ? -6.941 17.219 18.469 1 96.69 138 VAL B CA 1
ATOM 3117 C C . VAL B 1 138 ? -7.176 16.906 19.953 1 96.69 138 VAL B C 1
ATOM 3119 O O . VAL B 1 138 ? -6.332 17.219 20.797 1 96.69 138 VAL B O 1
ATOM 3122 N N . PRO B 1 139 ? -8.297 16.344 20.266 1 95.75 139 PRO B N 1
ATOM 3123 C CA . PRO B 1 139 ? -8.547 16 21.672 1 95.75 139 PRO B CA 1
ATOM 3124 C C . PRO B 1 139 ? -7.484 15.07 22.25 1 95.75 139 PRO B C 1
ATOM 3126 O O . PRO B 1 139 ? -6.961 14.203 21.531 1 95.75 139 PRO B O 1
ATOM 3129 N N . LYS B 1 140 ? -7.281 15.234 23.531 1 93.88 140 LYS B N 1
ATOM 3130 C CA . LYS B 1 140 ? -6.25 14.445 24.203 1 93.88 140 LYS B CA 1
ATOM 3131 C C . LYS B 1 140 ? -6.77 13.055 24.562 1 93.88 140 LYS B C 1
ATOM 3133 O O . LYS B 1 140 ? -7.918 12.906 24.984 1 93.88 140 LYS B O 1
ATOM 3138 N N . ILE B 1 141 ? -5.949 12.148 24.406 1 96.94 141 ILE B N 1
ATOM 3139 C CA . ILE B 1 141 ? -6.219 10.773 24.812 1 96.94 141 ILE B CA 1
ATOM 3140 C C . ILE B 1 141 ? -5.773 10.57 26.266 1 96.94 141 ILE B C 1
ATOM 3142 O O . ILE B 1 141 ? -4.824 11.211 26.719 1 96.94 141 ILE B O 1
ATOM 3146 N N . ASP B 1 142 ? -6.531 9.758 27.031 1 96.5 142 ASP B N 1
ATOM 3147 C CA . ASP B 1 142 ? -6.109 9.328 28.359 1 96.5 142 ASP B CA 1
ATOM 3148 C C . ASP B 1 142 ? -5.172 8.133 28.281 1 96.5 142 ASP B C 1
ATOM 3150 O O . ASP B 1 142 ? -5.613 6.984 28.359 1 96.5 142 ASP B O 1
ATOM 3154 N N . LEU B 1 143 ? -3.922 8.359 28.25 1 96.25 143 LEU B N 1
ATOM 3155 C CA . LEU B 1 143 ? -2.922 7.324 28.016 1 96.25 143 LEU B CA 1
ATOM 3156 C C . LEU B 1 143 ? -2.934 6.285 29.125 1 96.25 143 LEU B C 1
ATOM 3158 O O . LEU B 1 143 ? -2.652 5.105 28.875 1 96.25 143 LEU B O 1
ATOM 3162 N N . ASP B 1 144 ? -3.254 6.734 30.344 1 96.31 144 ASP B N 1
ATOM 3163 C CA . ASP B 1 144 ? -3.232 5.844 31.5 1 96.31 144 ASP B CA 1
ATOM 3164 C C . ASP B 1 144 ? -4.281 4.742 31.359 1 96.31 144 ASP B C 1
ATOM 3166 O O . ASP B 1 144 ? -4.094 3.635 31.875 1 96.31 144 ASP B O 1
ATOM 3170 N N . ASN B 1 145 ? -5.305 5.031 30.672 1 97.06 145 ASN B N 1
ATOM 3171 C CA . ASN B 1 145 ? -6.398 4.074 30.562 1 97.06 145 ASN B CA 1
ATOM 3172 C C . ASN B 1 145 ? -6.578 3.598 29.125 1 97.06 145 ASN B C 1
ATOM 3174 O O . ASN B 1 145 ? -7.512 2.852 28.812 1 97.06 145 ASN B O 1
ATOM 3178 N N . ALA B 1 146 ? -5.73 4.023 28.297 1 98.06 146 ALA B N 1
ATOM 3179 C CA . ALA B 1 146 ? -5.848 3.691 26.875 1 98.06 146 ALA B CA 1
ATOM 3180 C C . ALA B 1 146 ? -5.371 2.268 26.609 1 98.06 146 ALA B C 1
ATOM 3182 O O . ALA B 1 146 ? -4.516 1.745 27.328 1 98.06 146 ALA B O 1
ATOM 3183 N N . SER B 1 147 ? -5.988 1.604 25.641 1 98.44 147 SER B N 1
ATOM 3184 C CA . SER B 1 147 ? -5.438 0.372 25.094 1 98.44 147 SER B CA 1
ATOM 3185 C C . SER B 1 147 ? -4.211 0.651 24.234 1 98.44 147 SER B C 1
ATOM 3187 O O . SER B 1 147 ? -4.008 1.78 23.781 1 98.44 147 SER B O 1
ATOM 3189 N N . VAL B 1 148 ? -3.371 -0.388 24.094 1 98.06 148 VAL B N 1
ATOM 3190 C CA . VAL B 1 148 ? -2.154 -0.172 23.312 1 98.06 148 VAL B CA 1
ATOM 3191 C C . VAL B 1 148 ? -1.878 -1.389 22.438 1 98.06 148 VAL B C 1
ATOM 3193 O O . VAL B 1 148 ? -2.062 -2.529 22.859 1 98.06 148 VAL B O 1
ATOM 3196 N N . GLN B 1 149 ? -1.594 -1.181 21.234 1 97.06 149 GLN B N 1
ATOM 3197 C CA . GLN B 1 149 ? -1.071 -2.178 20.297 1 97.06 149 GLN B CA 1
ATOM 3198 C C . GLN B 1 149 ? 0.302 -1.773 19.781 1 97.06 149 GLN B C 1
ATOM 3200 O O . GLN B 1 149 ? 0.507 -0.623 19.375 1 97.06 149 GLN B O 1
ATOM 3205 N N . THR B 1 150 ? 1.22 -2.695 19.719 1 96.94 150 THR B N 1
ATOM 3206 C CA . THR B 1 150 ? 2.582 -2.396 19.281 1 96.94 150 THR B CA 1
ATOM 3207 C C . THR B 1 150 ? 2.826 -2.902 17.875 1 96.94 150 THR B C 1
ATOM 3209 O O . THR B 1 150 ? 2.402 -4.004 17.516 1 96.94 150 THR B O 1
ATOM 3212 N N . TYR B 1 151 ? 3.48 -2.061 17.109 1 96.38 151 TYR B N 1
ATOM 3213 C CA . TYR B 1 151 ? 3.807 -2.393 15.727 1 96.38 151 TYR B CA 1
ATOM 3214 C C . TYR B 1 151 ? 5.301 -2.236 15.469 1 96.38 151 TYR B C 1
ATOM 3216 O O . TYR B 1 151 ? 5.926 -1.289 15.953 1 96.38 151 TYR B O 1
ATOM 3224 N N . ARG B 1 152 ? 5.824 -3.168 14.695 1 95.12 152 ARG B N 1
ATOM 3225 C CA . ARG B 1 152 ? 7.145 -2.957 14.109 1 95.12 152 ARG B CA 1
ATOM 3226 C C . ARG B 1 152 ?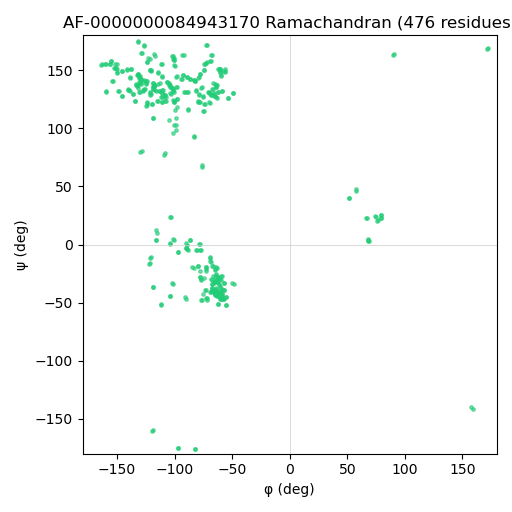 7.043 -2.238 12.766 1 95.12 152 ARG B C 1
ATOM 3228 O O . ARG B 1 152 ? 6.238 -2.617 11.914 1 95.12 152 ARG B O 1
ATOM 3235 N N . VAL B 1 153 ? 7.84 -1.222 12.641 1 97.12 153 VAL B N 1
ATOM 3236 C CA . VAL B 1 153 ? 7.891 -0.571 11.336 1 97.12 153 VAL B CA 1
ATOM 3237 C C . VAL B 1 153 ? 8.398 -1.558 10.281 1 97.12 153 VAL B C 1
ATOM 3239 O O . VAL B 1 153 ? 9.367 -2.281 10.516 1 97.12 153 VAL B O 1
ATOM 3242 N N . ARG B 1 154 ? 7.676 -1.64 9.141 1 96.75 154 ARG B N 1
ATOM 3243 C CA . ARG B 1 154 ? 8.078 -2.484 8.023 1 96.75 154 ARG B CA 1
ATOM 3244 C C . ARG B 1 154 ? 8.742 -1.661 6.922 1 96.75 154 ARG B C 1
ATOM 3246 O O . ARG B 1 154 ? 8.555 -0.444 6.855 1 96.75 154 ARG B O 1
ATOM 3253 N N . LEU B 1 155 ? 9.469 -2.34 6.102 1 95.94 155 LEU B N 1
ATOM 3254 C CA . LEU B 1 155 ? 10.18 -1.655 5.027 1 95.94 155 LEU B CA 1
ATOM 3255 C C . LEU B 1 155 ? 9.211 -0.877 4.145 1 95.94 155 LEU B C 1
ATOM 3257 O O . LEU B 1 155 ? 9.5 0.251 3.74 1 95.94 155 LEU B O 1
ATOM 3261 N N . ASN B 1 156 ? 8.07 -1.469 3.902 1 93.69 156 ASN B N 1
ATOM 3262 C CA . ASN B 1 156 ? 7.117 -0.866 2.977 1 93.69 156 ASN B CA 1
ATOM 3263 C C . ASN B 1 156 ? 6.367 0.293 3.623 1 93.69 156 ASN B C 1
ATOM 3265 O O . ASN B 1 156 ? 5.59 0.982 2.959 1 93.69 156 ASN B O 1
ATOM 3269 N N . ASP B 1 157 ? 6.59 0.529 4.926 1 96.81 157 ASP B N 1
ATOM 3270 C CA . ASP B 1 157 ? 6.039 1.709 5.59 1 96.81 157 ASP B CA 1
ATOM 3271 C C . ASP B 1 157 ? 6.887 2.947 5.293 1 96.81 157 ASP B C 1
ATOM 3273 O O . ASP B 1 157 ? 6.434 4.074 5.496 1 96.81 157 ASP B O 1
ATOM 3277 N N . ILE B 1 158 ? 8.078 2.709 4.859 1 96.5 158 ILE B N 1
ATOM 3278 C CA . ILE B 1 158 ? 9.094 3.748 4.73 1 96.5 158 ILE B CA 1
ATOM 3279 C C . ILE B 1 158 ? 9.047 4.344 3.326 1 96.5 158 ILE B C 1
ATOM 3281 O O . ILE B 1 158 ? 8.977 3.613 2.336 1 96.5 158 ILE B O 1
ATOM 3285 N N . ASP B 1 159 ? 9.023 5.676 3.273 1 93.5 159 ASP B N 1
ATOM 3286 C CA . ASP B 1 159 ? 9 6.332 1.97 1 93.5 159 ASP B CA 1
ATOM 3287 C C . ASP B 1 159 ? 10.398 6.758 1.543 1 93.5 159 ASP B C 1
ATOM 3289 O O . ASP B 1 159 ? 11.391 6.391 2.182 1 93.5 159 ASP B O 1
ATOM 3293 N N . TYR B 1 160 ? 10.5 7.449 0.436 1 90.62 160 TYR B N 1
ATOM 3294 C CA . TYR B 1 160 ? 11.781 7.805 -0.168 1 90.62 160 TYR B CA 1
ATOM 3295 C C . TYR B 1 160 ? 12.523 8.82 0.691 1 90.62 160 TYR B C 1
ATOM 3297 O O . TYR B 1 160 ? 13.719 9.055 0.487 1 90.62 160 TYR B O 1
ATOM 3305 N N . ASN B 1 161 ? 11.867 9.484 1.685 1 87.69 161 ASN B N 1
ATOM 3306 C CA . ASN B 1 161 ? 12.523 10.367 2.643 1 87.69 161 ASN B CA 1
ATOM 3307 C C . ASN B 1 161 ? 13.172 9.578 3.773 1 87.69 161 ASN B C 1
ATOM 3309 O O . ASN B 1 161 ? 13.766 10.164 4.68 1 87.69 161 ASN B O 1
ATOM 3313 N N . HIS B 1 162 ? 12.977 8.242 3.781 1 91.94 162 HIS B N 1
ATOM 3314 C CA . HIS B 1 162 ? 13.609 7.309 4.715 1 91.94 162 HIS B CA 1
ATOM 3315 C C . HIS B 1 162 ? 12.977 7.406 6.098 1 91.94 162 HIS B C 1
ATOM 3317 O O . HIS B 1 162 ? 13.656 7.211 7.109 1 91.94 162 HIS B O 1
ATOM 3323 N N . HIS B 1 163 ? 11.805 7.844 6.207 1 94.88 163 HIS B N 1
ATOM 3324 C CA . HIS B 1 163 ? 10.961 7.719 7.391 1 94.88 163 HIS B CA 1
ATOM 3325 C C . HIS B 1 163 ? 9.617 7.09 7.043 1 94.88 163 HIS B C 1
ATOM 3327 O O . HIS B 1 163 ? 9.305 6.898 5.863 1 94.88 163 HIS B O 1
ATOM 3333 N N . VAL B 1 164 ? 8.867 6.789 8.047 1 97.12 164 VAL B N 1
ATOM 3334 C CA . VAL B 1 164 ? 7.543 6.234 7.812 1 97.12 164 VAL B CA 1
ATOM 3335 C C . VAL B 1 164 ? 6.66 7.277 7.129 1 97.12 164 VAL B C 1
ATOM 3337 O O . VAL B 1 164 ? 6.617 8.438 7.555 1 97.12 164 VAL B O 1
ATOM 3340 N N . ASN B 1 165 ? 6.043 6.883 5.992 1 96 165 ASN B N 1
ATOM 3341 C CA . ASN B 1 165 ? 5.062 7.746 5.34 1 96 165 ASN B CA 1
ATOM 3342 C C . ASN B 1 165 ? 3.9 8.078 6.27 1 96 165 ASN B C 1
ATOM 3344 O O . ASN B 1 165 ? 3.326 7.184 6.895 1 96 165 ASN B O 1
ATOM 3348 N N . ASN B 1 166 ? 3.529 9.352 6.359 1 94.56 166 ASN B N 1
ATOM 3349 C CA . ASN B 1 166 ? 2.492 9.789 7.289 1 94.56 166 ASN B CA 1
ATOM 3350 C C . ASN B 1 166 ? 1.158 9.102 7.004 1 94.56 166 ASN B C 1
ATOM 3352 O O . ASN B 1 166 ? 0.338 8.938 7.906 1 94.56 166 ASN B O 1
ATOM 3356 N N . ALA B 1 167 ? 0.92 8.766 5.723 1 96.5 167 ALA B N 1
ATOM 3357 C CA . ALA B 1 167 ? -0.316 8.07 5.371 1 96.5 167 ALA B CA 1
ATOM 3358 C C . ALA B 1 167 ? -0.399 6.715 6.062 1 96.5 167 ALA B C 1
ATOM 3360 O O . ALA B 1 167 ? -1.49 6.246 6.395 1 96.5 167 ALA B O 1
ATOM 3361 N N . LYS B 1 168 ? 0.713 6.113 6.32 1 96.88 168 LYS B N 1
ATOM 3362 C CA . LYS B 1 168 ? 0.77 4.762 6.875 1 96.88 168 LYS B CA 1
ATOM 3363 C C . LYS B 1 168 ? 0.348 4.754 8.344 1 96.88 168 LYS B C 1
ATOM 3365 O O . LYS B 1 168 ? 0.025 3.703 8.898 1 96.88 168 LYS B O 1
ATOM 3370 N N . TYR B 1 169 ? 0.39 5.918 9.016 1 98.25 169 TYR B N 1
ATOM 3371 C CA . TYR B 1 169 ? -0.081 6.02 10.391 1 98.25 169 TYR B CA 1
ATOM 3372 C C . TYR B 1 169 ? -1.531 5.566 10.508 1 98.25 169 TYR B C 1
ATOM 3374 O O . TYR B 1 169 ? -1.911 4.926 11.492 1 98.25 169 TYR B O 1
ATOM 3382 N N . PHE B 1 170 ? -2.27 5.812 9.484 1 98.31 170 PHE B N 1
ATOM 3383 C CA . PHE B 1 170 ? -3.686 5.461 9.484 1 98.31 170 PHE B CA 1
ATOM 3384 C C . PHE B 1 170 ? -3.871 3.949 9.484 1 98.31 170 PHE B C 1
ATOM 3386 O O . PHE B 1 170 ? -4.855 3.438 10.016 1 98.31 170 PHE B O 1
ATOM 3393 N N . ASP B 1 171 ? -2.941 3.266 8.891 1 97.69 171 ASP B N 1
ATOM 3394 C CA . ASP B 1 171 ? -3.023 1.809 8.875 1 97.69 171 ASP B CA 1
ATOM 3395 C C . ASP B 1 171 ? -2.953 1.244 10.297 1 97.69 171 ASP B C 1
ATOM 3397 O O . ASP B 1 171 ? -3.717 0.344 10.648 1 97.69 171 ASP B O 1
ATOM 3401 N N . TRP B 1 172 ? -2.035 1.782 11.109 1 98.06 172 TRP B N 1
ATOM 3402 C CA . TRP B 1 172 ? -1.901 1.333 12.484 1 98.06 172 TRP B CA 1
ATOM 3403 C C . TRP B 1 172 ? -3.131 1.717 13.305 1 98.06 172 TRP B C 1
ATOM 3405 O O . TRP B 1 172 ? -3.631 0.916 14.102 1 98.06 172 TRP B O 1
ATOM 3415 N N . VAL B 1 173 ? -3.621 2.891 13.07 1 98.38 173 VAL B N 1
ATOM 3416 C CA . VAL B 1 173 ? -4.773 3.422 13.789 1 98.38 173 VAL B CA 1
ATOM 3417 C C . VAL B 1 173 ? -5.996 2.547 13.531 1 98.38 173 VAL B C 1
ATOM 3419 O O . VAL B 1 173 ? -6.645 2.082 14.469 1 98.38 173 VAL B O 1
ATOM 3422 N N . MET B 1 174 ? -6.27 2.293 12.281 1 98 174 MET B N 1
ATOM 3423 C CA . MET B 1 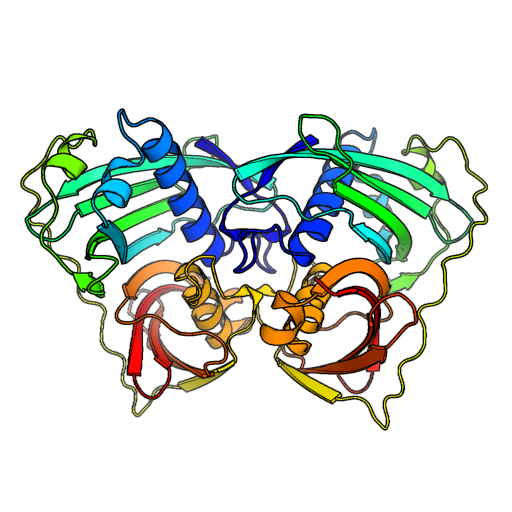174 ? -7.422 1.473 11.914 1 98 174 MET B CA 1
ATOM 3424 C C . MET B 1 174 ? -7.25 0.042 12.414 1 98 174 MET B C 1
ATOM 3426 O O . MET B 1 174 ? -8.203 -0.561 12.922 1 98 174 MET B O 1
ATOM 3430 N N . ASP B 1 175 ? -6.066 -0.448 12.258 1 97.75 175 ASP B N 1
ATOM 3431 C CA . ASP B 1 175 ? -5.777 -1.819 12.672 1 97.75 175 ASP B CA 1
ATOM 3432 C C . ASP B 1 175 ? -6.004 -2.004 14.172 1 97.75 175 ASP B C 1
ATOM 3434 O O . ASP B 1 175 ? -6.5 -3.045 14.602 1 97.75 175 ASP B O 1
ATOM 3438 N N . SER B 1 176 ? -5.617 -1.057 14.953 1 97.62 176 SER B N 1
ATOM 3439 C CA . SER B 1 176 ? -5.734 -1.156 16.406 1 97.62 176 SER B CA 1
ATOM 3440 C C . SER B 1 176 ? -7.191 -1.287 16.828 1 97.62 176 SER B C 1
ATOM 3442 O O . SER B 1 176 ? -7.48 -1.852 17.891 1 97.62 176 SER B O 1
ATOM 3444 N N . LEU B 1 177 ? -8.109 -0.759 16.062 1 97.5 177 LEU B N 1
ATOM 3445 C CA . LEU B 1 177 ? -9.531 -0.804 16.406 1 97.5 177 LEU B CA 1
ATOM 3446 C C . LEU B 1 177 ? -10.109 -2.186 16.125 1 97.5 177 LEU B C 1
ATOM 3448 O O . LEU B 1 177 ? -11.109 -2.578 16.734 1 97.5 177 LEU B O 1
ATOM 3452 N N . GLY B 1 178 ? -9.562 -2.908 15.117 1 95.44 178 GLY B N 1
ATOM 3453 C CA . GLY B 1 178 ? -9.977 -4.27 14.82 1 95.44 178 GLY B CA 1
ATOM 3454 C C . GLY B 1 178 ? -11.102 -4.34 13.812 1 95.44 178 GLY B C 1
ATOM 3455 O O . GLY B 1 178 ? -11.82 -3.357 13.602 1 95.44 178 GLY B O 1
ATOM 3456 N N . MET B 1 179 ? -11.297 -5.457 13.273 1 94.69 179 MET B N 1
ATOM 3457 C CA . MET B 1 179 ? -12.273 -5.684 12.211 1 94.69 179 MET B CA 1
ATOM 3458 C C . MET B 1 179 ? -13.695 -5.551 12.742 1 94.69 179 MET B C 1
ATOM 3460 O O . MET B 1 179 ? -14.57 -5.004 12.062 1 94.69 179 MET B O 1
ATOM 3464 N N . ASP B 1 180 ? -13.906 -6.086 13.922 1 95.38 180 ASP B N 1
ATOM 3465 C CA . ASP B 1 180 ? -15.25 -6.059 14.5 1 95.38 180 ASP B CA 1
ATOM 3466 C C . ASP B 1 180 ? -15.75 -4.625 14.656 1 95.38 180 ASP B C 1
ATOM 3468 O O . ASP B 1 180 ? -16.891 -4.312 14.297 1 95.38 180 ASP B O 1
ATOM 3472 N N . PHE B 1 181 ? -14.961 -3.775 15.18 1 97 181 PHE B N 1
ATOM 3473 C CA . PHE B 1 181 ? -15.336 -2.375 15.344 1 97 181 PHE B CA 1
ATOM 3474 C C . PHE B 1 181 ? -15.633 -1.736 13.992 1 97 181 PHE B C 1
ATOM 3476 O O . PHE B 1 181 ? -16.672 -1.084 13.828 1 97 181 PHE B O 1
ATOM 3483 N N . ILE B 1 182 ? -14.766 -1.951 13.016 1 96.44 182 ILE B N 1
ATOM 3484 C CA . ILE B 1 182 ? -14.852 -1.294 11.719 1 96.44 182 ILE B CA 1
ATOM 3485 C C . ILE B 1 182 ? -16.094 -1.782 10.969 1 96.44 182 ILE B C 1
ATOM 3487 O O . ILE B 1 182 ? -16.734 -1.011 10.266 1 96.44 182 ILE B O 1
ATOM 3491 N N . LYS B 1 183 ? -16.438 -3.012 11.164 1 94.75 183 LYS B N 1
ATOM 3492 C CA . LYS B 1 183 ? -17.609 -3.588 10.508 1 94.75 183 LYS B CA 1
ATOM 3493 C C . LYS B 1 183 ? -18.891 -2.906 10.977 1 94.75 183 LYS B C 1
ATOM 3495 O O . LYS B 1 183 ? -19.844 -2.791 10.211 1 94.75 183 LYS B O 1
ATOM 3500 N N . THR B 1 184 ? -18.875 -2.475 12.195 1 95.62 184 THR B N 1
ATOM 3501 C CA . THR B 1 184 ? -20.109 -2.008 12.789 1 95.62 184 THR B CA 1
ATOM 3502 C C . THR B 1 184 ? -20.156 -0.483 12.852 1 95.62 184 THR B C 1
ATOM 3504 O O . THR B 1 184 ? -21.109 0.103 13.352 1 95.62 184 THR B O 1
ATOM 3507 N N . HIS B 1 185 ? -19.141 0.184 12.375 1 96.62 185 HIS B N 1
ATOM 3508 C CA . HIS B 1 185 ? -19.078 1.641 12.414 1 96.62 185 HIS B CA 1
ATOM 3509 C C . HIS B 1 185 ? -18.672 2.207 11.055 1 96.62 185 HIS B C 1
ATOM 3511 O O . HIS B 1 185 ? -17.922 1.568 10.312 1 96.62 185 HIS B O 1
ATOM 3517 N N . SER B 1 186 ? -19.219 3.354 10.727 1 96.38 186 SER B N 1
ATOM 3518 C CA . SER B 1 186 ? -18.844 4.086 9.523 1 96.38 186 SER B CA 1
ATOM 3519 C C . SER B 1 186 ? -18.031 5.336 9.859 1 96.38 186 SER B C 1
ATOM 3521 O O . SER B 1 186 ? -18.453 6.137 10.703 1 96.38 186 SER B O 1
ATOM 3523 N N . LEU B 1 187 ? -16.922 5.48 9.266 1 98.06 187 LEU B N 1
ATOM 3524 C CA . LEU B 1 187 ? -16.047 6.621 9.492 1 98.06 187 LEU B CA 1
ATOM 3525 C C . LEU B 1 187 ? -16.672 7.91 8.977 1 98.06 187 LEU B C 1
ATOM 3527 O O . LEU B 1 187 ? -17.141 7.965 7.836 1 98.06 187 LEU B O 1
ATOM 3531 N N . LYS B 1 188 ? -16.641 8.977 9.75 1 97.88 188 LYS B N 1
ATOM 3532 C CA . LYS B 1 188 ? -17.281 10.227 9.352 1 97.88 188 LYS B CA 1
ATOM 3533 C C . LYS B 1 188 ? -16.266 11.359 9.234 1 97.88 188 LYS B C 1
ATOM 3535 O O . LYS B 1 188 ? -16.406 12.25 8.391 1 97.88 188 LYS B O 1
ATOM 3540 N N . SER B 1 189 ? -15.312 11.32 10.125 1 98.12 189 SER B N 1
ATOM 3541 C CA . SER B 1 189 ? -14.305 12.375 10.055 1 98.12 189 SER B CA 1
ATOM 3542 C C . SER B 1 189 ? -12.992 11.93 10.688 1 98.12 189 SER B C 1
ATOM 3544 O O . SER B 1 189 ? -12.969 10.992 11.492 1 98.12 189 SER B O 1
ATOM 3546 N N . VAL B 1 190 ? -11.961 12.539 10.336 1 98.75 190 VAL B N 1
ATOM 3547 C CA . VAL B 1 190 ? -10.609 12.312 10.828 1 98.75 190 VAL B CA 1
ATOM 3548 C C . VAL B 1 190 ? -9.922 13.648 11.109 1 98.75 190 VAL B C 1
ATOM 3550 O O . VAL B 1 190 ? -9.977 14.562 10.281 1 98.75 190 VAL B O 1
ATOM 3553 N N . LEU B 1 191 ? -9.367 13.82 12.219 1 98.81 191 LEU B N 1
ATOM 3554 C CA . LEU B 1 191 ? -8.477 14.922 12.555 1 98.81 191 LEU B CA 1
ATOM 3555 C C . LEU B 1 191 ? -7.137 14.406 13.062 1 98.81 191 LEU B C 1
ATOM 3557 O O . LEU B 1 191 ? -7.086 13.703 14.07 1 98.81 191 LEU B O 1
ATOM 3561 N N . VAL B 1 192 ? -6.047 14.727 12.391 1 98.56 192 VAL B N 1
ATOM 3562 C CA . VAL B 1 192 ? -4.746 14.203 12.797 1 98.56 192 VAL B CA 1
ATOM 3563 C C . VAL B 1 192 ? -3.717 15.328 12.82 1 98.56 192 VAL B C 1
ATOM 3565 O O . VAL B 1 192 ? -3.703 16.188 11.93 1 98.56 192 VAL B O 1
ATOM 3568 N N . LYS B 1 193 ? -2.93 15.367 13.766 1 98.5 193 LYS B N 1
ATOM 3569 C CA . LYS B 1 193 ? -1.756 16.234 13.875 1 98.5 193 LYS B CA 1
ATOM 3570 C C . LYS B 1 193 ? -0.472 15.406 13.93 1 98.5 193 LYS B C 1
ATOM 3572 O O . LYS B 1 193 ? -0.385 14.438 14.688 1 98.5 193 LYS B O 1
ATOM 3577 N N . TYR B 1 194 ? 0.448 15.789 13.164 1 97.56 194 TYR B N 1
ATOM 3578 C CA . TYR B 1 194 ? 1.739 15.117 13.102 1 97.56 194 TYR B CA 1
ATOM 3579 C C . TYR B 1 194 ? 2.791 15.875 13.898 1 97.56 194 TYR B C 1
ATOM 3581 O O . TYR B 1 194 ? 2.988 17.078 13.688 1 97.56 194 TYR B O 1
ATOM 3589 N N . ASP B 1 195 ? 3.508 15.18 14.727 1 95.56 195 ASP B N 1
ATOM 3590 C CA . ASP B 1 195 ? 4.441 15.844 15.633 1 95.56 195 ASP B CA 1
ATOM 3591 C C . ASP B 1 195 ? 5.891 15.516 15.266 1 95.56 195 ASP B C 1
ATOM 3593 O O . ASP B 1 195 ? 6.727 16.422 15.164 1 95.56 195 ASP B O 1
ATOM 3597 N N . LYS B 1 196 ? 6.152 14.273 15.141 1 94.69 196 LYS B N 1
ATOM 3598 C CA . LYS B 1 196 ? 7.512 13.82 14.867 1 94.69 196 LYS B CA 1
ATOM 3599 C C . LYS B 1 196 ? 7.52 12.648 13.891 1 94.69 196 LYS B C 1
ATOM 3601 O O . LYS B 1 196 ? 6.602 11.828 13.891 1 94.69 196 LYS B O 1
ATOM 3606 N N . GLU B 1 197 ? 8.578 12.578 13.164 1 95.12 197 GLU B N 1
ATOM 3607 C CA . GLU B 1 197 ? 8.719 11.484 12.211 1 95.12 197 GLU B CA 1
ATOM 3608 C C . GLU B 1 197 ? 9.047 10.172 12.922 1 95.12 197 GLU B C 1
ATOM 3610 O O . GLU B 1 197 ? 9.594 10.18 14.023 1 95.12 197 GLU B O 1
ATOM 3615 N N . ILE B 1 198 ? 8.641 9.086 12.367 1 97 198 ILE B N 1
ATOM 3616 C CA . ILE B 1 198 ? 8.992 7.754 12.844 1 97 198 ILE B CA 1
ATOM 3617 C C . ILE B 1 198 ? 10.055 7.141 11.945 1 97 198 ILE B C 1
ATOM 3619 O O . ILE B 1 198 ? 9.938 7.172 10.719 1 97 198 ILE B O 1
ATOM 3623 N N . LEU B 1 199 ? 11.109 6.629 12.477 1 95.38 199 LEU B N 1
ATOM 3624 C CA . LEU B 1 199 ? 12.273 6.168 11.727 1 95.38 199 LEU B CA 1
ATOM 3625 C C . LEU B 1 199 ? 12.164 4.68 11.414 1 95.38 199 LEU B C 1
ATOM 3627 O O . LEU B 1 199 ? 11.367 3.969 12.031 1 95.38 199 LEU B O 1
ATOM 3631 N N . PRO B 1 200 ? 12.992 4.258 10.43 1 94.56 200 PRO B N 1
ATOM 3632 C CA . PRO B 1 200 ? 13 2.828 10.117 1 94.56 200 PRO B CA 1
ATOM 3633 C C . PRO B 1 200 ? 13.414 1.966 11.305 1 94.56 200 PRO B C 1
ATOM 3635 O O . PRO B 1 200 ? 14.133 2.434 12.195 1 94.56 200 PRO B O 1
ATOM 3638 N N . GLU B 1 201 ? 12.891 0.706 11.32 1 90.38 201 GLU B N 1
ATOM 3639 C CA . GLU B 1 201 ? 13.25 -0.321 12.297 1 90.38 201 GLU B CA 1
ATOM 3640 C C . GLU B 1 201 ? 12.734 0.037 13.688 1 90.38 201 GLU B C 1
ATOM 3642 O O . GLU B 1 201 ? 13.039 -0.652 14.664 1 90.38 201 GLU B O 1
ATOM 3647 N N . ALA B 1 202 ? 12.016 1.135 13.828 1 94.88 202 ALA B N 1
ATOM 3648 C CA . ALA B 1 202 ? 11.445 1.531 15.109 1 94.88 202 ALA B CA 1
ATOM 3649 C C . ALA B 1 202 ? 10.258 0.654 15.484 1 94.88 202 ALA B C 1
ATOM 3651 O O . ALA B 1 202 ? 9.703 -0.045 14.625 1 94.88 202 ALA B O 1
ATOM 3652 N N . THR B 1 203 ? 10.023 0.598 16.75 1 96.5 203 THR B N 1
ATOM 3653 C CA . THR B 1 203 ? 8.773 0.056 17.266 1 96.5 203 THR B CA 1
ATOM 3654 C C . THR B 1 203 ? 7.801 1.18 17.609 1 96.5 203 THR B C 1
ATOM 3656 O O . THR B 1 203 ? 8.195 2.195 18.188 1 96.5 203 THR B O 1
ATOM 3659 N N . VAL B 1 204 ? 6.562 1.008 17.219 1 97.94 204 VAL B N 1
ATOM 3660 C CA . VAL B 1 204 ? 5.547 2.037 17.406 1 97.94 204 VAL B CA 1
ATOM 3661 C C . VAL B 1 204 ? 4.48 1.533 18.375 1 97.94 204 VAL B C 1
ATOM 3663 O O . VAL B 1 204 ? 3.922 0.449 18.188 1 97.94 204 VAL B O 1
ATOM 3666 N N . LYS B 1 205 ? 4.258 2.256 19.438 1 98.19 205 LYS B N 1
ATOM 3667 C CA . LYS B 1 205 ? 3.105 2.025 20.297 1 98.19 205 LYS B CA 1
ATOM 3668 C C . LYS B 1 205 ? 1.891 2.816 19.828 1 98.19 205 LYS B C 1
ATOM 3670 O O . LYS B 1 205 ? 1.927 4.047 19.766 1 98.19 205 LYS B O 1
ATOM 3675 N N . SER B 1 206 ? 0.883 2.139 19.438 1 98.44 206 SER B N 1
ATOM 3676 C CA . SER B 1 206 ? -0.373 2.754 19.031 1 98.44 206 SER B CA 1
ATOM 3677 C C . SER B 1 206 ? -1.403 2.719 20.156 1 98.44 206 SER B C 1
ATOM 3679 O O . SER B 1 206 ? -2.029 1.686 20.391 1 98.44 206 SER B O 1
ATOM 3681 N N . PHE B 1 207 ? -1.58 3.836 20.797 1 98.69 207 PHE B N 1
ATOM 3682 C CA . PHE B 1 207 ? -2.572 3.963 21.859 1 98.69 207 PHE B CA 1
ATOM 3683 C C . PHE B 1 207 ? -3.934 4.336 21.281 1 98.69 207 PHE B C 1
ATOM 3685 O O . PHE B 1 207 ? -4.02 5.109 20.328 1 98.69 207 PHE B O 1
ATOM 3692 N N . TYR B 1 208 ? -4.977 3.764 21.875 1 98.75 208 TYR B N 1
ATOM 3693 C CA . TYR B 1 208 ? -6.301 4.172 21.422 1 98.75 208 TYR B CA 1
ATOM 3694 C C . TYR B 1 208 ? -7.32 4.074 22.547 1 98.75 208 TYR B C 1
ATOM 3696 O O . TYR B 1 208 ? -7.164 3.266 23.469 1 98.75 208 TYR B O 1
ATOM 3704 N N . GLU B 1 209 ? -8.234 4.945 22.453 1 98.12 209 GLU B N 1
ATOM 3705 C CA . GLU B 1 209 ? -9.375 5.035 23.359 1 98.12 209 GLU B CA 1
ATOM 3706 C C . GLU B 1 209 ? -10.68 5.199 22.578 1 98.12 209 GLU B C 1
ATOM 3708 O O . GLU B 1 209 ? -10.734 5.938 21.594 1 98.12 209 GLU B O 1
ATOM 3713 N N . ILE B 1 210 ? -11.688 4.453 23.016 1 97.44 210 ILE B N 1
ATOM 3714 C CA . ILE B 1 210 ? -13.008 4.547 22.391 1 97.44 210 ILE B CA 1
ATOM 3715 C C . ILE B 1 210 ? -13.977 5.242 23.328 1 97.44 210 ILE B C 1
ATOM 3717 O O . ILE B 1 210 ? -14.18 4.793 24.469 1 97.44 210 ILE B O 1
ATOM 3721 N N . ARG B 1 211 ? -14.539 6.297 22.812 1 95.69 211 ARG B N 1
ATOM 3722 C CA . ARG B 1 211 ? -15.477 7.086 23.609 1 95.69 211 ARG B CA 1
ATOM 3723 C C . ARG B 1 211 ? -16.844 7.164 22.938 1 95.69 211 ARG B C 1
ATOM 3725 O O . ARG B 1 211 ? -16.938 7.5 21.75 1 95.69 211 ARG B O 1
ATOM 3732 N N . GLU B 1 212 ? -17.828 6.875 23.75 1 92.38 212 GLU B N 1
ATOM 3733 C CA . GLU B 1 212 ? -19.172 7.07 23.234 1 92.38 212 GLU B CA 1
ATOM 3734 C C . GLU B 1 212 ? -19.562 8.547 23.219 1 92.38 212 GLU B C 1
ATOM 3736 O O . GLU B 1 212 ? -19.219 9.281 24.156 1 92.38 212 GLU B O 1
ATOM 3741 N N . THR B 1 213 ? -20.141 8.898 22.141 1 86.94 213 THR B N 1
ATOM 3742 C CA . THR B 1 213 ? -20.641 10.266 22.031 1 86.94 213 THR B CA 1
ATOM 3743 C C . THR B 1 213 ? -22.125 10.273 21.734 1 86.94 213 THR B C 1
ATOM 3745 O O . THR B 1 213 ? -22.734 9.219 21.516 1 86.94 213 THR B O 1
ATOM 3748 N N . GLY B 1 214 ? -22.812 11.336 21.969 1 78.56 214 GLY B N 1
ATOM 3749 C CA . GLY B 1 214 ? -24.25 11.43 21.734 1 78.56 214 GLY B CA 1
ATOM 3750 C C . GLY B 1 214 ? -24.641 10.953 20.344 1 78.56 214 GLY B C 1
ATOM 3751 O O . GLY B 1 214 ? -25.719 10.383 20.172 1 78.56 214 GLY B O 1
ATOM 3752 N N . ASN B 1 215 ? -23.922 11.094 19.391 1 76.12 215 ASN B N 1
ATOM 3753 C CA . ASN B 1 215 ? -24.281 10.805 18.016 1 76.12 215 ASN B CA 1
ATOM 3754 C C . ASN B 1 215 ? -23.438 9.664 17.438 1 76.12 215 ASN B C 1
ATOM 3756 O O . ASN B 1 215 ? -23.422 9.461 16.219 1 76.12 215 ASN B O 1
ATOM 3760 N N . GLY B 1 216 ? -22.75 9.047 18.25 1 89.19 216 GLY B N 1
ATOM 3761 C CA . GLY B 1 216 ? -21.922 7.969 17.719 1 89.19 216 GLY B CA 1
ATOM 3762 C C . GLY B 1 216 ? -20.75 7.621 18.609 1 89.19 216 GLY B C 1
ATOM 3763 O O . GLY B 1 216 ? -20.922 7.402 19.812 1 89.19 216 GLY B O 1
ATOM 3764 N N . VAL B 1 217 ? -19.641 7.379 17.969 1 96.62 217 VAL B N 1
ATOM 3765 C CA . VAL B 1 217 ? -18.453 6.965 18.703 1 96.62 217 VAL B CA 1
ATOM 3766 C C . VAL B 1 217 ? -17.25 7.793 18.234 1 96.62 217 VAL B C 1
ATOM 3768 O O . VAL B 1 217 ? -17.141 8.109 17.047 1 96.62 217 VAL B O 1
ATOM 3771 N N . GLN B 1 218 ? -16.469 8.203 19.172 1 97.94 218 GLN B N 1
ATOM 3772 C CA . GLN B 1 218 ? -15.203 8.859 18.891 1 97.94 218 GLN B CA 1
ATOM 3773 C C . GLN B 1 218 ? -14.023 7.992 19.344 1 97.94 218 GLN B C 1
ATOM 3775 O O . GLN B 1 218 ? -14.047 7.43 20.438 1 97.94 218 GLN B O 1
ATOM 3780 N N . THR B 1 219 ? -13.078 7.84 18.484 1 98.5 219 THR B N 1
ATOM 3781 C CA . THR B 1 219 ? -11.852 7.164 18.875 1 98.5 219 THR B CA 1
ATOM 3782 C C . THR B 1 219 ? -10.688 8.148 18.922 1 98.5 219 THR B C 1
ATOM 3784 O O . THR B 1 219 ? -10.516 8.953 18 1 98.5 219 THR B O 1
ATOM 3787 N N . LEU B 1 220 ? -9.977 8.109 20 1 98.69 220 LEU B N 1
ATOM 3788 C CA . LEU B 1 220 ? -8.781 8.922 20.188 1 98.69 220 LEU B CA 1
ATOM 3789 C C . LEU B 1 220 ? -7.523 8.062 20.094 1 98.69 220 LEU B C 1
ATOM 3791 O O . LEU B 1 220 ? -7.496 6.941 20.625 1 98.69 220 LEU B O 1
ATOM 3795 N N . HIS B 1 221 ? -6.5 8.594 19.453 1 98.81 221 HIS B N 1
ATOM 3796 C CA . HIS B 1 221 ? -5.301 7.812 19.172 1 98.81 221 HIS B CA 1
ATOM 3797 C C . HIS B 1 221 ? -4.039 8.633 19.422 1 98.81 221 HIS B C 1
ATOM 3799 O O . HIS B 1 221 ? -4.043 9.852 19.219 1 98.81 221 HIS B O 1
ATOM 3805 N N . GLN B 1 222 ? -3.031 7.977 19.766 1 98.69 222 GLN B N 1
ATOM 3806 C CA . GLN B 1 222 ? -1.682 8.523 19.844 1 98.69 222 GLN B CA 1
ATOM 3807 C C . GLN B 1 222 ? -0.642 7.48 19.453 1 98.69 222 GLN B C 1
ATOM 3809 O O . GLN B 1 222 ? -0.707 6.332 19.906 1 98.69 222 GLN B O 1
ATOM 3814 N N . LEU B 1 223 ? 0.219 7.812 18.547 1 98.62 223 LEU B N 1
ATOM 3815 C CA . LEU B 1 223 ? 1.342 6.961 18.172 1 98.62 223 LEU B CA 1
ATOM 3816 C C . LEU B 1 223 ? 2.637 7.453 18.812 1 98.62 223 LEU B C 1
ATOM 3818 O O . LEU B 1 223 ? 2.943 8.648 18.766 1 98.62 223 LEU B O 1
ATOM 3822 N N . GLU B 1 224 ? 3.359 6.523 19.375 1 98.38 224 GLU B N 1
ATOM 3823 C CA . GLU B 1 224 ? 4.641 6.855 19.984 1 98.38 224 GLU B CA 1
ATOM 3824 C C . GLU B 1 224 ? 5.75 5.934 19.484 1 98.38 224 GLU B C 1
ATOM 3826 O O . GLU B 1 224 ? 5.523 4.738 19.281 1 98.38 224 GLU B O 1
ATOM 3831 N N . SER B 1 225 ? 6.824 6.457 19.25 1 97.19 225 SER B N 1
ATOM 3832 C CA . SER B 1 225 ? 8.062 5.746 18.953 1 97.19 225 SER B CA 1
ATOM 3833 C C . SER B 1 225 ? 9.219 6.258 19.797 1 97.19 225 SER B C 1
ATOM 3835 O O . SER B 1 225 ? 9.438 7.465 19.891 1 97.19 225 SER B O 1
ATOM 3837 N N . ASP B 1 226 ? 10.023 5.316 20.469 1 92.12 226 ASP B N 1
ATOM 3838 C CA . ASP B 1 226 ? 11.117 5.691 21.359 1 92.12 226 ASP B CA 1
ATOM 3839 C C . ASP B 1 226 ? 10.664 6.703 22.406 1 92.12 226 ASP B C 1
ATOM 3841 O O . ASP B 1 226 ? 11.281 7.754 22.578 1 92.12 226 ASP B O 1
ATOM 3845 N N . ASP B 1 227 ? 9.523 6.516 22.891 1 90.38 227 ASP B N 1
ATOM 3846 C CA . ASP B 1 227 ? 8.93 7.285 23.984 1 90.38 227 ASP B CA 1
ATOM 3847 C C . ASP B 1 227 ? 8.664 8.727 23.547 1 90.38 227 ASP B C 1
ATOM 3849 O O . ASP B 1 227 ? 8.656 9.641 24.375 1 90.38 227 ASP B O 1
ATOM 3853 N N . GLN B 1 228 ? 8.562 8.844 22.328 1 95.69 228 GLN B N 1
ATOM 3854 C CA . GLN B 1 228 ? 8.227 10.156 21.797 1 95.69 228 GLN B CA 1
ATOM 3855 C C . GLN B 1 228 ? 6.895 10.117 21.047 1 95.69 228 GLN B C 1
ATOM 3857 O O . GLN B 1 228 ? 6.633 9.188 20.281 1 95.69 228 GLN B O 1
ATOM 3862 N N . LYS B 1 229 ? 6.137 11.141 21.344 1 97.62 229 LYS B N 1
ATOM 3863 C CA . LYS B 1 229 ? 4.871 11.273 20.625 1 97.62 229 LYS B CA 1
ATOM 3864 C C . LYS B 1 229 ? 5.109 11.641 19.156 1 97.62 229 LYS B C 1
ATOM 3866 O O . LYS B 1 229 ? 5.695 12.688 18.859 1 97.62 229 LYS B O 1
ATOM 3871 N N . CYS B 1 230 ? 4.617 10.828 18.266 1 97.81 230 CYS B N 1
ATOM 3872 C CA . CYS B 1 230 ? 4.844 11.031 16.844 1 97.81 230 CYS B CA 1
ATOM 3873 C C . CYS B 1 230 ? 3.611 11.633 16.172 1 97.81 230 CYS B C 1
ATOM 3875 O O . CYS B 1 230 ? 3.729 12.352 15.18 1 97.81 230 CYS B O 1
ATOM 3877 N N . CYS B 1 231 ? 2.438 11.297 16.641 1 97.69 231 CYS B N 1
ATOM 3878 C CA . CYS B 1 231 ? 1.188 11.82 16.094 1 97.69 231 CYS B CA 1
ATOM 3879 C C . CYS B 1 231 ? 0.032 11.57 17.062 1 97.69 231 CYS B C 1
ATOM 3881 O O . CYS B 1 231 ? 0.103 10.672 17.906 1 97.69 231 CYS B O 1
ATOM 3883 N N . HIS B 1 232 ? -0.98 12.359 17 1 98.25 232 HIS B N 1
ATOM 3884 C CA . HIS B 1 232 ? -2.24 12.117 17.703 1 98.25 232 HIS B CA 1
ATOM 3885 C C . HIS B 1 232 ? -3.432 12.461 16.812 1 98.25 232 HIS B C 1
ATOM 3887 O O . HIS B 1 232 ? -3.361 13.391 16 1 98.25 232 HIS B O 1
ATOM 3893 N N . LEU B 1 233 ? -4.449 11.703 16.922 1 98.38 233 LEU B N 1
ATOM 3894 C CA . LEU B 1 233 ? -5.57 11.859 16 1 98.38 233 LEU B CA 1
ATOM 3895 C C . LEU B 1 233 ? -6.883 11.461 16.672 1 98.38 233 LEU B C 1
ATOM 3897 O O . LEU B 1 233 ? -6.879 10.742 17.672 1 98.38 233 LEU B O 1
ATOM 3901 N N . SER B 1 234 ? -7.902 12 16.172 1 98.56 234 SER B N 1
ATOM 3902 C CA . SER B 1 234 ? -9.273 11.695 16.562 1 98.56 234 SER B CA 1
ATOM 3903 C C . SER B 1 234 ? -10.133 11.344 15.352 1 98.56 234 SER B C 1
ATOM 3905 O O . SER B 1 234 ? -10.047 12.008 14.32 1 98.56 234 SER B O 1
ATOM 3907 N N . LEU B 1 235 ? -10.859 10.312 15.422 1 98.5 235 LEU B N 1
ATOM 3908 C CA . LEU B 1 235 ? -11.805 9.898 14.391 1 98.5 235 LEU B CA 1
ATOM 3909 C C . LEU B 1 235 ? -13.227 9.867 14.938 1 98.5 235 LEU B C 1
ATOM 3911 O O . LEU B 1 235 ? -13.453 9.43 16.062 1 98.5 235 LEU B O 1
ATOM 3915 N N . GLU B 1 236 ? -14.133 10.32 14.148 1 98.06 236 GLU B N 1
ATOM 3916 C CA . GLU B 1 236 ? -15.555 10.211 14.477 1 98.06 236 GLU B CA 1
ATOM 3917 C C . GLU B 1 236 ? -16.234 9.125 13.648 1 98.06 236 GLU B C 1
ATOM 3919 O O . GLU B 1 236 ? -15.984 9 12.445 1 98.06 236 GLU B O 1
ATOM 3924 N N . TRP B 1 237 ? -17.078 8.391 14.328 1 98.06 237 TRP B N 1
ATOM 3925 C CA . TRP B 1 237 ? -17.75 7.254 13.703 1 98.06 237 TRP B CA 1
ATOM 3926 C C . TRP B 1 237 ? -19.25 7.301 13.945 1 98.06 237 TRP B C 1
ATOM 3928 O O . TRP B 1 237 ? -19.703 7.723 15.016 1 98.06 237 TRP B O 1
ATOM 3938 N N . GLU B 1 238 ? -19.969 6.867 13 1 96.25 238 GLU B N 1
ATOM 3939 C CA . GLU B 1 238 ? -21.391 6.59 13.156 1 96.25 238 GLU B CA 1
ATOM 3940 C C . GLU B 1 238 ? -21.656 5.09 13.266 1 96.25 238 GLU B C 1
ATOM 3942 O O . GLU B 1 238 ? -21.047 4.293 12.547 1 96.25 238 GLU B O 1
ATOM 3947 N N . VAL B 1 239 ? -22.5 4.711 14.203 1 93 239 VAL B N 1
ATOM 3948 C CA . VAL B 1 239 ? -22.875 3.307 14.32 1 93 239 VAL B CA 1
ATOM 3949 C C . VAL B 1 239 ? -23.75 2.906 13.133 1 93 239 VAL B C 1
ATOM 3951 O O . VAL B 1 239 ? -24.688 3.631 12.766 1 93 239 VAL B O 1
ATOM 3954 N N . LYS B 1 240 ? -23.422 1.765 12.445 1 90.25 240 LYS B N 1
ATOM 3955 C CA . LYS B 1 240 ? -24.188 1.297 11.289 1 90.25 240 LYS B CA 1
ATOM 3956 C C . LYS B 1 240 ? -25.516 0.666 11.727 1 90.25 240 LYS B C 1
ATOM 3958 O O . LYS B 1 240 ? -25.594 0.08 12.805 1 90.25 240 LYS B O 1
#

InterPro domains:
  IPR002864 Acyl-ACP thioesterase, N-terminal hotdog domain [PF01643] (3-124)
  IPR029069 HotDog domain superfamily [SSF54637] (2-132)
  IPR029069 HotDog domain superfamily [SSF54637] (144-237)
  IPR045023 Acyl-[acyl-carrier-protein] hydrolase FATA/B [PTHR31727] (35-233)
  IPR049427 Acyl-ACP thioesterase-like, C-terminal domain [PF20791] (144-238)

=== Feature glossary ===
A reading guide for the features in this record.

Start from the sequence.

  · Sequence gives the chain of amino acids in standard one-letter code (A=alanine, C=cysteine, …, Y=tyrosine), read N→C. It is the only feature that is directly encoded by the gene; all structural features are derived from the folded form of this sequence.

Fold it, and you get atomic coordinates and the backbone conformation that goes with them.

  · The mmCIF table is the protein's shape written out atom by atom. For each backbone N, Cα, C, and carbonyl O, it records an (x, y, z) coordinate triple in Å plus the residue type, chain letter, and residue number.

  · Backbone dihedral angles. Every residue except chain termini has a φ (preceding-C → N → Cα → C) and a ψ (N → Cα → C → next-N). They are reported in degrees following the IUPAC sign convention. Secondary structure is essentially a statement about which (φ, ψ) basin each residue occupies.

  · DSSP 8-stat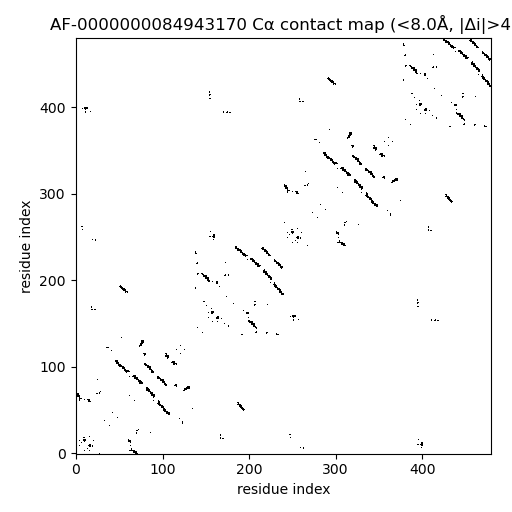e secondary structure assigns each residue one of H (α-helix), G (3₁₀-helix), I (π-helix), E (extended β-strand), B (isolated β-bridge), T (hydrogen-bonded turn), S (bend), or '-' (coil). The assignment is computed from backbone hydrogen-bond geometry via the Kabsch–Sander algorithm.

  · P-SEA three-state annotation labels each residue as helix, strand, or coil based purely on the geometry of the Cα trace. It serves as a fallback when the full backbone (and thus DSSP) is unavailable.

Summarize the fold with a handful of shape descriptors and a per-residue structural alphabet.

  · Radius of gyration (Rg) is the root-mean-square distance of Cα atoms from their centroid — a single number for overall size and compactness. A globular domain of N residues has Rg ≈ 2.2·N^0.38 Å; an extended or disordered chain has a much larger Rg. The Cα contact count is the number of residue pairs whose Cα atoms are within 8 Å and are more than four positions apart in sequence — a standard proxy for tertiary packing density. The bounding box is the smallest axis-aligned box enclosing all Cα atoms.

  · Foldseek's 3Di representation compresses backbone geometry into a per-residue letter drawn from a learned twenty-state alphabet. It captures the tertiary interaction pattern around each residue — which residues are packed against it in space, regardless of where they are in sequence.

  · Accessible surface area quantifies burial. A residue with SASA near zero is packed into the hydrophobic core; one with SASA >100 Å² sits on the surface. Computed here via the Shrake–Rupley numerical algorithm with a 1.4 Å probe.

Ask how reliable the model is.

  · For AlphaFold models, the B-factor field carries pLDDT — the model's own estimate of local accuracy on a 0–100 scale. Regions with pLDDT<50 should be treated as essentially unmodeled; they often correspond to intrinsically disordered segments.

  · For experimental (PDB) structures, the B-factor (temperature factor) quantifies the positional spread of each atom in the crystal — a combination of thermal vibration and static disorder — in units of Å². High B-factors mark flexible loops or poorly resolved regions; low B-factors mark the rigid, well-ordered core.

  · PAE(i, j) answers: if I align the predicted and true structures on residue i, how far off (in Å) do I expect residue j to be? A block-diagonal PAE matrix with low values on the blocks and high values off-diagonal is the signature of a multi-domain protein with confidently predicted domains but uncertain inter-domain orientation.

Place it in context: what it resembles, what it is annotated as, and how it looks.

  · Structural nearest neighbors (via Foldseek easy-search vs the PDB). Reported per hit: target PDB id, E-value, and alignment TM-score. A TM-score above ~0.5 is the conventional threshold for 'same fold'.

  · Functional annotations link the protein to curated databases. InterPro entries identify conserved domains and families by matching the sequence against member-database signatures (Pfam, PROSITE, CDD, …). Gene Ontology (GO) terms describe molecular function, biological process, and cellular component in a controlled vocabulary. CATH places the structure in a hierarchical fold classification (Class/Architecture/Topology/Homologous-superfamily). The organism is the source species.

  · Plot images: a contact map (which residues are close in 3D, as an N×N binary image), a Ramachandran scatter (backbone torsion angles, revealing secondary-structure composition at a glance), and — for AlphaFold structures — a PAE heatmap (pairwise prediction confidence).

  · Structure images are PyMOL renders from six orthogonal camera directions. Cartoon representation draws helices as coils and strands as arrows; sticks shows the backbone as bonds; surface shows the solvent-excluded envelope. Rainbow coloring maps sequence position to hue (blue→red, N→C); chain coloring assigns a distinct color per polypeptide.